Protein AF-A0A942DT26-F1 (afdb_monomer_lite)

Secondary structure (DSSP, 8-state):
---------------------------HHHHHHHHHHHHHHHHHHHHHHHHHHHHHHHHHHHHHHHHHHHHHHHHHHHHHHHHHHHHHHHHHHHHHHHHHHHHHHHHHHHHHHHHHHHHHHHHHHHHHHHHHHHHHHHHHHHHHHHHHHHHHHHHHHHHHHHHHHHHHHHHHHHHHHHHHHTTSSSTTSSTTTHHHHHHHHHHHHHHHHHHHHHHHHHHHHHHHHHHHHHHHHHHHHHHHHHHHHHHHHHHHHHHHHHHHHHHHHHHHHHHHHHHHHHHHHHHHHHHHHHHHHHHHHHHHHHHHHHHHHHHHHHHHHHHHHHHHHHHHHHHHHHHHHHHHHHHHHHHHHHHHHHHHHHHHHHHHHHHHHHHHHHHHHHHHHHHHHHHHHHHHTT---TT-SS-SS--------EEEEBSS-EEEESSTTTPPEEEEEPTT-EEEEEEEETTEEEEETTEEEEEGGGB--

pLDDT: mean 75.62, std 16.74, range [32.53, 94.56]

Radius of gyration: 87.16 Å; chains: 1; bounding box: 168×35×265 Å

Structure (mmCIF, N/CA/C/O backbone):
data_AF-A0A942DT26-F1
#
_entry.id   AF-A0A942DT26-F1
#
loop_
_atom_site.group_PDB
_atom_site.id
_atom_site.type_symbol
_atom_site.label_atom_id
_atom_site.label_alt_id
_atom_site.label_comp_id
_atom_site.label_asym_id
_atom_site.label_entity_id
_atom_site.label_seq_id
_atom_site.pdbx_PDB_ins_code
_atom_site.Cartn_x
_atom_site.Cartn_y
_atom_site.Cartn_z
_atom_site.occupancy
_atom_site.B_iso_or_equiv
_atom_site.auth_seq_id
_atom_site.auth_comp_id
_atom_site.auth_asym_id
_atom_site.auth_atom_id
_atom_site.pdbx_PDB_model_num
ATOM 1 N N . MET A 1 1 ? -9.341 -8.890 -44.970 1.00 39.31 1 MET A N 1
ATOM 2 C CA . MET A 1 1 ? -9.532 -8.111 -46.213 1.00 39.31 1 MET A CA 1
ATOM 3 C C . MET A 1 1 ? -8.327 -7.200 -46.371 1.00 39.31 1 MET A C 1
ATOM 5 O O . MET A 1 1 ? -8.021 -6.494 -45.422 1.00 39.31 1 MET A O 1
ATOM 9 N N . GLY A 1 2 ? -7.606 -7.276 -47.490 1.00 41.97 2 GLY A N 1
ATOM 10 C CA . GLY A 1 2 ? -6.386 -6.493 -47.727 1.00 41.97 2 GLY A CA 1
ATOM 11 C C . GLY A 1 2 ? -5.400 -7.261 -48.604 1.00 41.97 2 GLY A C 1
ATOM 12 O O . GLY A 1 2 ? -4.668 -8.108 -48.118 1.00 41.97 2 GLY A O 1
ATOM 13 N N . THR A 1 3 ? -5.484 -7.014 -49.903 1.00 39.72 3 THR A N 1
ATOM 14 C CA . THR A 1 3 ? -4.997 -7.776 -51.065 1.00 39.72 3 THR A CA 1
ATOM 15 C C . THR A 1 3 ? -3.475 -7.901 -51.237 1.00 39.72 3 THR A C 1
ATOM 17 O O . THR A 1 3 ? -2.763 -6.902 -51.180 1.00 39.72 3 THR A O 1
ATOM 20 N N . LEU A 1 4 ? -3.017 -9.111 -51.599 1.00 39.47 4 LEU A N 1
ATOM 21 C CA . LEU A 1 4 ? -1.751 -9.376 -52.302 1.00 39.47 4 LEU A CA 1
ATOM 22 C C . LEU A 1 4 ? -1.823 -8.907 -53.770 1.00 39.47 4 LEU A C 1
ATOM 24 O O . LEU A 1 4 ? -2.848 -9.088 -54.427 1.00 39.47 4 LEU A O 1
ATOM 28 N N . LYS A 1 5 ? -0.705 -8.404 -54.307 1.00 43.78 5 LYS A N 1
ATOM 29 C CA . LYS A 1 5 ? -0.455 -8.205 -55.748 1.00 43.78 5 LYS A CA 1
ATOM 30 C C . LYS A 1 5 ? 1.036 -8.442 -56.047 1.00 43.78 5 LYS A C 1
ATOM 32 O O . LYS A 1 5 ? 1.854 -7.720 -55.481 1.00 43.78 5 LYS A O 1
ATOM 37 N N . PRO A 1 6 ? 1.414 -9.390 -56.924 1.00 49.94 6 PRO A N 1
ATOM 38 C CA . PRO A 1 6 ? 2.725 -9.409 -57.561 1.00 49.94 6 PRO A CA 1
ATOM 39 C C . PRO A 1 6 ? 2.610 -8.853 -58.989 1.00 49.94 6 PRO A C 1
ATOM 41 O O . PRO A 1 6 ? 1.733 -9.260 -59.752 1.00 49.94 6 PRO A O 1
ATOM 44 N N . LEU A 1 7 ? 3.484 -7.913 -59.353 1.00 42.41 7 LEU A N 1
ATOM 45 C CA . LEU A 1 7 ? 3.598 -7.410 -60.721 1.00 42.41 7 LEU A CA 1
ATOM 46 C C . LEU A 1 7 ? 4.732 -8.169 -61.425 1.00 42.41 7 LEU A C 1
ATOM 48 O O . LEU A 1 7 ? 5.909 -7.939 -61.165 1.00 42.41 7 LEU A O 1
ATOM 52 N N . LEU A 1 8 ? 4.341 -9.104 -62.289 1.00 38.78 8 LEU A N 1
ATOM 53 C CA . LEU A 1 8 ? 5.136 -9.603 -63.408 1.00 38.78 8 LEU A CA 1
ATOM 54 C C . LEU A 1 8 ? 5.218 -8.490 -64.458 1.00 38.78 8 LEU A C 1
ATOM 56 O O . LEU A 1 8 ? 4.177 -7.975 -64.865 1.00 38.78 8 LEU A O 1
ATOM 60 N N . LEU A 1 9 ? 6.416 -8.162 -64.943 1.00 34.97 9 LEU A N 1
ATOM 61 C CA . LEU A 1 9 ? 6.558 -7.472 -66.222 1.00 34.97 9 LEU A CA 1
ATOM 62 C C . LEU A 1 9 ? 7.738 -8.055 -67.003 1.00 34.97 9 LEU A C 1
ATOM 64 O O . LEU A 1 9 ? 8.905 -7.834 -66.698 1.00 34.97 9 LEU A O 1
ATOM 68 N N . VAL A 1 10 ? 7.362 -8.858 -67.993 1.00 41.12 10 VAL A N 1
ATOM 69 C CA . VAL A 1 10 ? 8.169 -9.342 -69.108 1.00 41.12 10 VAL A CA 1
ATOM 70 C C . VAL A 1 10 ? 8.263 -8.203 -70.124 1.00 41.12 10 VAL A C 1
ATOM 72 O O . VAL A 1 10 ? 7.228 -7.699 -70.553 1.00 41.12 10 VAL A O 1
ATOM 75 N N . ILE A 1 11 ? 9.472 -7.823 -70.541 1.00 40.44 11 ILE A N 1
ATOM 76 C CA . ILE A 1 11 ? 9.689 -7.090 -71.795 1.00 40.44 11 ILE A CA 1
ATOM 77 C C . ILE A 1 11 ? 10.683 -7.893 -72.625 1.00 40.44 11 ILE A C 1
ATOM 79 O O . ILE A 1 11 ? 11.875 -7.946 -72.336 1.00 40.44 11 ILE A O 1
ATOM 83 N N . ALA A 1 12 ? 10.139 -8.541 -73.6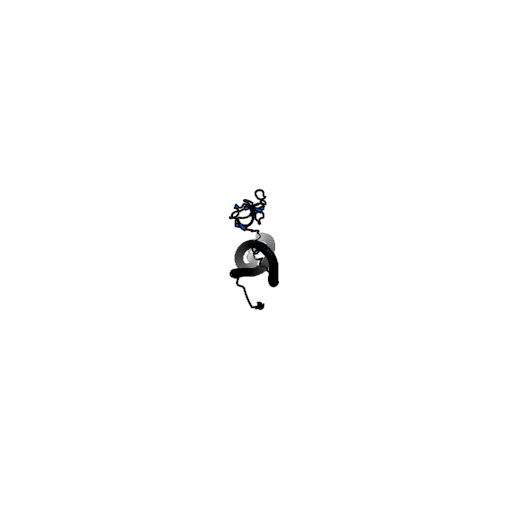50 1.00 41.16 12 ALA A N 1
ATOM 84 C CA . ALA A 1 12 ? 10.854 -8.968 -74.836 1.00 41.16 12 ALA A CA 1
ATOM 85 C C . ALA A 1 12 ? 10.986 -7.767 -75.783 1.00 41.16 12 ALA A C 1
ATOM 87 O O . ALA A 1 12 ? 10.002 -7.054 -75.979 1.00 41.16 12 ALA A O 1
ATOM 88 N N . LEU A 1 13 ? 12.147 -7.573 -76.415 1.00 32.53 13 LEU A N 1
ATOM 89 C CA . LEU A 1 13 ? 12.238 -6.798 -77.653 1.00 32.53 13 LEU A CA 1
ATOM 90 C C . LEU A 1 13 ? 13.409 -7.281 -78.536 1.00 32.53 13 LEU A C 1
ATOM 92 O O . LEU A 1 13 ? 14.570 -7.107 -78.188 1.00 32.53 13 LEU A O 1
ATOM 96 N N . LEU A 1 14 ? 13.019 -7.933 -79.641 1.00 32.91 14 LEU A N 1
ATOM 97 C CA . LEU A 1 14 ? 13.541 -7.892 -81.024 1.00 32.91 14 LEU A CA 1
ATOM 98 C C . LEU A 1 14 ? 15.074 -7.790 -81.227 1.00 32.91 14 LEU A C 1
ATOM 100 O O . LEU A 1 14 ? 15.690 -6.784 -80.909 1.00 32.91 14 LEU A O 1
ATOM 104 N N . ALA A 1 15 ? 15.761 -8.830 -81.711 1.00 36.31 15 ALA A N 1
ATOM 105 C CA . ALA A 1 15 ? 15.818 -9.284 -83.113 1.00 36.31 15 ALA A CA 1
ATOM 106 C C . ALA A 1 15 ? 16.409 -8.245 -84.089 1.00 36.31 15 ALA A C 1
ATOM 108 O O . ALA A 1 15 ? 15.684 -7.406 -84.611 1.00 36.31 15 ALA A O 1
ATOM 109 N N . SER A 1 16 ? 17.698 -8.413 -84.408 1.00 36.75 16 SER A N 1
ATOM 110 C CA . SER A 1 16 ? 18.335 -7.896 -85.626 1.00 36.75 16 SER A CA 1
ATOM 111 C C . SER A 1 16 ? 19.375 -8.907 -86.107 1.00 36.75 16 SER A C 1
ATOM 113 O O . SER A 1 16 ? 20.541 -8.873 -85.728 1.00 36.75 16 SER A O 1
ATOM 115 N N . THR A 1 17 ? 18.926 -9.852 -86.926 1.00 38.44 17 THR A N 1
ATOM 116 C CA . THR A 1 17 ? 19.767 -10.651 -87.819 1.00 38.44 17 THR A CA 1
ATOM 117 C C . THR A 1 17 ? 20.362 -9.763 -88.908 1.00 38.44 17 THR A C 1
ATOM 119 O O . THR A 1 17 ? 19.624 -9.094 -89.630 1.00 38.44 17 THR A O 1
ATOM 122 N N . SER A 1 18 ? 21.677 -9.819 -89.102 1.00 38.31 18 SER A N 1
ATOM 123 C CA . SER A 1 18 ? 22.307 -9.562 -90.399 1.00 38.31 18 SER A CA 1
ATOM 124 C C . SER A 1 18 ? 23.494 -10.503 -90.562 1.00 38.31 18 SER A C 1
ATOM 126 O O . SER A 1 18 ? 24.340 -10.644 -89.685 1.00 38.31 18 SER A O 1
ATOM 128 N N . LEU A 1 19 ? 23.449 -11.216 -91.678 1.00 38.50 19 LEU A N 1
ATOM 129 C CA . LEU A 1 19 ? 24.300 -12.313 -92.102 1.00 38.50 19 LEU A CA 1
ATOM 130 C C . LEU A 1 19 ? 25.181 -11.796 -93.249 1.00 38.50 19 LEU A C 1
ATOM 132 O O . LEU A 1 19 ? 24.697 -11.015 -94.064 1.00 38.50 19 LEU A O 1
ATOM 136 N N . MET A 1 20 ? 26.391 -12.360 -93.340 1.00 40.06 20 MET A N 1
ATOM 137 C CA . MET A 1 20 ? 27.226 -12.581 -94.538 1.00 40.06 20 MET A CA 1
ATOM 138 C C . MET A 1 20 ? 28.554 -11.799 -94.669 1.00 40.06 20 MET A C 1
ATOM 140 O O . MET A 1 20 ? 28.617 -10.634 -95.039 1.00 40.06 20 MET A O 1
ATOM 144 N N . THR A 1 21 ? 29.612 -12.604 -94.490 1.00 36.88 21 THR A N 1
ATOM 145 C CA . THR A 1 21 ? 30.741 -12.866 -95.411 1.00 36.88 21 THR A CA 1
ATOM 146 C C . THR A 1 21 ? 31.961 -11.942 -95.475 1.00 36.88 21 THR A C 1
ATOM 148 O O . THR A 1 21 ? 31.984 -10.945 -96.182 1.00 36.88 21 THR A O 1
ATOM 151 N N . SER A 1 22 ? 33.059 -12.520 -94.967 1.00 36.75 22 SER A N 1
ATOM 152 C CA . SER A 1 22 ? 34.267 -12.949 -95.704 1.00 36.75 22 SER A CA 1
ATOM 153 C C . SER A 1 22 ? 35.586 -12.220 -95.425 1.00 36.75 22 SER A C 1
ATOM 155 O O . SER A 1 22 ? 35.684 -11.005 -95.492 1.00 36.75 22 SER A O 1
ATOM 157 N N . ALA A 1 23 ? 36.601 -13.073 -95.224 1.00 36.69 23 ALA A N 1
ATOM 158 C CA . ALA A 1 23 ? 38.031 -12.870 -95.444 1.00 36.69 23 ALA A CA 1
ATOM 159 C C . ALA A 1 23 ? 38.804 -11.983 -94.442 1.00 36.69 23 ALA A C 1
ATOM 161 O O . ALA A 1 23 ? 38.841 -10.769 -94.554 1.00 36.69 23 ALA A O 1
ATOM 162 N N . HIS A 1 24 ? 39.573 -12.606 -93.541 1.00 38.31 24 HIS A N 1
ATOM 163 C CA . HIS A 1 24 ? 40.994 -12.877 -93.797 1.00 38.31 24 HIS A CA 1
ATOM 164 C C . HIS A 1 24 ? 41.641 -13.683 -92.662 1.00 38.31 24 HIS A C 1
ATOM 166 O O . HIS A 1 24 ? 41.570 -13.346 -91.486 1.00 38.31 24 HIS A O 1
ATOM 172 N N . ALA A 1 25 ? 42.317 -14.761 -93.054 1.00 44.25 25 ALA A N 1
ATOM 173 C CA . ALA A 1 25 ? 43.249 -15.495 -92.221 1.00 44.25 25 ALA A CA 1
ATOM 174 C C . ALA A 1 25 ? 44.493 -14.631 -91.964 1.00 44.25 25 ALA A C 1
ATOM 176 O O . ALA A 1 25 ? 45.284 -14.433 -92.886 1.00 44.25 25 ALA A O 1
ATOM 177 N N . LYS A 1 26 ? 44.645 -14.116 -90.735 1.00 42.91 26 LYS A N 1
ATOM 178 C CA . LYS A 1 26 ? 45.918 -13.699 -90.110 1.00 42.91 26 LYS A CA 1
ATOM 179 C C . LYS A 1 26 ? 45.681 -13.208 -88.670 1.00 42.91 26 LYS A C 1
ATOM 181 O O . LYS A 1 26 ? 45.746 -12.014 -88.439 1.00 42.91 26 LYS A O 1
ATOM 186 N N . SER A 1 27 ? 45.429 -14.126 -87.731 1.00 43.16 27 SER A N 1
ATOM 187 C CA . SER A 1 27 ? 45.784 -13.991 -86.295 1.00 43.16 27 SER A CA 1
ATOM 188 C C . SER A 1 27 ? 45.040 -15.031 -85.450 1.00 43.16 27 SER A C 1
ATOM 190 O O . SER A 1 27 ? 44.048 -14.745 -84.788 1.00 43.16 27 SER A O 1
ATOM 192 N N . VAL A 1 28 ? 45.538 -16.269 -85.436 1.00 50.81 28 VAL A N 1
ATOM 193 C CA . VAL A 1 28 ? 45.070 -17.269 -84.456 1.00 50.81 28 VAL A CA 1
ATOM 194 C C . VAL A 1 28 ? 45.324 -16.779 -83.015 1.00 50.81 28 VAL A C 1
ATOM 196 O O . VAL A 1 28 ? 44.553 -17.109 -82.125 1.00 50.81 28 VAL A O 1
ATOM 199 N N . ASP A 1 29 ? 46.297 -15.880 -82.815 1.00 52.88 29 ASP A N 1
ATOM 200 C CA . ASP A 1 29 ? 46.583 -15.267 -81.513 1.00 52.88 29 ASP A CA 1
ATOM 201 C C . ASP A 1 29 ? 45.565 -14.199 -81.063 1.00 52.88 29 ASP A C 1
ATOM 203 O O . ASP A 1 29 ? 45.310 -14.094 -79.870 1.00 52.88 29 ASP A O 1
ATOM 207 N N . SER A 1 30 ? 44.936 -13.417 -81.955 1.00 55.78 30 SER A N 1
ATOM 208 C CA . SER A 1 30 ? 44.023 -12.341 -81.506 1.00 55.78 30 SER A CA 1
ATOM 209 C C . SER A 1 30 ? 42.642 -12.870 -81.126 1.00 55.78 30 SER A C 1
ATOM 211 O O . SER A 1 30 ? 42.078 -12.449 -80.128 1.00 55.78 30 SER A O 1
ATOM 213 N N . ALA A 1 31 ? 42.120 -13.847 -81.874 1.00 59.84 31 ALA A N 1
ATOM 214 C CA . ALA A 1 31 ? 40.842 -14.478 -81.550 1.00 59.84 31 ALA A CA 1
ATOM 215 C C . ALA A 1 31 ? 40.914 -15.303 -80.252 1.00 59.84 31 ALA A C 1
ATOM 217 O O . ALA A 1 31 ? 39.905 -15.465 -79.571 1.00 59.84 31 ALA A O 1
ATOM 218 N N . GLN A 1 32 ? 42.098 -15.823 -79.910 1.00 65.38 32 GLN A N 1
ATOM 219 C CA . GLN A 1 32 ? 42.325 -16.517 -78.647 1.00 65.38 32 GLN A CA 1
ATOM 220 C C . GLN A 1 32 ? 42.415 -15.535 -77.470 1.00 65.38 32 GLN A C 1
ATOM 222 O O . GLN A 1 32 ? 41.819 -15.804 -76.432 1.00 65.38 32 GLN A O 1
ATOM 227 N N . VAL A 1 33 ? 43.074 -14.384 -77.650 1.00 66.69 33 VAL A N 1
ATOM 228 C CA . VAL A 1 33 ? 43.133 -13.315 -76.637 1.00 66.69 33 VAL A CA 1
ATOM 229 C C . VAL A 1 33 ? 41.751 -12.707 -76.384 1.00 66.69 33 VAL A C 1
ATOM 231 O O . VAL A 1 33 ? 41.344 -12.625 -75.232 1.00 66.69 33 VAL A O 1
ATOM 234 N N . ASP A 1 34 ? 40.982 -12.386 -77.427 1.00 71.94 34 ASP A N 1
ATOM 235 C CA . ASP A 1 34 ? 39.622 -11.845 -77.272 1.00 71.94 34 ASP A CA 1
ATOM 236 C C . ASP A 1 34 ? 38.677 -12.859 -76.594 1.00 71.94 34 ASP A C 1
ATOM 238 O O . ASP A 1 34 ? 37.787 -12.490 -75.827 1.00 71.94 34 ASP A O 1
ATOM 242 N N . ALA A 1 35 ? 38.869 -14.160 -76.847 1.00 72.12 35 ALA A N 1
ATOM 243 C CA . ALA A 1 35 ? 38.107 -15.219 -76.191 1.00 72.12 35 ALA A CA 1
ATOM 244 C C . ALA A 1 35 ? 38.513 -15.423 -74.720 1.00 72.12 35 ALA A C 1
ATOM 246 O O . ALA A 1 35 ? 37.641 -15.685 -73.891 1.00 72.12 35 ALA A O 1
ATOM 247 N N . GLU A 1 36 ? 39.800 -15.295 -74.379 1.00 72.25 36 GLU A N 1
ATOM 248 C CA . GLU A 1 36 ? 40.277 -15.314 -72.988 1.00 72.25 36 GLU A CA 1
ATOM 249 C C . GLU A 1 36 ? 39.827 -14.071 -72.213 1.00 72.25 36 GLU A C 1
ATOM 251 O O . GLU A 1 36 ? 39.412 -14.188 -71.060 1.00 72.25 36 GLU A O 1
ATOM 256 N N . GLU A 1 37 ? 39.827 -12.894 -72.839 1.00 74.19 37 GLU A N 1
ATOM 257 C CA . GLU A 1 37 ? 39.360 -11.650 -72.223 1.00 74.19 37 GLU A CA 1
ATOM 258 C C . GLU A 1 37 ? 37.841 -11.700 -71.994 1.00 74.19 37 GLU A C 1
ATOM 260 O O . GLU A 1 37 ? 37.375 -11.474 -70.878 1.00 74.19 37 GLU A O 1
ATOM 265 N N . ALA A 1 38 ? 37.066 -12.169 -72.980 1.00 77.00 38 ALA A N 1
ATOM 266 C CA . ALA A 1 38 ? 35.631 -12.406 -72.817 1.00 77.00 38 ALA A CA 1
ATOM 267 C C . ALA A 1 38 ? 35.315 -13.498 -71.776 1.00 77.00 38 ALA A C 1
ATOM 269 O O . ALA A 1 38 ? 34.308 -13.409 -71.068 1.00 77.00 38 ALA A O 1
ATOM 270 N N . ALA A 1 39 ? 36.153 -14.535 -71.660 1.00 76.38 39 ALA A N 1
ATOM 271 C CA . ALA A 1 39 ? 36.010 -15.554 -70.622 1.00 76.38 39 ALA A CA 1
ATOM 272 C C . ALA A 1 39 ? 36.299 -14.983 -69.227 1.00 76.38 39 ALA A C 1
ATOM 274 O O . ALA A 1 39 ? 35.559 -15.283 -68.289 1.00 76.38 39 ALA A O 1
ATOM 275 N N . THR A 1 40 ? 37.308 -14.120 -69.111 1.00 76.25 40 THR A N 1
ATOM 276 C CA . THR A 1 40 ? 37.686 -13.450 -67.860 1.00 76.25 40 THR A CA 1
ATOM 277 C C . THR A 1 40 ? 36.617 -12.444 -67.431 1.00 76.25 40 THR A C 1
ATOM 279 O O . THR A 1 40 ? 36.214 -12.442 -66.270 1.00 76.25 40 THR A O 1
ATOM 282 N N . ASP A 1 41 ? 36.061 -11.664 -68.359 1.00 80.75 41 ASP A N 1
ATOM 283 C CA . ASP A 1 41 ? 34.943 -10.753 -68.093 1.00 80.75 41 ASP A CA 1
ATOM 284 C C . ASP A 1 41 ? 33.673 -11.515 -67.698 1.00 80.75 41 ASP A C 1
ATOM 286 O O . ASP A 1 41 ? 32.958 -11.118 -66.776 1.00 80.75 41 ASP A O 1
ATOM 290 N N . ALA A 1 42 ? 33.397 -12.651 -68.345 1.00 77.31 42 ALA A N 1
ATOM 291 C CA . ALA A 1 42 ? 32.283 -13.515 -67.972 1.00 77.31 42 ALA A CA 1
ATOM 292 C C . ALA A 1 42 ? 32.490 -14.171 -66.596 1.00 77.31 42 ALA A C 1
ATOM 294 O O . ALA A 1 42 ? 31.517 -14.382 -65.866 1.00 77.31 42 ALA A O 1
ATOM 295 N N . GLU A 1 43 ? 33.727 -14.507 -66.231 1.00 79.62 43 GLU A N 1
ATOM 296 C CA . GLU A 1 43 ? 34.075 -15.023 -64.906 1.00 79.62 43 GLU A CA 1
ATOM 297 C C . GLU A 1 43 ? 33.965 -13.931 -63.834 1.00 79.62 43 GLU A C 1
ATOM 299 O O . GLU A 1 43 ? 33.329 -14.164 -62.805 1.00 79.62 43 GLU A O 1
ATOM 304 N N . SER A 1 44 ? 34.447 -12.715 -64.112 1.00 82.00 44 SER A N 1
ATOM 305 C CA . SER A 1 44 ? 34.294 -11.551 -63.234 1.00 82.00 44 SER A CA 1
ATOM 306 C C . SER A 1 44 ? 32.820 -11.193 -63.040 1.00 82.00 44 SER A C 1
ATOM 308 O O . SER A 1 44 ? 32.361 -11.051 -61.911 1.00 82.00 44 SER A O 1
ATOM 310 N N . ALA A 1 45 ? 32.025 -11.163 -64.113 1.00 81.31 45 ALA A N 1
ATOM 311 C CA . ALA A 1 45 ? 30.591 -10.895 -64.030 1.00 81.31 45 ALA A CA 1
ATOM 312 C C . ALA A 1 45 ? 29.839 -11.973 -63.227 1.00 81.31 45 ALA A C 1
ATOM 314 O O . ALA A 1 45 ? 28.897 -11.667 -62.491 1.00 81.31 45 ALA A O 1
ATOM 315 N N . LYS A 1 46 ? 30.249 -13.246 -63.330 1.00 86.31 46 LYS A N 1
ATOM 316 C CA . LYS A 1 46 ? 29.701 -14.331 -62.499 1.00 86.31 46 LYS A CA 1
ATOM 317 C C . LYS A 1 46 ? 30.113 -14.191 -61.035 1.00 86.31 46 LYS A C 1
ATOM 319 O O . LYS A 1 46 ? 29.278 -14.443 -60.165 1.00 86.31 46 LYS A O 1
ATOM 324 N N . ALA A 1 47 ? 31.354 -13.793 -60.762 1.00 84.50 47 ALA A N 1
ATOM 325 C CA . ALA A 1 47 ? 31.842 -13.541 -59.410 1.00 84.50 47 ALA A CA 1
ATOM 326 C C . ALA A 1 47 ? 31.088 -12.370 -58.755 1.00 84.50 47 ALA A C 1
ATOM 328 O O . ALA A 1 47 ? 30.571 -12.525 -57.647 1.00 84.50 47 ALA A O 1
ATOM 329 N N . ASP A 1 48 ? 30.901 -11.264 -59.476 1.00 82.69 48 ASP A N 1
ATOM 330 C CA . ASP A 1 48 ? 30.140 -10.097 -59.016 1.00 82.69 48 ASP A CA 1
ATOM 331 C C . ASP A 1 48 ? 28.662 -10.436 -58.784 1.00 82.69 48 ASP A C 1
ATOM 333 O O . ASP A 1 48 ? 28.078 -10.061 -57.764 1.00 82.69 48 ASP A O 1
ATOM 337 N N . ALA A 1 49 ? 28.046 -11.215 -59.681 1.00 83.00 49 ALA A N 1
ATOM 338 C CA . ALA A 1 49 ? 26.673 -11.686 -59.510 1.00 83.00 49 ALA A CA 1
ATOM 339 C C . ALA A 1 49 ? 26.524 -12.621 -58.294 1.00 83.00 49 ALA A C 1
ATOM 341 O O . ALA A 1 49 ? 25.530 -12.541 -57.561 1.00 83.00 49 ALA A O 1
ATOM 342 N N . ALA A 1 50 ? 27.507 -13.492 -58.049 1.00 85.50 50 ALA A N 1
ATOM 343 C CA . ALA A 1 50 ? 27.531 -14.364 -56.880 1.00 85.50 50 ALA A CA 1
ATOM 344 C C . ALA A 1 50 ? 27.701 -13.562 -55.579 1.00 85.50 50 ALA A C 1
ATOM 346 O O . ALA A 1 50 ? 26.990 -13.818 -54.602 1.00 85.50 50 ALA A O 1
ATOM 347 N N . GLU A 1 51 ? 28.576 -12.555 -55.564 1.00 85.12 51 GLU A N 1
ATOM 348 C CA . GLU A 1 51 ? 28.779 -11.693 -5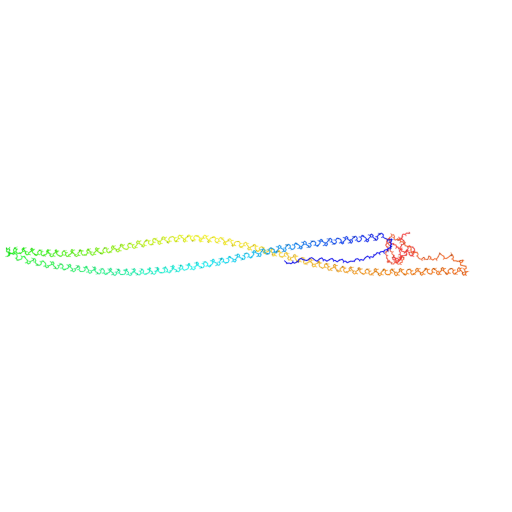4.400 1.00 85.12 51 GLU A CA 1
ATOM 349 C C . GLU A 1 51 ? 27.558 -10.797 -54.128 1.00 85.12 51 GLU A C 1
ATOM 351 O O . GLU A 1 51 ? 27.133 -10.660 -52.978 1.00 85.12 51 GLU A O 1
ATOM 356 N N . ALA A 1 52 ? 26.922 -10.255 -55.172 1.00 82.56 52 ALA A N 1
ATOM 357 C CA . ALA A 1 52 ? 25.676 -9.498 -55.062 1.00 82.56 52 ALA A CA 1
ATOM 358 C C . ALA A 1 52 ? 24.542 -10.353 -54.477 1.00 82.56 52 ALA A C 1
ATOM 360 O O . ALA A 1 52 ? 23.820 -9.905 -53.581 1.00 82.56 52 ALA A O 1
ATOM 361 N N . LYS A 1 53 ? 24.422 -11.616 -54.910 1.00 88.06 53 LYS A N 1
ATOM 362 C CA . LYS A 1 53 ? 23.458 -12.564 -54.337 1.00 88.06 53 LYS A CA 1
ATOM 363 C C . LYS A 1 53 ? 23.771 -12.873 -52.871 1.00 88.06 53 LYS A C 1
ATOM 365 O O . LYS A 1 53 ? 22.854 -12.890 -52.051 1.00 88.06 53 LYS A O 1
ATOM 370 N N . ARG A 1 54 ? 25.050 -13.047 -52.520 1.00 90.19 54 ARG A N 1
ATOM 371 C CA . ARG A 1 54 ? 25.496 -13.265 -51.133 1.00 90.19 54 ARG A CA 1
ATOM 372 C C . ARG A 1 54 ? 25.127 -12.081 -50.235 1.00 90.19 54 ARG A C 1
ATOM 374 O O . ARG A 1 54 ? 24.533 -12.292 -49.181 1.00 90.19 54 ARG A O 1
ATOM 381 N N . ARG A 1 55 ? 25.397 -10.844 -50.674 1.00 86.56 55 ARG A N 1
ATOM 382 C CA . ARG A 1 55 ? 25.009 -9.619 -49.949 1.00 86.56 55 ARG A CA 1
ATOM 383 C C . ARG A 1 55 ? 23.490 -9.503 -49.801 1.00 86.56 55 ARG A C 1
ATOM 385 O O . ARG A 1 55 ? 23.013 -9.180 -48.718 1.00 86.56 55 ARG A O 1
ATOM 392 N N . ALA A 1 56 ? 22.725 -9.816 -50.848 1.00 82.81 56 ALA A N 1
ATOM 393 C CA . ALA A 1 56 ? 21.263 -9.791 -50.796 1.00 82.81 56 ALA A CA 1
ATOM 394 C C . ALA A 1 56 ? 20.686 -10.836 -49.820 1.00 82.81 56 ALA A C 1
ATOM 396 O O . ALA A 1 56 ? 19.728 -10.552 -49.099 1.00 82.81 56 ALA A O 1
ATOM 397 N N . GLU A 1 57 ? 21.267 -12.038 -49.758 1.00 88.19 57 GLU A N 1
ATOM 398 C CA . GLU A 1 57 ? 20.875 -13.068 -48.789 1.00 88.19 57 GLU A CA 1
ATOM 399 C C . GLU A 1 57 ? 21.266 -12.701 -47.348 1.00 88.19 57 GLU A C 1
ATOM 401 O O . GLU A 1 57 ? 20.492 -12.961 -46.423 1.00 88.19 57 GLU A O 1
ATOM 406 N N . GLU A 1 58 ? 22.427 -12.075 -47.139 1.00 88.75 58 GLU A N 1
ATOM 407 C CA . GLU A 1 58 ? 22.848 -11.558 -45.829 1.00 88.75 58 GLU A CA 1
ATOM 408 C C . GLU A 1 58 ? 21.935 -10.425 -45.338 1.00 88.75 58 GLU A C 1
ATOM 410 O O . GLU A 1 58 ? 21.475 -10.473 -44.195 1.00 88.75 58 GLU A O 1
ATOM 415 N N . GLU A 1 59 ? 21.588 -9.466 -46.201 1.00 86.25 59 GLU A N 1
ATOM 416 C CA . GLU A 1 59 ? 20.620 -8.407 -45.881 1.00 86.25 59 GLU A CA 1
ATOM 417 C C . GLU A 1 59 ? 19.234 -8.980 -45.578 1.00 86.25 59 GLU A C 1
ATOM 419 O O . GLU A 1 59 ? 18.610 -8.621 -44.580 1.00 86.25 59 GLU A O 1
ATOM 424 N N . ARG A 1 60 ? 18.766 -9.962 -46.358 1.00 89.19 60 ARG A N 1
ATOM 425 C CA . ARG A 1 60 ? 17.494 -10.637 -46.070 1.00 89.19 60 ARG A CA 1
ATOM 426 C C . ARG A 1 60 ? 17.509 -11.314 -44.698 1.00 89.19 60 ARG A C 1
ATOM 428 O O . ARG A 1 60 ? 16.562 -11.144 -43.934 1.00 89.19 60 ARG A O 1
ATOM 435 N N . LYS A 1 61 ? 18.587 -12.024 -44.349 1.00 92.44 61 LYS A N 1
ATOM 436 C CA . LYS A 1 61 ? 18.747 -12.634 -43.016 1.00 92.44 61 LYS A CA 1
ATOM 437 C C . LYS A 1 61 ? 18.777 -11.581 -41.908 1.00 92.44 61 LYS A C 1
ATOM 439 O O . LYS A 1 61 ? 18.178 -11.796 -40.854 1.00 92.44 61 LYS A O 1
ATOM 444 N N . ARG A 1 62 ? 19.441 -10.443 -42.132 1.00 91.12 62 ARG A N 1
ATOM 445 C CA . ARG A 1 62 ? 19.489 -9.331 -41.173 1.00 91.12 62 ARG A CA 1
ATOM 446 C C . ARG A 1 62 ? 18.107 -8.712 -40.963 1.00 91.12 62 ARG A C 1
ATOM 448 O O . ARG A 1 62 ? 17.715 -8.496 -39.818 1.00 91.12 62 ARG A O 1
ATOM 455 N N . LEU A 1 63 ? 17.348 -8.499 -42.037 1.00 84.00 63 LEU A N 1
ATOM 456 C CA . LEU A 1 63 ? 15.974 -7.998 -41.983 1.00 84.00 63 LEU A CA 1
ATOM 457 C C . LEU A 1 63 ? 15.025 -8.982 -41.295 1.00 84.00 63 LEU A C 1
ATOM 459 O O . LEU A 1 63 ? 14.204 -8.563 -40.480 1.00 84.00 63 LEU A O 1
ATOM 463 N N . ASP A 1 64 ? 15.143 -10.280 -41.575 1.00 89.38 64 ASP A N 1
ATOM 464 C CA . ASP A 1 64 ? 14.325 -11.305 -40.923 1.00 89.38 64 ASP A CA 1
ATOM 465 C C . ASP A 1 64 ? 14.639 -11.391 -39.420 1.00 89.38 64 ASP A C 1
ATOM 467 O O . ASP A 1 64 ? 13.717 -11.457 -38.603 1.00 89.38 64 ASP A O 1
ATOM 471 N N . LYS A 1 65 ? 15.918 -11.274 -39.031 1.00 92.12 65 LYS A N 1
ATOM 472 C CA . LYS A 1 65 ? 16.327 -11.177 -37.621 1.00 92.12 65 LYS A CA 1
ATOM 473 C C . LYS A 1 65 ? 15.767 -9.919 -36.951 1.00 92.12 65 LYS A C 1
ATOM 475 O O . LYS A 1 65 ? 15.156 -10.025 -35.891 1.00 92.12 65 LYS A O 1
ATOM 480 N N . ALA A 1 66 ? 15.889 -8.754 -37.588 1.00 86.31 66 ALA A N 1
ATOM 481 C CA . ALA A 1 66 ? 15.353 -7.498 -37.062 1.00 86.31 66 ALA A CA 1
ATOM 482 C C . ALA A 1 66 ? 13.820 -7.539 -36.912 1.00 86.31 66 ALA A C 1
ATOM 484 O O . ALA A 1 66 ? 13.274 -7.071 -35.914 1.00 86.31 66 ALA A O 1
ATOM 485 N N . ARG A 1 67 ? 13.106 -8.154 -37.865 1.00 86.56 67 ARG A N 1
ATOM 486 C CA . ARG A 1 67 ? 11.652 -8.368 -37.773 1.00 86.56 67 ARG A CA 1
ATOM 487 C C . ARG A 1 67 ? 11.280 -9.314 -36.636 1.00 86.56 67 ARG A C 1
ATOM 489 O O . ARG A 1 67 ? 10.297 -9.055 -35.942 1.00 86.56 67 ARG A O 1
ATOM 496 N N . ALA A 1 68 ? 12.039 -10.391 -36.436 1.00 89.31 68 ALA A N 1
ATOM 497 C CA . ALA A 1 68 ? 11.816 -11.322 -35.334 1.00 89.31 68 ALA A CA 1
ATOM 498 C C . ALA A 1 68 ? 12.037 -10.645 -33.971 1.00 89.31 68 ALA A C 1
ATOM 500 O O . ALA A 1 68 ? 11.186 -10.763 -33.089 1.00 89.31 68 ALA A O 1
ATOM 501 N N . GLU A 1 69 ? 13.115 -9.872 -33.823 1.00 89.06 69 GLU A N 1
ATOM 502 C CA . GLU A 1 69 ? 13.413 -9.100 -32.609 1.00 89.06 69 GLU A CA 1
ATOM 503 C C . GLU A 1 69 ? 12.342 -8.036 -32.333 1.00 89.06 69 GLU A C 1
ATOM 505 O O . GLU A 1 69 ? 11.847 -7.939 -31.210 1.00 89.06 69 GLU A O 1
ATOM 510 N N . ALA A 1 70 ? 11.898 -7.300 -33.357 1.00 85.19 70 ALA A N 1
ATOM 511 C CA . ALA A 1 70 ? 10.817 -6.325 -33.222 1.00 85.19 70 ALA A CA 1
ATOM 512 C C . ALA A 1 70 ? 9.489 -6.981 -32.805 1.00 85.19 70 ALA A C 1
ATOM 514 O O . ALA A 1 70 ? 8.767 -6.449 -31.960 1.00 85.19 70 ALA A O 1
ATOM 515 N N . LYS A 1 71 ? 9.167 -8.161 -33.355 1.00 90.69 71 LYS A N 1
ATOM 516 C CA . LYS A 1 71 ? 7.964 -8.914 -32.975 1.00 90.69 71 LYS A CA 1
ATOM 517 C C . LYS A 1 71 ? 8.044 -9.412 -31.529 1.00 90.69 71 LYS A C 1
ATOM 519 O O . LYS A 1 71 ? 7.066 -9.276 -30.797 1.00 90.69 71 LYS A O 1
ATOM 524 N N . ALA A 1 72 ? 9.199 -9.928 -31.107 1.00 90.00 72 ALA A N 1
ATOM 525 C CA . ALA A 1 72 ? 9.428 -10.354 -29.728 1.00 90.00 72 ALA A CA 1
ATOM 526 C C . ALA A 1 72 ? 9.342 -9.174 -28.743 1.00 90.00 72 ALA A C 1
ATOM 528 O O . ALA A 1 72 ? 8.724 -9.291 -27.685 1.00 90.00 72 ALA A O 1
ATOM 529 N N . ALA A 1 73 ? 9.891 -8.011 -29.108 1.00 85.75 73 ALA A N 1
ATOM 530 C CA . ALA A 1 73 ? 9.785 -6.793 -28.311 1.00 85.75 73 ALA A CA 1
ATOM 531 C C . ALA A 1 73 ? 8.328 -6.317 -28.176 1.00 85.75 73 ALA A C 1
ATOM 533 O O . ALA A 1 73 ? 7.901 -5.960 -27.078 1.00 85.75 73 ALA A O 1
ATOM 534 N N . LEU A 1 74 ? 7.545 -6.368 -29.260 1.00 78.31 74 LEU A N 1
ATOM 535 C CA . LEU A 1 74 ? 6.120 -6.026 -29.237 1.00 78.31 74 LEU A CA 1
ATOM 536 C C . LEU A 1 74 ? 5.297 -6.986 -28.372 1.00 78.31 74 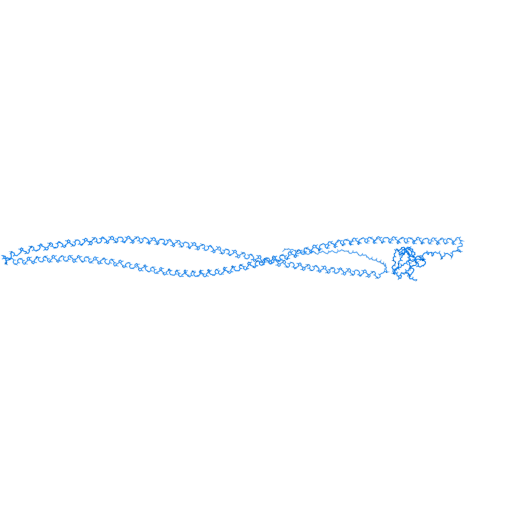LEU A C 1
ATOM 538 O O . LEU A 1 74 ? 4.429 -6.529 -27.630 1.00 78.31 74 LEU A O 1
ATOM 542 N N . GLU A 1 75 ? 5.554 -8.295 -28.428 1.00 87.88 75 GLU A N 1
ATOM 543 C CA . GLU A 1 75 ? 4.889 -9.240 -27.521 1.00 87.88 75 GLU A CA 1
ATOM 544 C C . GLU A 1 75 ? 5.263 -8.991 -26.063 1.00 87.88 75 GLU A C 1
ATOM 546 O O . GLU A 1 75 ? 4.378 -8.949 -25.207 1.00 87.88 75 GLU A O 1
ATOM 551 N N . LYS A 1 76 ? 6.546 -8.742 -25.777 1.00 90.31 76 LYS A N 1
ATOM 552 C CA . LYS A 1 76 ? 6.991 -8.407 -24.422 1.00 90.31 76 LYS A CA 1
ATOM 553 C C . LYS A 1 76 ? 6.300 -7.141 -23.913 1.00 90.31 76 LYS A C 1
ATOM 555 O O . LYS A 1 76 ? 5.774 -7.155 -22.802 1.00 90.31 76 LYS A O 1
ATOM 560 N N . ALA A 1 77 ? 6.219 -6.092 -24.731 1.00 81.75 77 ALA A N 1
ATOM 561 C CA . ALA A 1 77 ? 5.518 -4.858 -24.383 1.00 81.75 77 ALA A CA 1
ATOM 562 C C . ALA A 1 77 ? 4.021 -5.092 -24.118 1.00 81.75 77 ALA A C 1
ATOM 564 O O . ALA A 1 77 ? 3.502 -4.628 -23.107 1.00 81.75 77 ALA A O 1
ATOM 565 N N . ARG A 1 78 ? 3.339 -5.879 -24.963 1.00 83.75 78 ARG A N 1
ATOM 566 C CA . ARG A 1 78 ? 1.923 -6.237 -24.756 1.00 83.75 78 ARG A CA 1
ATOM 567 C C . ARG A 1 78 ? 1.704 -7.044 -23.480 1.00 83.75 78 ARG A C 1
ATOM 569 O O . ARG A 1 78 ? 0.741 -6.792 -22.764 1.00 83.75 78 ARG A O 1
ATOM 576 N N . SER A 1 79 ? 2.591 -7.993 -23.179 1.00 86.69 79 SER A N 1
ATOM 577 C CA . SER A 1 79 ? 2.512 -8.774 -21.940 1.00 86.69 79 SER A CA 1
ATOM 578 C C . SER A 1 79 ? 2.729 -7.901 -20.698 1.00 86.69 79 SER A C 1
ATOM 580 O O . SER A 1 79 ? 2.005 -8.043 -19.716 1.00 86.69 79 SER A O 1
ATOM 582 N N . ALA A 1 80 ? 3.657 -6.941 -20.764 1.00 80.56 80 ALA A N 1
ATOM 583 C CA . ALA A 1 80 ? 3.898 -5.983 -19.691 1.00 80.56 80 ALA A CA 1
ATOM 584 C C . ALA A 1 80 ? 2.696 -5.046 -19.489 1.00 80.56 80 ALA A C 1
ATOM 586 O O . ALA A 1 80 ? 2.284 -4.829 -18.354 1.00 80.56 80 ALA A O 1
ATOM 587 N N . GLU A 1 81 ? 2.084 -4.552 -20.570 1.00 76.56 81 GLU A N 1
ATOM 588 C CA . GLU A 1 81 ? 0.871 -3.728 -20.499 1.00 76.56 81 GLU A CA 1
ATOM 589 C C . GLU A 1 81 ? -0.313 -4.504 -19.898 1.00 76.56 81 GLU A C 1
ATOM 591 O O . GLU A 1 81 ? -1.048 -3.976 -19.064 1.00 76.56 81 GLU A O 1
ATOM 596 N N . ALA A 1 82 ? -0.486 -5.774 -20.278 1.00 84.25 82 ALA A N 1
ATOM 597 C CA . ALA A 1 82 ? -1.524 -6.633 -19.715 1.00 84.25 82 ALA A CA 1
ATOM 598 C C . ALA A 1 82 ? -1.316 -6.876 -18.210 1.00 84.25 82 ALA A C 1
ATOM 600 O O . ALA A 1 82 ? -2.275 -6.800 -17.440 1.00 84.25 82 ALA A O 1
ATOM 601 N N . ASN A 1 83 ? -0.071 -7.109 -17.782 1.00 82.50 83 ASN A N 1
ATOM 602 C CA . ASN A 1 83 ? 0.268 -7.272 -16.369 1.00 82.50 83 ASN A CA 1
ATOM 603 C C . ASN A 1 83 ? 0.039 -5.978 -15.578 1.00 82.50 83 ASN A C 1
ATOM 605 O O . ASN A 1 83 ? -0.595 -6.027 -14.529 1.00 82.50 83 ASN A O 1
ATOM 609 N N . ALA A 1 84 ? 0.454 -4.825 -16.111 1.00 76.12 84 ALA A N 1
ATOM 610 C CA . ALA A 1 84 ? 0.231 -3.526 -15.476 1.00 76.12 84 ALA A CA 1
ATOM 611 C C . ALA A 1 84 ? -1.267 -3.216 -15.308 1.00 76.12 84 ALA A C 1
ATOM 613 O O . ALA A 1 84 ? -1.694 -2.758 -14.252 1.00 76.1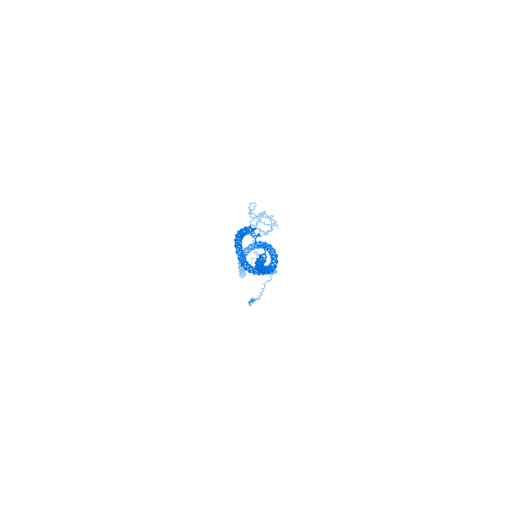2 84 ALA A O 1
ATOM 614 N N . LYS A 1 85 ? -2.096 -3.531 -16.314 1.00 80.62 85 LYS A N 1
ATOM 615 C CA . LYS A 1 85 ? -3.561 -3.394 -16.216 1.00 80.62 85 LYS A CA 1
ATOM 616 C C . LYS A 1 85 ? -4.167 -4.319 -15.163 1.00 80.62 85 LYS A C 1
ATOM 618 O O . LYS A 1 85 ? -5.104 -3.926 -14.471 1.00 80.62 85 LYS A O 1
ATOM 623 N N . LYS A 1 86 ? -3.653 -5.545 -15.039 1.00 85.94 86 LYS A N 1
ATOM 624 C CA . LYS A 1 86 ? -4.101 -6.493 -14.014 1.00 85.94 86 LYS A CA 1
ATOM 625 C C . LYS A 1 86 ? -3.753 -5.993 -12.609 1.00 85.94 86 LYS A C 1
ATOM 627 O O . LYS A 1 86 ? -4.624 -5.994 -11.747 1.00 85.94 86 LYS A O 1
ATOM 632 N N . GLU A 1 87 ? -2.525 -5.525 -12.411 1.00 79.00 87 GLU A N 1
ATOM 633 C CA . GLU A 1 87 ? -2.057 -4.965 -11.138 1.00 79.00 87 GLU A CA 1
ATOM 634 C C . GLU A 1 87 ? -2.844 -3.703 -10.758 1.00 79.00 87 GLU A C 1
ATOM 636 O O . GLU A 1 87 ? -3.301 -3.578 -9.624 1.00 79.00 87 GLU A O 1
ATOM 641 N N . GLN A 1 88 ? -3.121 -2.820 -11.724 1.00 69.62 88 GLN A N 1
ATOM 642 C CA . GLN A 1 88 ? -3.988 -1.661 -11.508 1.00 69.62 88 GLN A CA 1
ATOM 643 C C . GLN A 1 88 ? -5.399 -2.079 -11.059 1.00 69.62 88 GLN A C 1
ATOM 645 O O . GLN A 1 88 ? -5.934 -1.518 -10.105 1.00 69.62 88 GLN A O 1
ATOM 650 N N . ALA A 1 89 ? -5.999 -3.083 -11.705 1.00 79.81 89 ALA A N 1
ATOM 651 C CA . ALA A 1 89 ? -7.325 -3.572 -11.331 1.00 79.81 89 ALA A CA 1
ATOM 652 C C . ALA A 1 89 ? -7.346 -4.245 -9.944 1.00 79.81 89 ALA A C 1
ATOM 654 O O . ALA A 1 89 ? -8.348 -4.164 -9.231 1.00 79.81 89 ALA A O 1
ATOM 655 N N . GLU A 1 90 ? -6.264 -4.918 -9.547 1.00 79.94 90 GLU A N 1
ATOM 656 C CA . GLU A 1 90 ? -6.109 -5.481 -8.201 1.00 79.94 90 GLU A CA 1
ATOM 657 C C . GLU A 1 90 ? -5.969 -4.370 -7.150 1.00 79.94 90 GLU A C 1
ATOM 659 O O . GLU A 1 90 ? -6.702 -4.389 -6.159 1.00 79.94 90 GLU A O 1
ATOM 664 N N . ALA A 1 91 ? -5.157 -3.343 -7.414 1.00 74.12 91 ALA A N 1
ATOM 665 C CA . ALA A 1 91 ? -5.022 -2.177 -6.541 1.00 74.12 91 ALA A CA 1
ATOM 666 C C . ALA A 1 91 ? -6.352 -1.418 -6.367 1.00 74.12 91 ALA A C 1
ATOM 668 O O . ALA A 1 91 ? -6.730 -1.062 -5.250 1.00 74.12 91 ALA A O 1
ATOM 669 N N . GLU A 1 92 ? -7.120 -1.217 -7.443 1.00 79.00 92 GLU A N 1
ATOM 670 C CA . GLU A 1 92 ? -8.448 -0.590 -7.370 1.00 79.00 92 GLU A CA 1
ATOM 671 C C . GLU A 1 92 ? -9.432 -1.412 -6.516 1.00 79.00 92 GLU A C 1
ATOM 673 O O . GLU A 1 92 ? -10.211 -0.846 -5.742 1.00 79.00 92 GLU A O 1
ATOM 678 N N . ARG A 1 93 ? -9.370 -2.750 -6.592 1.00 83.50 93 ARG A N 1
ATOM 679 C CA . ARG A 1 93 ? -10.175 -3.644 -5.740 1.00 83.50 93 ARG A CA 1
ATOM 680 C C . ARG A 1 93 ? -9.762 -3.573 -4.274 1.00 83.50 93 ARG A C 1
ATOM 682 O O . ARG A 1 93 ? -10.638 -3.589 -3.410 1.00 83.50 93 ARG A O 1
ATOM 689 N N . GLU A 1 94 ? -8.468 -3.495 -3.980 1.00 80.38 94 GLU A N 1
ATOM 690 C CA . GLU A 1 94 ? -7.980 -3.334 -2.606 1.00 80.38 94 GLU A CA 1
ATOM 691 C C . GLU A 1 94 ? -8.402 -1.991 -2.010 1.00 80.38 94 GLU A C 1
ATOM 693 O O . GLU A 1 94 ? -8.916 -1.955 -0.894 1.00 80.38 94 GLU A O 1
ATOM 698 N N . VAL A 1 95 ? -8.307 -0.900 -2.777 1.00 76.50 95 VAL A N 1
ATOM 699 C CA . VAL A 1 95 ? -8.803 0.419 -2.352 1.00 76.50 95 VAL A CA 1
ATOM 700 C C . VAL A 1 95 ? -10.308 0.383 -2.076 1.00 76.50 95 VAL A C 1
ATOM 702 O O . VAL A 1 95 ? -10.769 0.969 -1.095 1.00 76.50 95 VAL A O 1
ATOM 705 N N . ALA A 1 96 ? -11.091 -0.311 -2.906 1.00 77.94 96 ALA A N 1
ATOM 706 C CA . ALA A 1 96 ? -12.525 -0.472 -2.675 1.00 77.94 96 ALA A CA 1
ATOM 707 C C . ALA A 1 96 ? -12.823 -1.256 -1.383 1.00 77.94 96 ALA A C 1
ATOM 709 O O . ALA A 1 96 ? -13.681 -0.838 -0.605 1.00 77.94 96 ALA A O 1
ATOM 710 N N . ARG A 1 97 ? -12.082 -2.342 -1.115 1.00 78.31 97 ARG A N 1
ATOM 711 C CA . ARG A 1 97 ? -12.205 -3.113 0.136 1.00 78.31 97 ARG A CA 1
ATOM 712 C C . ARG A 1 97 ? -11.828 -2.283 1.359 1.00 78.31 97 ARG A C 1
ATOM 714 O O . ARG A 1 97 ? -12.599 -2.248 2.310 1.00 78.31 97 ARG A O 1
ATOM 721 N N . ALA A 1 98 ? -10.711 -1.560 1.308 1.00 70.38 98 ALA A N 1
ATOM 722 C CA . ALA A 1 98 ? -10.269 -0.704 2.407 1.00 70.38 98 ALA A CA 1
ATOM 723 C C . ALA A 1 98 ? -11.292 0.403 2.721 1.00 70.38 98 ALA A C 1
ATOM 725 O O . ALA A 1 98 ? -11.553 0.706 3.886 1.00 70.38 98 ALA A O 1
ATOM 726 N N . LYS A 1 99 ? -11.931 0.984 1.694 1.00 77.81 99 LYS A N 1
ATOM 727 C CA . LYS A 1 99 ? -13.026 1.951 1.881 1.00 77.81 99 LYS A CA 1
ATOM 728 C C . LYS A 1 99 ? -14.250 1.325 2.546 1.00 77.81 99 LYS A C 1
ATOM 730 O O . LYS A 1 99 ? -14.849 1.961 3.409 1.00 77.81 99 LYS A O 1
ATOM 735 N N . GLN A 1 100 ? -14.618 0.102 2.164 1.00 79.12 100 GLN A N 1
ATOM 736 C CA . GLN A 1 100 ? -15.726 -0.612 2.797 1.00 79.12 100 GLN A CA 1
ATOM 737 C C . GLN A 1 100 ? -15.418 -0.928 4.267 1.00 79.12 100 GLN A C 1
ATOM 739 O O . GLN A 1 100 ? -16.245 -0.646 5.129 1.00 79.12 100 GLN A O 1
ATOM 744 N N . GLU A 1 101 ? -14.222 -1.439 4.559 1.00 77.06 101 GLU A N 1
ATOM 745 C CA . GLU A 1 101 ? -13.778 -1.732 5.925 1.00 77.06 101 GLU A CA 1
ATOM 746 C C . GLU A 1 101 ? -13.758 -0.465 6.792 1.00 77.06 101 GLU A C 1
ATOM 748 O O . GLU A 1 101 ? -14.234 -0.470 7.924 1.00 77.06 101 GLU A O 1
ATOM 753 N N . THR A 1 102 ? -13.306 0.663 6.236 1.00 64.94 102 THR A N 1
ATOM 754 C CA . THR A 1 102 ? -13.343 1.959 6.932 1.00 64.94 102 THR A CA 1
ATOM 755 C C . THR A 1 102 ? -14.778 2.378 7.267 1.00 64.94 102 THR A C 1
ATOM 757 O O . THR A 1 102 ? -15.053 2.785 8.394 1.00 64.94 102 THR A O 1
ATOM 760 N N . ALA A 1 103 ? -15.715 2.231 6.325 1.00 75.06 103 ALA A N 1
ATOM 761 C CA . ALA A 1 103 ? -17.122 2.558 6.555 1.00 75.06 103 ALA A CA 1
ATOM 762 C C . ALA A 1 103 ? -17.790 1.631 7.592 1.00 75.06 103 ALA A C 1
ATOM 764 O O . ALA A 1 103 ? -18.622 2.078 8.386 1.00 75.06 103 ALA A O 1
ATOM 765 N N . GLU A 1 104 ? -17.433 0.345 7.610 1.00 79.81 104 GLU A N 1
ATOM 766 C CA . GLU A 1 104 ? -17.899 -0.607 8.624 1.00 79.81 104 GLU A CA 1
ATOM 767 C C . GLU A 1 104 ? -17.339 -0.268 10.012 1.00 79.81 104 GLU A C 1
ATOM 769 O O . GLU A 1 104 ? -18.102 -0.244 10.981 1.00 79.81 104 GLU A O 1
ATOM 774 N N . ASN A 1 105 ? -16.056 0.091 10.103 1.00 66.94 105 ASN A N 1
ATOM 775 C CA . ASN A 1 105 ? -15.421 0.522 11.348 1.00 66.94 105 ASN A CA 1
ATOM 776 C C . ASN A 1 105 ? -16.038 1.820 11.891 1.00 66.94 105 ASN A C 1
ATOM 778 O O . ASN A 1 105 ? -16.358 1.891 13.076 1.00 66.94 105 ASN A O 1
ATOM 782 N N . GLU A 1 106 ? -16.312 2.815 11.041 1.00 75.12 106 GLU A N 1
ATOM 783 C CA . GLU A 1 106 ? -17.022 4.036 11.456 1.00 75.12 106 GLU A CA 1
ATOM 784 C C . GLU A 1 106 ? -18.435 3.737 11.979 1.00 75.12 106 GLU A C 1
ATOM 786 O O . GLU A 1 106 ? -18.901 4.346 12.947 1.00 75.12 106 GLU A O 1
ATOM 791 N N . LYS A 1 107 ? -19.143 2.785 11.357 1.00 84.69 107 LYS A N 1
ATOM 792 C CA . LYS A 1 107 ? -20.469 2.360 11.819 1.00 84.69 107 LYS A CA 1
ATOM 793 C C . LYS A 1 107 ? -20.389 1.677 13.185 1.00 84.69 107 LYS A C 1
ATOM 795 O O . LYS A 1 107 ? -21.220 1.969 14.046 1.00 84.69 107 LYS A O 1
ATOM 800 N N . GLN A 1 108 ? -19.408 0.798 13.389 1.00 75.00 108 GLN A N 1
ATOM 801 C CA . GLN A 1 108 ? -19.176 0.143 14.678 1.00 75.00 108 GLN A CA 1
ATOM 802 C C . GLN A 1 108 ? -18.797 1.159 15.760 1.00 75.00 108 GLN A C 1
ATOM 804 O O . GLN A 1 108 ? -19.354 1.110 16.855 1.00 75.00 108 GLN A O 1
ATOM 809 N N . GLN A 1 109 ? -17.942 2.134 15.439 1.00 69.44 109 GLN A N 1
ATOM 810 C CA . GLN A 1 109 ? -17.576 3.209 16.359 1.00 69.44 109 GLN A CA 1
ATOM 811 C C . GLN A 1 109 ? -18.805 4.015 16.798 1.00 69.44 109 GLN A C 1
ATOM 813 O O . GLN A 1 109 ? -19.027 4.186 17.993 1.00 69.44 109 GLN A O 1
ATOM 818 N N . LYS A 1 110 ? -19.666 4.432 15.861 1.00 82.94 110 LYS A N 1
ATOM 819 C CA . LYS A 1 110 ? -20.909 5.150 16.199 1.00 82.94 110 LYS A CA 1
ATOM 820 C C . LYS A 1 110 ? -21.846 4.326 17.082 1.00 82.94 110 LYS A C 1
ATOM 822 O O . LYS A 1 110 ? -22.505 4.875 17.962 1.00 82.94 110 LYS A O 1
ATOM 827 N N . GLN A 1 111 ? -21.928 3.014 16.858 1.00 77.62 111 GLN A N 1
ATOM 828 C CA . GLN A 1 111 ? -22.719 2.126 17.714 1.00 77.62 111 GLN A CA 1
ATOM 829 C C . GLN A 1 111 ? -22.125 2.019 19.122 1.00 77.62 111 GLN A C 1
ATOM 831 O O . GLN A 1 111 ? -22.875 2.086 20.096 1.00 77.62 111 GLN A O 1
ATOM 836 N N . ALA A 1 112 ? -20.800 1.906 19.240 1.00 68.94 112 ALA A N 1
ATOM 837 C CA . ALA A 1 112 ? -20.110 1.890 20.526 1.00 68.94 112 ALA A CA 1
ATOM 838 C C . ALA A 1 112 ? -20.296 3.215 21.287 1.00 68.94 112 ALA A C 1
ATOM 840 O O . ALA A 1 112 ? -20.648 3.196 22.465 1.00 68.94 112 ALA A O 1
ATOM 841 N N . GLU A 1 113 ? -20.174 4.360 20.610 1.00 73.81 113 GLU A N 1
ATOM 842 C CA . GLU A 1 113 ? -20.423 5.689 21.187 1.00 73.81 113 GLU A CA 1
ATOM 843 C C . GLU A 1 113 ? -21.871 5.835 21.685 1.00 73.81 113 GLU A C 1
ATOM 845 O O . GLU A 1 113 ? -22.108 6.325 22.790 1.00 73.81 113 GLU A O 1
ATOM 850 N N . GLN A 1 114 ? -22.859 5.345 20.925 1.00 84.00 114 GLN A N 1
ATOM 851 C CA . GLN A 1 114 ? -24.257 5.327 21.370 1.00 84.00 114 GLN A CA 1
ATOM 852 C C . GLN A 1 114 ? -24.469 4.441 22.603 1.00 84.00 114 GLN A C 1
ATOM 854 O O . GLN A 1 114 ? -25.203 4.826 23.516 1.00 84.00 114 GLN A O 1
ATOM 859 N N . GLN A 1 115 ? -23.842 3.263 22.650 1.00 81.06 115 GLN A N 1
ATOM 860 C CA . GLN A 1 115 ? -23.919 2.376 23.812 1.00 81.06 115 GLN A CA 1
ATOM 861 C C . GLN A 1 115 ? -23.258 3.001 25.044 1.00 81.06 115 GLN A C 1
ATOM 863 O O . GLN A 1 115 ? -23.828 2.935 26.135 1.00 81.06 115 GLN A O 1
ATOM 868 N N . GLN A 1 116 ? -22.110 3.661 24.871 1.00 69.50 116 GLN A N 1
ATOM 869 C CA . GLN A 1 116 ? -21.438 4.394 25.939 1.00 69.50 116 GLN A CA 1
ATOM 870 C C . GLN A 1 116 ? -22.324 5.526 26.473 1.00 69.50 116 GLN A C 1
ATOM 872 O O . GLN A 1 116 ? -22.551 5.598 27.679 1.00 69.50 116 GLN A O 1
ATOM 877 N N . ALA A 1 117 ? -22.915 6.340 25.595 1.00 78.25 117 ALA A N 1
ATOM 878 C CA . ALA A 1 117 ? -23.823 7.413 25.999 1.00 78.25 117 ALA A CA 1
ATOM 879 C C . ALA A 1 117 ? -25.048 6.881 26.771 1.00 78.25 117 ALA A C 1
ATOM 881 O O . ALA A 1 117 ? -25.464 7.458 27.779 1.00 78.25 117 ALA A O 1
ATOM 882 N N . GLN A 1 118 ? -25.615 5.745 26.348 1.00 80.19 118 GLN A N 1
ATOM 883 C CA . GLN A 1 118 ? -26.704 5.089 27.079 1.00 80.19 118 GLN A CA 1
ATOM 884 C C . GLN A 1 118 ? -26.257 4.563 28.449 1.00 80.19 118 GLN A C 1
ATOM 886 O O . GLN A 1 118 ? -27.011 4.665 29.421 1.00 80.19 118 GLN A O 1
ATOM 891 N N . ALA A 1 119 ? -25.052 3.998 28.548 1.00 72.38 119 ALA A N 1
ATOM 892 C CA . ALA A 1 119 ? -24.494 3.522 29.809 1.00 72.38 119 ALA A CA 1
ATOM 893 C C . ALA A 1 119 ? -24.242 4.684 30.782 1.00 72.38 119 ALA A C 1
ATOM 895 O O . ALA A 1 119 ? -24.666 4.612 31.935 1.00 72.38 119 ALA A O 1
ATOM 896 N N . GLU A 1 120 ? -23.650 5.783 30.313 1.00 74.50 120 GLU A N 1
ATOM 897 C CA . GLU A 1 120 ? -23.431 6.999 31.10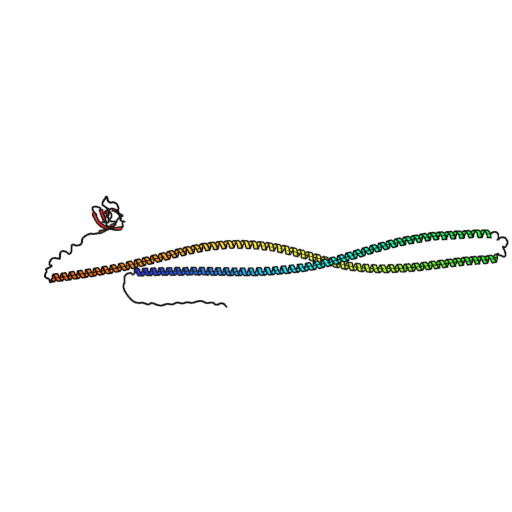2 1.00 74.50 120 GLU A CA 1
ATOM 898 C C . GLU A 1 120 ? -24.753 7.598 31.603 1.00 74.50 120 GLU A C 1
ATOM 900 O O . GLU A 1 120 ? -24.879 7.921 32.787 1.00 74.50 120 GLU A O 1
ATOM 905 N N . ALA A 1 121 ? -25.785 7.653 30.753 1.00 80.00 121 ALA A N 1
ATOM 906 C CA . ALA A 1 121 ? -27.119 8.099 31.156 1.00 80.00 121 ALA A CA 1
ATOM 907 C C . ALA A 1 121 ? -27.725 7.207 32.257 1.00 80.00 121 ALA A C 1
ATOM 909 O O . ALA A 1 121 ? -28.304 7.711 33.224 1.00 80.00 121 ALA A O 1
ATOM 910 N N . ARG A 1 122 ? -27.559 5.879 32.159 1.00 78.94 122 ARG A N 1
ATOM 911 C CA . ARG A 1 122 ? -28.008 4.929 33.193 1.00 78.94 122 ARG A CA 1
ATOM 912 C C . ARG A 1 122 ? -27.235 5.092 34.500 1.00 78.94 122 ARG A C 1
ATOM 914 O O . ARG A 1 122 ? -27.851 5.044 35.564 1.00 78.94 122 ARG A O 1
ATOM 921 N N . ILE A 1 123 ? -25.921 5.310 34.432 1.00 73.31 123 ILE A N 1
ATOM 922 C CA . ILE A 1 123 ? -25.078 5.565 35.608 1.00 73.31 123 ILE A CA 1
ATOM 923 C C . ILE A 1 123 ? -25.537 6.843 36.310 1.00 73.31 123 ILE A C 1
ATOM 925 O O . ILE A 1 123 ? -25.753 6.822 37.521 1.00 73.31 123 ILE A O 1
ATOM 929 N N . LYS A 1 124 ? -25.768 7.927 35.562 1.00 85.75 124 LYS A N 1
ATOM 930 C CA . LYS A 1 124 ? -26.261 9.191 36.120 1.00 85.75 124 LYS A CA 1
ATOM 931 C C . LYS A 1 124 ? -27.625 9.022 36.798 1.00 85.75 124 LYS A C 1
ATOM 933 O O . LYS A 1 124 ? -27.793 9.424 37.947 1.00 85.75 124 LYS A O 1
ATOM 938 N N . ALA A 1 125 ? -28.566 8.336 36.147 1.00 78.06 125 ALA A N 1
ATOM 939 C CA . ALA A 1 125 ? -29.874 8.044 36.735 1.00 78.06 125 ALA A CA 1
ATOM 940 C C . ALA A 1 125 ? -29.772 7.182 38.011 1.00 78.06 125 ALA A C 1
ATOM 942 O O . ALA A 1 125 ? -30.521 7.383 38.970 1.00 78.06 125 ALA A O 1
ATOM 943 N N . ALA A 1 126 ? -28.841 6.225 38.057 1.00 70.25 126 ALA A N 1
ATOM 944 C CA . ALA A 1 126 ? -28.589 5.422 39.252 1.00 70.25 126 ALA A CA 1
ATOM 945 C C . ALA A 1 126 ? -27.988 6.262 40.393 1.00 70.25 126 ALA A C 1
ATOM 947 O O . ALA A 1 126 ? -28.419 6.128 41.539 1.00 70.25 126 ALA A O 1
ATOM 948 N N . GLN A 1 127 ? -27.048 7.162 40.090 1.00 74.50 127 GLN A N 1
ATOM 949 C CA . GLN A 1 127 ? -26.472 8.090 41.069 1.00 74.50 127 GLN A CA 1
ATOM 950 C C . GLN A 1 127 ? -27.537 9.014 41.672 1.00 74.50 127 GLN A C 1
ATOM 952 O O . GLN A 1 127 ? -27.583 9.172 42.892 1.00 74.50 127 GLN A O 1
ATOM 957 N N . GLU A 1 128 ? -28.437 9.559 40.848 1.00 83.38 128 GLU A N 1
ATOM 958 C CA . GLU A 1 128 ? -29.563 10.379 41.312 1.00 83.38 128 GLU A CA 1
ATOM 959 C C . GLU A 1 128 ? -30.499 9.590 42.241 1.00 83.38 128 GLU A C 1
ATOM 961 O O . GLU A 1 128 ? -30.856 10.077 43.316 1.00 83.38 128 GLU A O 1
ATOM 966 N N . LYS A 1 129 ? -30.830 8.335 41.902 1.00 83.00 129 LYS A N 1
ATOM 967 C CA . LYS A 1 129 ? -31.627 7.457 42.779 1.00 83.00 129 LYS A CA 1
ATOM 968 C C . LYS A 1 129 ? -30.938 7.178 44.115 1.00 83.00 129 LYS A C 1
ATOM 970 O O . LYS A 1 129 ? -31.593 7.194 45.156 1.00 83.00 129 LYS A O 1
ATOM 975 N N . VAL A 1 130 ? -29.625 6.946 44.114 1.00 75.19 130 VAL A N 1
ATOM 976 C CA . VAL A 1 130 ? -28.849 6.747 45.350 1.00 75.19 130 VAL A CA 1
ATOM 977 C C . VAL A 1 130 ? -28.843 8.019 46.201 1.00 75.19 130 VAL A C 1
ATOM 979 O O . VAL A 1 130 ? -28.996 7.932 47.421 1.00 75.19 130 VAL A O 1
ATOM 982 N N . ALA A 1 131 ? -28.710 9.196 45.586 1.00 77.25 131 ALA A N 1
ATOM 983 C CA . ALA A 1 131 ? -28.778 10.473 46.293 1.00 77.25 131 ALA A CA 1
ATOM 984 C C . ALA A 1 131 ? -30.157 10.692 46.939 1.00 77.25 131 ALA A C 1
ATOM 986 O O . ALA A 1 131 ? -30.233 11.020 48.124 1.00 77.25 131 ALA A O 1
ATOM 987 N N . GLN A 1 132 ? -31.244 10.420 46.208 1.00 81.06 132 GLN A N 1
ATOM 988 C CA . GLN A 1 132 ? -32.609 10.484 46.744 1.00 81.06 132 GLN A CA 1
ATOM 989 C C . GLN A 1 132 ? -32.820 9.501 47.904 1.00 81.06 132 GLN A C 1
ATOM 991 O O . GLN A 1 132 ? -33.381 9.871 48.935 1.00 81.06 132 GLN A O 1
ATOM 996 N N . ALA A 1 133 ? -32.325 8.265 47.781 1.00 73.25 133 ALA A N 1
ATOM 997 C CA . ALA A 1 133 ? -32.417 7.266 48.843 1.00 73.25 133 ALA A CA 1
ATOM 998 C C . ALA A 1 133 ? -31.633 7.674 50.104 1.00 73.25 133 ALA A C 1
ATOM 1000 O O . ALA A 1 133 ? -32.114 7.467 51.221 1.00 73.25 133 ALA A O 1
ATOM 1001 N N . LYS A 1 134 ? -30.453 8.293 49.948 1.00 76.00 134 LYS A N 1
ATOM 1002 C CA . LYS A 1 134 ? -29.686 8.855 51.073 1.00 76.00 134 LYS A CA 1
ATOM 1003 C C . LYS A 1 134 ? -30.456 9.976 51.772 1.00 76.00 134 LYS A C 1
ATOM 1005 O O . LYS A 1 134 ? -30.621 9.905 52.987 1.00 76.00 134 LYS A O 1
ATOM 1010 N N . ALA A 1 135 ? -31.000 10.927 51.012 1.00 80.56 135 ALA A N 1
ATOM 1011 C CA . ALA A 1 135 ? -31.797 12.022 51.564 1.00 80.56 135 ALA A CA 1
ATOM 1012 C C . ALA A 1 135 ? -33.041 11.509 52.316 1.00 80.56 135 ALA A C 1
ATOM 1014 O O . ALA A 1 135 ? -33.330 11.950 53.429 1.00 80.56 135 ALA A O 1
ATOM 1015 N N . ALA A 1 136 ? -33.746 10.520 51.757 1.00 77.31 136 ALA A N 1
ATOM 1016 C CA . ALA A 1 136 ? -34.889 9.886 52.414 1.00 77.31 136 ALA A CA 1
ATOM 1017 C C . ALA A 1 136 ? -34.489 9.165 53.715 1.00 77.31 136 ALA A C 1
ATOM 1019 O O . ALA A 1 136 ? -35.198 9.258 54.721 1.00 77.31 136 ALA A O 1
ATOM 1020 N N . LYS A 1 137 ? -33.336 8.480 53.727 1.00 80.50 137 LYS A N 1
ATOM 1021 C CA . LYS A 1 137 ? -32.792 7.829 54.928 1.00 80.50 137 LYS A CA 1
ATOM 1022 C C . LYS A 1 137 ? -32.464 8.847 56.022 1.00 80.50 137 LYS A C 1
ATOM 1024 O O . LYS A 1 137 ? -32.804 8.606 57.178 1.00 80.50 137 LYS A O 1
ATOM 1029 N N . GLU A 1 138 ? -31.842 9.972 55.684 1.00 82.81 138 GLU A N 1
ATOM 1030 C CA . GLU A 1 138 ? -31.551 11.050 56.642 1.00 82.81 138 GLU A CA 1
ATOM 1031 C C . GLU A 1 138 ? -32.826 11.648 57.239 1.00 82.81 138 GLU A C 1
ATOM 1033 O O . GLU A 1 138 ? -32.938 11.754 58.460 1.00 82.81 138 GLU A O 1
ATOM 1038 N N . GLN A 1 139 ? -33.837 11.923 56.412 1.00 82.56 139 GLN A N 1
ATOM 1039 C CA . GLN A 1 139 ? -35.139 12.384 56.902 1.00 82.56 139 GLN A CA 1
ATOM 1040 C C . GLN A 1 139 ? -35.810 11.364 57.834 1.00 82.56 139 GLN A C 1
ATOM 1042 O O . GLN A 1 139 ? -36.416 11.745 58.836 1.00 82.56 139 GLN A O 1
ATOM 1047 N N . ALA A 1 140 ? -35.706 10.065 57.535 1.00 75.62 140 ALA A N 1
ATOM 1048 C CA . ALA A 1 140 ? -36.239 9.012 58.397 1.00 75.62 140 ALA A CA 1
ATOM 1049 C C . ALA A 1 140 ? -35.494 8.930 59.742 1.00 75.62 140 ALA A C 1
ATOM 1051 O O . ALA A 1 140 ? -36.127 8.742 60.783 1.00 75.62 140 ALA A O 1
ATOM 1052 N N . ILE A 1 141 ? -34.169 9.109 59.738 1.00 78.19 141 ILE A N 1
ATOM 1053 C CA . ILE A 1 141 ? -33.355 9.162 60.960 1.00 78.19 141 ILE A CA 1
ATOM 1054 C C . ILE A 1 141 ? -33.758 10.362 61.823 1.00 78.19 141 ILE A C 1
ATOM 1056 O O . ILE A 1 141 ? -33.970 10.189 63.023 1.00 78.19 141 ILE A O 1
ATOM 1060 N N . GLU A 1 142 ? -33.922 11.549 61.238 1.00 82.81 142 GLU A N 1
ATOM 1061 C CA . GLU A 1 142 ? -34.344 12.743 61.982 1.00 82.81 142 GLU A CA 1
ATOM 1062 C C . GLU A 1 142 ? -35.759 12.598 62.558 1.00 82.81 142 GLU A C 1
ATOM 1064 O O . GLU A 1 142 ? -35.976 12.858 63.744 1.00 82.81 142 GLU A O 1
ATOM 1069 N N . LYS A 1 143 ? -36.710 12.056 61.783 1.00 82.00 143 LYS A N 1
ATOM 1070 C CA . LYS A 1 143 ? -38.053 11.724 62.295 1.00 82.00 143 LYS A CA 1
ATOM 1071 C C . LYS A 1 143 ? -37.998 10.725 63.454 1.00 82.00 143 LYS A C 1
ATOM 1073 O O . LYS A 1 143 ? -38.720 10.887 64.436 1.00 82.00 143 LYS A O 1
ATOM 1078 N N . ARG A 1 144 ? -37.124 9.715 63.377 1.00 76.31 144 ARG A N 1
ATOM 1079 C CA . ARG A 1 144 ? -36.928 8.739 64.459 1.00 76.31 144 ARG A CA 1
ATOM 1080 C C . ARG A 1 144 ? -36.345 9.393 65.712 1.00 76.31 144 ARG A C 1
ATOM 1082 O O . ARG A 1 144 ? -36.835 9.112 66.800 1.00 76.31 144 ARG A O 1
ATOM 1089 N N . LYS A 1 145 ? -35.346 10.273 65.585 1.00 83.19 145 LYS A N 1
ATOM 1090 C CA . LYS A 1 145 ? -34.789 11.021 66.728 1.00 83.19 145 LYS A CA 1
ATOM 1091 C C . LYS A 1 145 ? -35.852 11.890 67.406 1.00 83.19 145 LYS A C 1
ATOM 1093 O O . LYS A 1 145 ? -35.935 11.892 68.631 1.00 83.19 145 LYS A O 1
ATOM 1098 N N . ALA A 1 146 ? -36.687 12.580 66.626 1.00 81.06 146 ALA A N 1
ATOM 1099 C CA . ALA A 1 146 ? -37.790 13.381 67.155 1.00 81.06 146 ALA A CA 1
ATOM 1100 C C . ALA A 1 146 ? -38.826 12.521 67.906 1.00 81.06 146 ALA A C 1
ATOM 1102 O O . ALA A 1 146 ? -39.251 12.883 69.001 1.00 81.06 146 ALA A O 1
ATOM 1103 N N . ALA A 1 147 ? -39.177 11.352 67.361 1.00 72.31 147 ALA A N 1
ATOM 1104 C CA . ALA A 1 147 ? -40.084 10.410 68.015 1.00 72.31 147 ALA A CA 1
ATOM 1105 C C . ALA A 1 147 ? -39.506 9.840 69.325 1.00 72.31 147 ALA A C 1
ATOM 1107 O O . ALA A 1 147 ? -40.237 9.714 70.305 1.00 72.31 147 ALA A O 1
ATOM 1108 N N . VAL A 1 148 ? -38.201 9.538 69.370 1.00 75.00 148 VAL A N 1
ATOM 1109 C CA . VAL A 1 148 ? -37.521 9.077 70.596 1.00 75.00 148 VAL A CA 1
ATOM 1110 C C . VAL A 1 148 ? -37.545 10.159 71.678 1.00 75.00 148 VAL A C 1
ATOM 1112 O O . VAL A 1 148 ? -37.950 9.862 72.796 1.00 75.00 148 VAL A O 1
ATOM 1115 N N . LYS A 1 149 ? -37.230 11.418 71.345 1.00 80.88 149 LYS A N 1
ATOM 1116 C CA . LYS A 1 149 ? -37.350 12.537 72.300 1.00 80.88 149 LYS A CA 1
ATOM 1117 C C . LYS A 1 149 ? -38.770 12.686 72.845 1.00 80.88 149 LYS A C 1
ATOM 1119 O O . LYS A 1 149 ? -38.966 12.755 74.051 1.00 80.88 149 LYS A O 1
ATOM 1124 N N . SER A 1 150 ? -39.771 12.655 71.965 1.00 74.81 150 SER A N 1
ATOM 1125 C CA . SER A 1 150 ? -41.173 12.731 72.390 1.00 74.81 150 SER A CA 1
ATOM 1126 C C . SER A 1 150 ? -41.579 11.559 73.293 1.00 74.81 150 SER A C 1
ATOM 1128 O O . SER A 1 150 ? -42.408 11.736 74.180 1.00 74.81 150 SER A O 1
ATOM 1130 N N . SER A 1 151 ? -41.026 10.365 73.070 1.00 66.69 151 SER A N 1
ATOM 1131 C CA . SER A 1 151 ? -41.251 9.188 73.914 1.00 66.69 151 SER A CA 1
ATOM 1132 C C . SER A 1 151 ? -40.620 9.349 75.300 1.00 66.69 151 SER A C 1
ATOM 1134 O O . SER A 1 151 ? -41.228 8.958 76.295 1.00 66.69 151 SER A O 1
ATOM 1136 N N . GLU A 1 152 ? -39.415 9.912 75.384 1.00 75.25 152 GLU A N 1
ATOM 1137 C CA . GLU A 1 152 ? -38.738 10.194 76.657 1.00 75.25 152 GLU A CA 1
ATOM 1138 C C . GLU A 1 152 ? -39.495 11.249 77.479 1.00 75.25 152 GLU A C 1
ATOM 1140 O O . GLU A 1 152 ? -39.670 11.065 78.684 1.00 75.25 152 GLU A O 1
ATOM 1145 N N . ASP A 1 153 ? -40.040 12.282 76.828 1.00 72.62 153 ASP A N 1
ATOM 1146 C CA . ASP A 1 153 ? -40.877 13.309 77.469 1.00 72.62 153 ASP A CA 1
ATOM 1147 C C . ASP A 1 153 ? -42.210 12.755 78.006 1.00 72.62 153 ASP A C 1
ATOM 1149 O O . ASP A 1 153 ? -42.749 13.233 79.006 1.00 72.62 153 ASP A O 1
ATOM 1153 N N . VAL A 1 154 ? -42.773 11.734 77.354 1.00 68.75 154 VAL A N 1
ATOM 1154 C CA . VAL A 1 154 ? -43.971 11.038 77.853 1.00 68.75 154 VAL A CA 1
ATOM 1155 C C . VAL A 1 154 ? -43.616 10.129 79.033 1.00 68.75 154 VAL A C 1
ATOM 1157 O O . VAL A 1 154 ? -44.363 10.070 80.010 1.00 68.75 154 VAL A O 1
ATOM 1160 N N . ALA A 1 155 ? -42.464 9.455 78.984 1.00 66.75 155 ALA A N 1
ATOM 1161 C CA . ALA A 1 155 ? -41.995 8.591 80.065 1.00 66.75 155 ALA A CA 1
ATOM 1162 C C . ALA A 1 155 ? -41.635 9.372 81.343 1.00 66.75 155 ALA A C 1
ATOM 1164 O O . ALA A 1 155 ? -41.876 8.880 82.448 1.00 66.75 155 ALA A O 1
ATOM 1165 N N . SER A 1 156 ? -41.093 10.587 81.219 1.00 70.56 156 SER A N 1
ATOM 1166 C CA . SER A 1 156 ? -40.824 11.465 82.365 1.00 70.56 156 SER A CA 1
ATOM 1167 C C . SER A 1 156 ? -42.119 11.961 83.015 1.00 70.56 156 SER A C 1
ATOM 1169 O O . SER A 1 156 ? -42.281 11.809 84.225 1.00 70.56 156 SER A O 1
ATOM 1171 N N . LYS A 1 157 ? -43.101 12.408 82.219 1.00 69.00 157 LYS A N 1
ATOM 1172 C CA . LYS A 1 157 ? -44.438 12.782 82.719 1.00 69.00 157 LYS A CA 1
ATOM 1173 C C . LYS A 1 157 ? -45.164 11.630 83.414 1.00 69.00 157 LYS A C 1
ATOM 1175 O O . LYS A 1 157 ? -45.810 11.847 84.434 1.00 69.00 157 LYS A O 1
ATOM 1180 N N . ALA A 1 158 ? -45.037 10.404 82.905 1.00 59.94 158 ALA A N 1
ATOM 1181 C CA . ALA A 1 158 ? -45.633 9.228 83.537 1.00 59.94 158 ALA A CA 1
ATOM 1182 C C . ALA A 1 158 ? -45.052 8.957 84.939 1.00 59.94 158 ALA A C 1
ATOM 1184 O O . ALA A 1 158 ? -45.805 8.640 85.858 1.00 59.94 158 ALA A O 1
ATOM 1185 N N . LYS A 1 159 ? -43.737 9.147 85.131 1.00 65.50 159 LYS A N 1
ATOM 1186 C CA . LYS A 1 159 ? -43.086 9.022 86.449 1.00 65.50 159 LYS A CA 1
ATOM 1187 C C . LYS A 1 159 ? -43.487 10.130 87.426 1.00 65.50 159 LYS A C 1
ATOM 1189 O O . LYS A 1 159 ? -43.558 9.878 88.628 1.00 65.50 159 LYS A O 1
ATOM 1194 N N . ASP A 1 160 ? -43.749 11.338 86.935 1.00 65.44 160 ASP A N 1
ATOM 1195 C CA . ASP A 1 160 ? -44.214 12.442 87.781 1.00 65.44 160 ASP A CA 1
ATOM 1196 C C . ASP A 1 160 ? -45.665 12.227 88.246 1.00 65.44 160 ASP A C 1
ATOM 1198 O O . ASP A 1 160 ? -45.957 12.404 89.430 1.00 65.44 160 ASP A O 1
ATOM 1202 N N . SER A 1 161 ? -46.544 11.712 87.379 1.00 56.16 161 SER A N 1
ATOM 1203 C CA . SER A 1 161 ? -47.903 11.307 87.775 1.00 56.16 161 SER A CA 1
ATOM 1204 C C . SER A 1 161 ? -47.928 10.111 88.741 1.00 56.16 161 SER A C 1
ATOM 1206 O O . SER A 1 161 ? -48.796 10.041 89.611 1.00 56.16 161 SER A O 1
ATOM 1208 N N . GLU A 1 162 ? -46.969 9.185 88.650 1.00 54.72 162 GLU A N 1
ATOM 1209 C CA . GLU A 1 162 ? -46.836 8.062 89.593 1.00 54.72 162 GLU A CA 1
ATOM 1210 C C . GLU A 1 162 ? -46.451 8.541 91.010 1.00 54.72 162 GLU A C 1
ATOM 1212 O O . GLU A 1 162 ? -46.971 8.039 92.009 1.00 54.72 162 GLU A O 1
ATOM 1217 N N . LYS A 1 163 ? -45.620 9.589 91.117 1.00 60.06 163 LYS A N 1
ATOM 1218 C CA . LYS A 1 163 ? -45.280 10.226 92.403 1.00 60.06 163 LYS A CA 1
ATOM 1219 C C . LYS A 1 163 ? -46.446 10.993 93.034 1.00 60.06 163 LYS A C 1
ATOM 1221 O O . LYS A 1 163 ? -46.541 11.023 94.261 1.00 60.06 163 LYS A O 1
ATOM 1226 N N . GLU A 1 164 ? -47.324 11.607 92.241 1.00 57.94 164 GLU A N 1
ATOM 1227 C CA . GLU A 1 164 ? -48.551 12.238 92.755 1.00 57.94 164 GLU A CA 1
ATOM 1228 C C . GLU A 1 164 ? -49.568 11.197 93.248 1.00 57.94 164 GLU A C 1
ATOM 1230 O O . GLU A 1 164 ? -50.159 11.376 94.314 1.00 57.94 164 GLU A O 1
ATOM 1235 N N . GLY A 1 165 ? -49.696 10.063 92.550 1.00 54.03 165 GLY A N 1
ATOM 1236 C CA . GLY A 1 165 ? -50.538 8.944 92.987 1.00 54.03 165 GLY A CA 1
ATOM 1237 C C . GLY A 1 165 ? -50.097 8.325 94.321 1.00 54.03 165 GLY A C 1
ATOM 1238 O O . GLY A 1 165 ? -50.939 7.968 95.145 1.00 54.03 165 GLY A O 1
ATOM 1239 N N . GLN A 1 166 ? -48.786 8.259 94.577 1.00 53.34 166 GLN A N 1
ATOM 1240 C CA . GLN A 1 166 ? -48.242 7.724 95.830 1.00 53.34 166 GLN A CA 1
ATOM 1241 C C . GLN A 1 166 ? -48.499 8.653 97.034 1.00 53.34 166 GLN A C 1
ATOM 1243 O O . GLN A 1 166 ? -48.794 8.172 98.127 1.00 53.34 166 GLN A O 1
ATOM 1248 N N . LYS A 1 167 ? -48.478 9.981 96.840 1.00 57.72 167 LYS A N 1
ATOM 1249 C CA . LYS A 1 167 ? -48.797 10.959 97.901 1.00 57.72 167 LYS A CA 1
ATOM 1250 C C . LYS A 1 167 ? -50.267 10.911 98.331 1.00 57.72 167 LYS A C 1
ATOM 1252 O O . LYS A 1 167 ? -50.554 11.018 99.520 1.00 57.72 167 LYS A O 1
ATOM 1257 N N . ALA A 1 168 ? -51.183 10.678 97.390 1.00 52.53 168 ALA A N 1
ATOM 1258 C CA . ALA A 1 168 ? -52.610 10.527 97.686 1.00 52.53 168 ALA A CA 1
ATOM 1259 C C . ALA A 1 168 ? -52.924 9.254 98.506 1.00 52.53 168 ALA A C 1
ATOM 1261 O O . ALA A 1 168 ? -53.877 9.230 99.285 1.00 52.53 168 ALA A O 1
ATOM 1262 N N . MET A 1 169 ? -52.108 8.199 98.374 1.00 54.25 169 MET A N 1
ATOM 1263 C CA . MET A 1 169 ? -52.241 6.968 99.166 1.00 54.25 169 MET A CA 1
ATOM 1264 C C . MET A 1 169 ? -51.748 7.134 100.614 1.00 54.25 169 MET A C 1
ATOM 1266 O O . MET A 1 169 ? -52.359 6.585 101.534 1.00 54.25 169 MET A O 1
ATOM 1270 N N . ASP A 1 170 ? -50.701 7.932 100.840 1.00 55.25 170 ASP A N 1
ATOM 1271 C CA . ASP A 1 170 ? -50.163 8.193 102.184 1.00 55.25 170 ASP A CA 1
ATOM 1272 C C . ASP A 1 170 ? -51.070 9.119 103.026 1.00 55.25 170 ASP A C 1
ATOM 1274 O O . ASP A 1 170 ? -51.142 8.977 104.251 1.00 55.25 170 ASP A O 1
ATOM 1278 N N . GLU A 1 171 ? -51.831 10.022 102.396 1.00 55.38 171 GLU A N 1
ATOM 1279 C CA . GLU A 1 171 ? -52.839 10.851 103.081 1.00 55.38 171 GLU A CA 1
ATOM 1280 C C . GLU A 1 171 ? -54.077 10.045 103.511 1.00 55.38 171 GLU A C 1
ATOM 1282 O O . GLU A 1 171 ? -54.593 10.239 104.617 1.00 55.38 171 GLU A O 1
ATOM 1287 N N . ALA A 1 172 ? -54.498 9.057 102.713 1.00 50.81 172 ALA A N 1
ATOM 1288 C CA . ALA A 1 172 ? -55.590 8.147 103.071 1.00 50.81 172 ALA A CA 1
ATOM 1289 C C . ALA A 1 172 ? -55.240 7.244 104.278 1.00 50.81 172 ALA A C 1
ATOM 1291 O O . ALA A 1 172 ? -56.100 6.919 105.104 1.00 50.81 172 ALA A O 1
ATOM 1292 N N . ALA A 1 173 ? -53.963 6.883 104.440 1.00 51.50 173 ALA A N 1
ATOM 1293 C CA . ALA A 1 173 ? -53.492 6.060 105.555 1.00 51.50 173 ALA A CA 1
ATOM 1294 C C . ALA A 1 173 ? -53.481 6.804 106.910 1.00 51.50 173 ALA A C 1
ATOM 1296 O O . ALA A 1 173 ? -53.677 6.174 107.954 1.00 51.50 173 ALA A O 1
ATOM 1297 N N . LYS A 1 174 ? -53.319 8.137 106.925 1.00 54.12 174 LYS A N 1
ATOM 1298 C CA . LYS A 1 174 ? -53.363 8.955 108.157 1.00 54.12 174 LYS A CA 1
ATOM 1299 C C . LYS A 1 174 ? -54.779 9.141 108.706 1.00 54.12 174 LYS A C 1
ATOM 1301 O O . LYS A 1 174 ? -54.979 8.968 109.906 1.00 54.12 174 LYS A O 1
ATOM 1306 N N . ALA A 1 175 ? -55.766 9.370 107.838 1.00 51.53 175 ALA A N 1
ATOM 1307 C CA . ALA A 1 175 ? -57.174 9.522 108.231 1.00 51.53 175 ALA A CA 1
ATOM 1308 C C . ALA A 1 175 ? -57.761 8.258 108.898 1.00 51.53 175 ALA A C 1
ATOM 1310 O O . ALA A 1 175 ? -58.696 8.324 109.693 1.00 51.53 175 ALA A O 1
ATOM 1311 N N . THR A 1 176 ? -57.179 7.090 108.615 1.00 51.62 176 THR A N 1
ATOM 1312 C CA . THR A 1 176 ? -57.635 5.802 109.160 1.00 51.62 176 THR A CA 1
ATOM 1313 C C . THR A 1 176 ? -57.154 5.570 110.603 1.00 51.62 176 THR A C 1
ATOM 1315 O O . THR A 1 176 ? -57.759 4.792 111.339 1.00 51.62 176 THR A O 1
ATOM 1318 N N . LYS A 1 177 ? -56.092 6.264 111.036 1.00 53.31 177 LYS A N 1
ATOM 1319 C CA . LYS A 1 177 ? -55.468 6.088 112.359 1.00 53.31 177 LYS A CA 1
ATOM 1320 C C . LYS A 1 177 ? -56.151 6.912 113.459 1.00 53.31 177 LYS A C 1
ATOM 1322 O O . LYS A 1 177 ? -56.238 6.450 114.589 1.00 53.31 177 LYS A O 1
ATOM 1327 N N . GLU A 1 178 ? -56.720 8.067 113.117 1.00 50.91 178 GLU A N 1
ATOM 1328 C CA . GLU A 1 178 ? -57.468 8.932 114.053 1.00 50.91 178 GLU A CA 1
ATOM 1329 C C . GLU A 1 178 ? -58.859 8.369 114.408 1.00 50.91 178 GLU A C 1
ATOM 1331 O O . GLU A 1 178 ? -59.424 8.672 115.458 1.00 50.91 178 GLU A O 1
ATOM 1336 N N . LEU A 1 179 ? -59.396 7.477 113.570 1.00 49.78 179 LEU A N 1
ATOM 1337 C CA . LEU A 1 179 ? -60.712 6.856 113.749 1.00 49.78 179 LEU A CA 1
ATOM 1338 C C . LEU A 1 179 ? -60.697 5.642 114.706 1.00 49.78 179 LEU A C 1
ATOM 1340 O O . LEU A 1 179 ? -61.750 5.200 115.171 1.00 49.78 179 LEU A O 1
ATOM 1344 N N . GLU A 1 180 ? -59.518 5.092 115.013 1.00 54.44 180 GLU A N 1
ATOM 1345 C CA . GLU A 1 180 ? -59.344 3.959 115.936 1.00 54.44 180 GLU A CA 1
ATOM 1346 C C . GLU A 1 180 ? -59.239 4.409 117.408 1.00 54.44 180 GLU A C 1
ATOM 1348 O O . GLU A 1 180 ? -59.800 3.744 118.281 1.00 54.44 180 GLU A O 1
ATOM 1353 N N . ASP A 1 181 ? -58.651 5.579 117.688 1.00 50.19 181 ASP A N 1
ATOM 1354 C CA . ASP A 1 181 ? -58.501 6.110 119.057 1.00 50.19 181 ASP A CA 1
ATOM 1355 C C . ASP A 1 181 ? -59.836 6.558 119.685 1.00 50.19 181 ASP A C 1
ATOM 1357 O O . ASP A 1 181 ? -60.042 6.439 120.897 1.00 50.19 181 ASP A O 1
ATOM 1361 N N . ALA A 1 182 ? -60.808 6.978 118.868 1.00 47.03 182 ALA A N 1
ATOM 1362 C CA . ALA A 1 182 ? -62.150 7.344 119.332 1.00 47.03 182 ALA A CA 1
ATOM 1363 C C . ALA A 1 182 ? -63.002 6.129 119.771 1.00 47.03 182 ALA A C 1
ATOM 1365 O O . ALA A 1 182 ? -63.927 6.268 120.574 1.00 47.03 182 ALA A O 1
ATOM 1366 N N . LYS A 1 183 ? -62.683 4.914 119.297 1.00 45.50 183 LYS A N 1
ATOM 1367 C CA . LYS A 1 183 ? -63.463 3.688 119.572 1.00 45.50 183 LYS A CA 1
ATOM 1368 C C . LYS A 1 183 ? -63.168 3.048 120.930 1.00 45.50 183 LYS A C 1
ATOM 1370 O O . LYS A 1 183 ? -63.921 2.171 121.359 1.00 45.50 183 LYS A O 1
ATOM 1375 N N . LEU A 1 184 ? -62.087 3.438 121.608 1.00 48.31 184 LEU A N 1
ATOM 1376 C CA . LEU A 1 184 ? -61.647 2.780 122.844 1.00 48.31 184 LEU A CA 1
ATOM 1377 C C . LEU A 1 184 ? -62.455 3.219 124.085 1.00 48.31 184 LEU A C 1
ATOM 1379 O O . LEU A 1 184 ? -62.604 2.432 125.014 1.00 48.31 184 LEU A O 1
ATOM 1383 N N . LYS A 1 185 ? -63.038 4.429 124.087 1.00 50.50 185 LYS A N 1
ATOM 1384 C CA . LYS A 1 185 ? -63.785 4.995 125.236 1.00 50.50 185 LYS A CA 1
ATOM 1385 C C . LYS A 1 185 ? -65.287 4.690 125.257 1.00 50.50 185 LYS A C 1
ATOM 1387 O O . LYS A 1 185 ? -65.899 4.765 126.313 1.00 50.50 185 LYS A O 1
ATOM 1392 N N . LEU A 1 186 ? -65.876 4.297 124.127 1.00 40.94 186 LEU A N 1
ATOM 1393 C CA . LEU A 1 186 ? -67.311 3.988 124.020 1.00 40.94 186 LEU A CA 1
ATOM 1394 C C . LEU A 1 186 ? -67.646 2.524 124.395 1.00 40.94 186 LEU A C 1
ATOM 1396 O O . LEU A 1 186 ? -68.805 2.149 124.524 1.00 40.94 186 LEU A O 1
ATOM 1400 N N . LYS A 1 187 ? -66.619 1.674 124.550 1.00 47.09 187 LYS A N 1
ATOM 1401 C CA . LYS A 1 187 ? -66.719 0.206 124.664 1.00 47.09 187 LYS A CA 1
ATOM 1402 C C . LYS A 1 187 ? -67.071 -0.339 126.054 1.00 47.09 187 LYS A C 1
ATOM 1404 O O . LYS A 1 187 ? -67.234 -1.550 126.177 1.00 47.09 187 LYS A O 1
ATOM 1409 N N . GLN A 1 188 ? -67.169 0.498 127.086 1.00 44.06 188 GLN A N 1
ATOM 1410 C CA . GLN A 1 188 ? -67.364 0.031 128.466 1.00 44.06 188 GLN A CA 1
ATOM 1411 C C . GLN A 1 188 ? -68.821 0.033 128.961 1.00 44.06 188 GLN A C 1
ATOM 1413 O O . GLN A 1 188 ? -69.072 -0.586 129.988 1.00 44.06 188 GLN A O 1
ATOM 1418 N N . THR A 1 189 ? -69.789 0.639 128.260 1.00 45.31 189 THR A N 1
ATOM 1419 C CA . THR A 1 189 ? -71.137 0.862 128.839 1.00 45.31 189 THR A CA 1
ATOM 1420 C C . THR A 1 189 ? -72.345 0.328 128.059 1.00 45.31 189 THR A C 1
ATOM 1422 O O . THR A 1 189 ? -73.432 0.311 128.620 1.00 45.31 189 THR A O 1
ATOM 1425 N N . GLU A 1 190 ? -72.207 -0.207 126.842 1.00 42.03 190 GLU A N 1
ATOM 1426 C CA . GLU A 1 190 ? -73.355 -0.758 126.075 1.00 42.03 190 GLU A CA 1
ATOM 1427 C C . GLU A 1 190 ? -73.093 -2.187 125.545 1.00 42.03 190 GLU A C 1
ATOM 1429 O O . GLU A 1 190 ? -73.529 -2.593 124.466 1.00 42.03 190 GLU A O 1
ATOM 1434 N N . ALA A 1 191 ? -72.326 -2.968 126.314 1.00 42.62 191 ALA A N 1
ATOM 1435 C CA . ALA A 1 191 ? -71.674 -4.209 125.893 1.00 42.62 191 ALA A CA 1
ATOM 1436 C C . ALA A 1 191 ? -72.567 -5.465 125.729 1.00 42.62 191 ALA A C 1
ATOM 1438 O O . ALA A 1 191 ? -72.036 -6.494 125.310 1.00 42.62 191 ALA A O 1
ATOM 1439 N N . GLU A 1 192 ? -73.885 -5.431 125.972 1.00 44.75 192 GLU A N 1
ATOM 1440 C CA . GLU A 1 192 ? -74.718 -6.653 125.861 1.00 44.75 192 GLU A CA 1
ATOM 1441 C C . GLU A 1 192 ? -75.870 -6.627 124.848 1.00 44.75 192 GLU A C 1
ATOM 1443 O O . GLU A 1 192 ? -76.259 -7.695 124.385 1.00 44.75 192 GLU A O 1
ATOM 1448 N N . MET A 1 193 ? -76.344 -5.468 124.374 1.00 42.69 193 MET A N 1
ATOM 1449 C CA . MET A 1 193 ? -77.413 -5.427 123.353 1.00 42.69 193 MET A CA 1
ATOM 1450 C C . MET A 1 193 ? -76.915 -5.021 121.951 1.00 42.69 193 MET A C 1
ATOM 1452 O O . MET A 1 193 ? -77.470 -5.449 120.940 1.00 42.69 193 MET A O 1
ATOM 1456 N N . ALA A 1 194 ? -75.796 -4.291 121.861 1.00 50.19 194 ALA A N 1
ATOM 1457 C CA . ALA A 1 194 ? -75.184 -3.873 120.593 1.00 50.19 194 ALA A CA 1
ATOM 1458 C C . ALA A 1 194 ? -74.347 -4.975 119.900 1.00 50.19 194 ALA A C 1
ATOM 1460 O O . ALA A 1 194 ? -74.024 -4.868 118.715 1.00 50.19 194 ALA A O 1
ATOM 1461 N N . LYS A 1 195 ? -74.010 -6.065 120.606 1.00 49.88 195 LYS A N 1
ATOM 1462 C CA . LYS A 1 195 ? -73.117 -7.143 120.128 1.00 49.88 195 LYS A CA 1
ATOM 1463 C C . LYS A 1 195 ? -73.664 -7.884 118.897 1.00 49.88 195 LYS A C 1
ATOM 1465 O O . LYS A 1 195 ? -72.886 -8.335 118.059 1.00 49.88 195 LYS A O 1
ATOM 1470 N N . THR A 1 196 ? -74.985 -7.953 118.738 1.00 48.75 196 THR A N 1
ATOM 1471 C CA . THR A 1 196 ? -75.633 -8.675 117.626 1.00 48.75 196 THR A CA 1
ATOM 1472 C C . THR A 1 196 ? -75.876 -7.775 116.404 1.00 48.75 196 THR A C 1
ATOM 1474 O O . THR A 1 196 ? -75.659 -8.197 115.268 1.00 48.75 196 THR A O 1
ATOM 1477 N N . GLN A 1 197 ? -76.220 -6.496 116.600 1.00 50.47 197 GLN A N 1
ATOM 1478 C CA . GLN A 1 197 ? -76.383 -5.535 115.494 1.00 50.47 197 GLN A CA 1
ATOM 1479 C C . GLN A 1 197 ? -75.038 -5.046 114.924 1.00 50.47 197 GLN A C 1
ATOM 1481 O O . GLN A 1 197 ? -74.906 -4.887 113.709 1.00 50.47 197 GLN A O 1
ATOM 1486 N N . LEU A 1 198 ? -74.002 -4.897 115.758 1.00 54.12 198 LEU A N 1
ATOM 1487 C CA . LEU A 1 198 ? -72.679 -4.430 115.331 1.00 54.12 198 LEU A CA 1
ATOM 1488 C C . LEU A 1 198 ? -71.857 -5.518 114.617 1.00 54.12 198 LEU A C 1
ATOM 1490 O O . LEU A 1 198 ? -71.132 -5.212 113.672 1.00 54.12 198 LEU A O 1
ATOM 1494 N N . ASN A 1 199 ? -72.019 -6.796 114.985 1.00 57.41 199 ASN A N 1
ATOM 1495 C CA . ASN A 1 199 ? -71.435 -7.913 114.229 1.00 57.41 199 ASN A CA 1
ATOM 1496 C C . ASN A 1 199 ? -72.059 -8.044 112.830 1.00 57.41 199 ASN A C 1
ATOM 1498 O O . ASN A 1 199 ? -71.345 -8.319 111.867 1.00 57.41 199 ASN A O 1
ATOM 1502 N N . THR A 1 200 ? -73.356 -7.748 112.695 1.00 55.62 200 THR A N 1
ATOM 1503 C CA . THR A 1 200 ? -74.047 -7.737 111.398 1.00 55.62 200 THR A CA 1
ATOM 1504 C C . THR A 1 200 ? -73.617 -6.535 110.545 1.00 55.62 200 THR A C 1
ATOM 1506 O O . THR A 1 200 ? -73.295 -6.703 109.373 1.00 55.62 200 THR A O 1
ATOM 1509 N N . GLN A 1 201 ? -73.488 -5.330 111.120 1.00 57.16 201 GLN A N 1
ATOM 1510 C CA . GLN A 1 201 ? -72.966 -4.161 110.390 1.00 57.16 201 GLN A CA 1
ATOM 1511 C C . GLN A 1 201 ? -71.487 -4.291 110.002 1.00 57.16 201 GLN A C 1
ATOM 1513 O O . GLN A 1 201 ? -71.113 -3.880 108.906 1.00 57.16 201 GLN A O 1
ATOM 1518 N N . LYS A 1 202 ? -70.639 -4.886 110.851 1.00 60.75 202 LYS A N 1
ATOM 1519 C CA . LYS A 1 202 ? -69.222 -5.124 110.535 1.00 60.75 202 LYS A CA 1
ATOM 1520 C C . LYS A 1 202 ? -69.057 -6.178 109.438 1.00 60.75 202 LYS A C 1
ATOM 1522 O O . LYS A 1 202 ? -68.235 -5.978 108.549 1.00 60.75 202 LYS A O 1
ATOM 1527 N N . ALA A 1 203 ? -69.873 -7.234 109.450 1.00 59.56 203 ALA A N 1
ATOM 1528 C CA . ALA A 1 203 ? -69.916 -8.226 108.376 1.00 59.56 203 ALA A CA 1
ATOM 1529 C C . ALA A 1 203 ? -70.432 -7.627 107.054 1.00 59.56 203 ALA A C 1
ATOM 1531 O O . ALA A 1 203 ? -69.861 -7.898 106.003 1.00 59.56 203 ALA A O 1
ATOM 1532 N N . VAL A 1 204 ? -71.439 -6.744 107.093 1.00 65.44 204 VAL A N 1
ATOM 1533 C CA . VAL A 1 204 ? -71.936 -6.023 105.904 1.00 65.44 204 VAL A CA 1
ATOM 1534 C C . VAL A 1 204 ? -70.912 -5.008 105.383 1.00 65.44 204 VAL A C 1
ATOM 1536 O O . VAL A 1 204 ? -70.736 -4.887 104.174 1.00 65.44 204 VAL A O 1
ATOM 1539 N N . ALA A 1 205 ? -70.198 -4.296 106.257 1.00 63.31 205 ALA A N 1
ATOM 1540 C CA . ALA A 1 205 ? -69.147 -3.359 105.857 1.00 63.31 205 ALA A CA 1
ATOM 1541 C C . ALA A 1 205 ? -67.910 -4.078 105.293 1.00 63.31 205 ALA A C 1
ATOM 1543 O O . ALA A 1 205 ? -67.358 -3.639 104.287 1.00 63.31 205 ALA A O 1
ATOM 1544 N N . GLN A 1 206 ? -67.507 -5.210 105.884 1.00 69.25 206 GLN A N 1
ATOM 1545 C CA . GLN A 1 206 ? -66.459 -6.066 105.324 1.00 69.25 206 GLN A CA 1
ATOM 1546 C C . GLN A 1 206 ? -66.895 -6.688 103.999 1.00 69.25 206 GLN A C 1
ATOM 1548 O O . GLN A 1 206 ? -66.104 -6.659 103.067 1.00 69.25 206 GLN A O 1
ATOM 1553 N N . GLY A 1 207 ? -68.145 -7.150 103.886 1.00 67.38 207 GLY A N 1
ATOM 1554 C CA . GLY A 1 207 ? -68.724 -7.664 102.643 1.00 67.38 207 GLY A CA 1
ATOM 1555 C C . GLY A 1 207 ? -68.752 -6.622 101.524 1.00 67.38 207 GLY A C 1
ATOM 1556 O O . GLY A 1 207 ? -68.353 -6.917 100.406 1.00 67.38 207 GLY A O 1
ATOM 1557 N N . LYS A 1 208 ? -69.123 -5.372 101.826 1.00 72.56 208 LYS A N 1
ATOM 1558 C CA . LYS A 1 208 ? -69.083 -4.266 100.853 1.00 72.56 208 LYS A CA 1
ATOM 1559 C C . LYS A 1 208 ? -67.658 -3.843 100.492 1.00 72.56 208 LYS A C 1
ATOM 1561 O O . LYS A 1 208 ? -67.405 -3.483 99.347 1.00 72.56 208 LYS A O 1
ATOM 1566 N N . ALA A 1 209 ? -66.717 -3.893 101.436 1.00 70.50 209 ALA A N 1
ATOM 1567 C CA . ALA A 1 209 ? -65.310 -3.595 101.170 1.00 70.50 209 ALA A CA 1
ATOM 1568 C C . ALA A 1 209 ? -64.634 -4.695 100.332 1.00 70.50 209 ALA A C 1
ATOM 1570 O O . ALA A 1 209 ? -63.850 -4.384 99.435 1.00 70.50 209 ALA A O 1
ATOM 1571 N N . THR A 1 210 ? -64.951 -5.971 100.576 1.00 69.25 210 THR A N 1
ATOM 1572 C CA . THR A 1 210 ? -64.480 -7.083 99.742 1.00 69.25 210 THR A CA 1
ATOM 1573 C C . THR A 1 210 ? -65.152 -7.074 98.377 1.00 69.25 210 THR A C 1
ATOM 1575 O O . THR A 1 210 ? -64.455 -7.241 97.387 1.00 69.25 210 THR A O 1
ATOM 1578 N N . GLU A 1 211 ? -66.452 -6.789 98.287 1.00 71.81 211 GLU A N 1
ATOM 1579 C CA . GLU A 1 211 ? -67.161 -6.637 97.011 1.00 71.81 211 GLU A CA 1
ATOM 1580 C C . GLU A 1 211 ? -66.588 -5.474 96.185 1.00 71.81 211 GLU A C 1
ATOM 1582 O O . GLU A 1 211 ? -66.313 -5.640 94.998 1.00 71.81 211 GLU A O 1
ATOM 1587 N N . ALA A 1 212 ? -66.297 -4.326 96.806 1.00 73.94 212 ALA A N 1
ATOM 1588 C CA . ALA A 1 212 ? -65.628 -3.208 96.141 1.00 73.94 212 ALA A CA 1
ATOM 1589 C C . ALA A 1 212 ? -64.204 -3.566 95.679 1.00 73.94 212 ALA A C 1
ATOM 1591 O O . ALA A 1 212 ? -63.805 -3.189 94.577 1.00 73.94 212 ALA A O 1
ATOM 1592 N N . ARG A 1 213 ? -63.448 -4.327 96.482 1.00 73.75 213 ARG A N 1
ATOM 1593 C CA . ARG A 1 213 ? -62.093 -4.783 96.136 1.00 73.75 213 ARG A CA 1
ATOM 1594 C 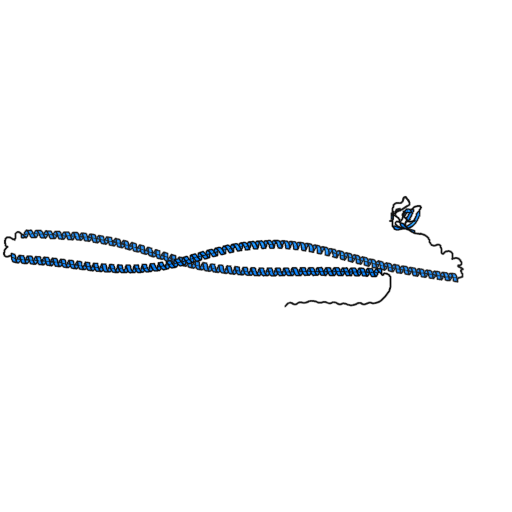C . ARG A 1 213 ? -62.105 -5.800 94.995 1.00 73.75 213 ARG A C 1
ATOM 1596 O O . ARG A 1 213 ? -61.319 -5.650 94.069 1.00 73.75 213 ARG A O 1
ATOM 1603 N N . VAL A 1 214 ? -63.024 -6.763 95.021 1.00 75.25 214 VAL A N 1
ATOM 1604 C CA . VAL A 1 214 ? -63.226 -7.741 93.941 1.00 75.25 214 VAL A CA 1
ATOM 1605 C C . VAL A 1 214 ? -63.676 -7.034 92.664 1.00 75.25 214 VAL A C 1
ATOM 1607 O O . VAL A 1 214 ? -63.168 -7.333 91.591 1.00 75.25 214 VAL A O 1
ATOM 1610 N N . LYS A 1 215 ? -64.565 -6.038 92.752 1.00 80.19 215 LYS A N 1
ATOM 1611 C CA . LYS A 1 215 ? -65.010 -5.261 91.587 1.00 80.19 215 LYS A CA 1
ATOM 1612 C C . LYS A 1 215 ? -63.882 -4.412 90.988 1.00 80.19 215 LYS A C 1
ATOM 1614 O O . LYS A 1 215 ? -63.763 -4.335 89.768 1.00 80.19 215 LYS A O 1
ATOM 1619 N N . ALA A 1 216 ? -63.029 -3.821 91.827 1.00 74.50 216 ALA A N 1
ATOM 1620 C CA . ALA A 1 216 ? -61.833 -3.108 91.383 1.00 74.50 216 ALA A CA 1
ATOM 1621 C C . ALA A 1 216 ? -60.784 -4.052 90.768 1.00 74.50 216 ALA A C 1
ATOM 1623 O O . ALA A 1 216 ? -60.158 -3.701 89.772 1.00 74.50 216 ALA A O 1
ATOM 1624 N N . GLU A 1 217 ? -60.610 -5.251 91.327 1.00 75.12 217 GLU A N 1
ATOM 1625 C CA . GLU A 1 217 ? -59.701 -6.274 90.802 1.00 75.12 217 GLU A CA 1
ATOM 1626 C C . GLU A 1 217 ? -60.192 -6.835 89.462 1.00 75.12 217 GLU A C 1
ATOM 1628 O O . GLU A 1 217 ? -59.412 -6.906 88.518 1.00 75.12 217 GLU A O 1
ATOM 1633 N N . MET A 1 218 ? -61.493 -7.109 89.327 1.00 76.38 218 MET A N 1
ATOM 1634 C CA . MET A 1 218 ? -62.118 -7.498 88.059 1.00 76.38 218 MET A CA 1
ATOM 1635 C C . MET A 1 218 ? -61.939 -6.422 86.984 1.00 76.38 218 MET A C 1
ATOM 1637 O O . MET A 1 218 ? -61.533 -6.745 85.873 1.00 76.38 218 MET A O 1
ATOM 1641 N N . ALA A 1 219 ? -62.144 -5.142 87.318 1.00 81.12 219 ALA A N 1
ATOM 1642 C CA . ALA A 1 219 ? -61.898 -4.040 86.384 1.00 81.12 219 ALA A CA 1
ATOM 1643 C C . ALA A 1 219 ? -60.417 -3.939 85.968 1.00 81.12 219 ALA A C 1
ATOM 1645 O O . ALA A 1 219 ? -60.112 -3.600 84.824 1.00 81.12 219 ALA A O 1
ATOM 1646 N N . ARG A 1 220 ? -59.485 -4.261 86.876 1.00 84.50 220 ARG A N 1
ATOM 1647 C CA . ARG A 1 220 ? -58.043 -4.304 86.589 1.00 84.50 220 ARG A CA 1
ATOM 1648 C C . ARG A 1 220 ? -57.688 -5.463 85.659 1.00 84.50 220 ARG A C 1
ATOM 1650 O O . ARG A 1 220 ? -57.007 -5.245 84.665 1.00 84.50 220 ARG A O 1
ATOM 1657 N N . ILE A 1 221 ? -58.217 -6.654 85.936 1.00 82.12 221 ILE A N 1
ATOM 1658 C CA . ILE A 1 221 ? -58.048 -7.851 85.103 1.00 82.12 221 ILE A CA 1
ATOM 1659 C C . ILE A 1 221 ? -58.623 -7.619 83.701 1.00 82.12 221 ILE A C 1
ATOM 1661 O O . ILE A 1 221 ? -58.016 -8.015 82.710 1.00 82.12 221 ILE A O 1
ATOM 1665 N N . GLU A 1 222 ? -59.770 -6.952 83.591 1.00 82.81 222 GLU A N 1
ATOM 1666 C CA . GLU A 1 222 ? -60.409 -6.652 82.309 1.00 82.81 222 GLU A CA 1
ATOM 1667 C C . GLU A 1 222 ? -59.614 -5.609 81.501 1.00 82.81 222 GLU A C 1
ATOM 1669 O O . GLU A 1 222 ? -59.430 -5.767 80.292 1.00 82.81 222 GLU A O 1
ATOM 1674 N N . ALA A 1 223 ? -59.037 -4.605 82.172 1.00 81.19 223 ALA A N 1
ATOM 1675 C CA . ALA A 1 223 ? -58.107 -3.659 81.556 1.00 81.19 223 ALA A CA 1
ATOM 1676 C C . ALA A 1 223 ? -56.789 -4.325 81.110 1.00 81.19 223 ALA A C 1
ATOM 1678 O O . ALA A 1 223 ? -56.293 -4.034 80.019 1.00 81.19 223 ALA A O 1
ATOM 1679 N N . ASP A 1 224 ? -56.239 -5.242 81.910 1.00 81.50 224 ASP A N 1
ATOM 1680 C CA . ASP A 1 224 ? -55.026 -5.994 81.571 1.00 81.50 224 ASP A CA 1
ATOM 1681 C C . ASP A 1 224 ? -55.278 -6.979 80.421 1.00 81.50 224 ASP A C 1
ATOM 1683 O O . ASP A 1 224 ? -54.453 -7.089 79.512 1.00 81.50 224 ASP A O 1
ATOM 1687 N N . LYS A 1 225 ? -56.456 -7.617 80.377 1.00 86.50 225 LYS A N 1
ATOM 1688 C CA . LYS A 1 225 ? -56.898 -8.436 79.241 1.00 86.50 225 LYS A CA 1
ATOM 1689 C C . LYS A 1 225 ? -56.995 -7.603 77.960 1.00 86.50 225 LYS A C 1
ATOM 1691 O O . LYS A 1 225 ? -56.480 -8.024 76.926 1.00 86.50 225 LYS A O 1
ATOM 1696 N N . ALA A 1 226 ? -57.588 -6.410 78.024 1.00 86.62 226 ALA A N 1
ATOM 1697 C CA . ALA A 1 226 ? -57.683 -5.513 76.872 1.00 86.62 226 ALA A CA 1
ATOM 1698 C C . ALA A 1 226 ? -56.300 -5.047 76.370 1.00 86.62 226 ALA A C 1
ATOM 1700 O O . ALA A 1 226 ? -56.078 -4.968 75.160 1.00 86.62 226 ALA A O 1
ATOM 1701 N N . ARG A 1 227 ? -55.345 -4.786 77.278 1.00 87.38 227 ARG A N 1
ATOM 1702 C CA . ARG A 1 227 ? -53.948 -4.474 76.920 1.00 87.38 227 ARG A CA 1
ATOM 1703 C C . ARG A 1 227 ? -53.245 -5.662 76.268 1.00 87.38 227 ARG A C 1
ATOM 1705 O O . ARG A 1 227 ? -52.634 -5.492 75.217 1.00 87.38 227 ARG A O 1
ATOM 1712 N N . ALA A 1 228 ? -53.388 -6.858 76.836 1.00 82.88 228 ALA A N 1
ATOM 1713 C CA . ALA A 1 228 ? -52.804 -8.074 76.278 1.00 82.88 228 ALA A CA 1
ATOM 1714 C C . ALA A 1 228 ? -53.354 -8.388 74.874 1.00 82.88 228 ALA A C 1
ATOM 1716 O O . ALA A 1 228 ? -52.587 -8.703 73.967 1.00 82.88 228 ALA A O 1
ATOM 1717 N N . GLU A 1 229 ? -54.665 -8.243 74.650 1.00 87.50 229 GLU A N 1
ATOM 1718 C CA . GLU A 1 229 ? -55.272 -8.414 73.321 1.00 87.50 229 GLU A CA 1
ATOM 1719 C C . GLU A 1 229 ? -54.779 -7.365 72.309 1.00 87.50 229 GLU A C 1
ATOM 1721 O O . GLU A 1 229 ? -54.564 -7.689 71.135 1.00 87.50 229 GLU A O 1
ATOM 1726 N N . ALA A 1 230 ? -54.564 -6.117 72.740 1.00 85.38 230 ALA A N 1
ATOM 1727 C CA . ALA A 1 230 ? -53.992 -5.071 71.895 1.00 85.38 230 ALA A CA 1
ATOM 1728 C C . ALA A 1 230 ? -52.530 -5.370 71.512 1.00 85.38 230 ALA A C 1
ATOM 1730 O O . ALA A 1 230 ? -52.162 -5.221 70.342 1.00 85.38 230 ALA A O 1
ATOM 1731 N N . ASP A 1 231 ? -51.719 -5.855 72.455 1.00 86.31 231 ASP A N 1
ATOM 1732 C CA . ASP A 1 231 ? -50.330 -6.251 72.204 1.00 86.31 231 ASP A CA 1
ATOM 1733 C C . ASP A 1 231 ? -50.235 -7.482 71.293 1.00 86.31 231 ASP A C 1
ATOM 1735 O O . ASP A 1 231 ? -49.400 -7.510 70.387 1.00 86.31 231 ASP A O 1
ATOM 1739 N N . ILE A 1 232 ? -51.133 -8.464 71.445 1.00 86.25 232 ILE A N 1
ATOM 1740 C CA . ILE A 1 232 ? -51.231 -9.611 70.528 1.00 86.25 232 ILE A CA 1
ATOM 1741 C C . ILE A 1 232 ? -51.525 -9.131 69.103 1.00 86.25 232 ILE A C 1
ATOM 1743 O O . ILE A 1 232 ? -50.826 -9.532 68.171 1.00 86.25 232 ILE A O 1
ATOM 1747 N N . LYS A 1 233 ? -52.503 -8.234 68.917 1.00 88.81 233 LYS A N 1
ATOM 1748 C CA . LYS A 1 233 ? -52.828 -7.677 67.590 1.00 88.81 233 LYS A CA 1
ATOM 1749 C C . LYS A 1 233 ? -51.659 -6.894 66.992 1.00 88.81 233 LYS A C 1
ATOM 1751 O O . LYS A 1 233 ? -51.370 -7.033 65.804 1.00 88.81 233 LYS A O 1
ATOM 1756 N N . LYS A 1 234 ? -50.956 -6.099 67.804 1.00 90.62 234 LYS A N 1
ATOM 1757 C CA . LYS A 1 234 ? -49.769 -5.347 67.372 1.00 90.62 234 LYS A CA 1
ATOM 1758 C C . LYS A 1 234 ? -48.631 -6.281 66.953 1.00 90.62 234 LYS A C 1
ATOM 1760 O O . LYS A 1 234 ? -48.015 -6.054 65.913 1.00 90.62 234 LYS A O 1
ATOM 1765 N N . ASN A 1 235 ? -48.386 -7.345 67.714 1.00 83.12 235 ASN A N 1
ATOM 1766 C CA . ASN A 1 235 ? -47.371 -8.344 67.388 1.00 83.12 235 ASN A CA 1
ATOM 1767 C C . ASN A 1 235 ? -47.738 -9.153 66.140 1.00 83.12 235 ASN A C 1
ATOM 1769 O O . ASN A 1 235 ? -46.864 -9.391 65.314 1.00 83.12 235 ASN A O 1
ATOM 1773 N N . GLN A 1 236 ? -49.010 -9.510 65.944 1.00 89.12 236 GLN A N 1
ATOM 1774 C CA . GLN A 1 236 ? -49.475 -10.156 64.710 1.00 89.12 236 GLN A CA 1
ATOM 1775 C C . GLN A 1 236 ? -49.274 -9.259 63.483 1.00 89.12 236 GLN A C 1
ATOM 1777 O O . GLN A 1 236 ? -48.785 -9.727 62.456 1.00 89.12 236 GLN A O 1
ATOM 1782 N N . ALA A 1 237 ? -49.587 -7.965 63.592 1.00 85.94 237 ALA A N 1
ATOM 1783 C CA . ALA A 1 237 ? -49.344 -7.005 62.516 1.00 85.94 237 ALA A CA 1
ATOM 1784 C C . ALA A 1 237 ? -47.842 -6.846 62.212 1.00 85.94 237 ALA A C 1
ATOM 1786 O O . ALA A 1 237 ? -47.448 -6.829 61.046 1.00 85.94 237 ALA A O 1
ATOM 1787 N N . ALA A 1 238 ? -46.996 -6.790 63.247 1.00 83.31 238 ALA A N 1
ATOM 1788 C CA . ALA A 1 238 ? -45.544 -6.744 63.089 1.00 83.31 238 ALA A CA 1
ATOM 1789 C C . ALA A 1 238 ? -44.988 -8.025 62.440 1.00 83.31 238 ALA A C 1
ATOM 1791 O O . ALA A 1 238 ? -44.130 -7.936 61.563 1.00 83.31 238 ALA A O 1
ATOM 1792 N N . HIS A 1 239 ? -45.513 -9.198 62.809 1.00 81.88 239 HIS A N 1
ATOM 1793 C CA . HIS A 1 239 ? -45.146 -10.477 62.196 1.00 81.88 239 HIS A CA 1
ATOM 1794 C C . HIS A 1 239 ? -45.526 -10.526 60.714 1.00 81.88 239 HIS A C 1
ATOM 1796 O O . HIS A 1 239 ? -44.686 -10.846 59.879 1.00 81.88 239 HIS A O 1
ATOM 1802 N N . ALA A 1 240 ? -46.753 -10.125 60.369 1.00 88.31 240 ALA A N 1
ATOM 1803 C CA . ALA A 1 240 ? -47.200 -10.072 58.978 1.00 88.31 240 ALA A CA 1
ATOM 1804 C C . ALA A 1 240 ? -46.347 -9.107 58.132 1.00 88.31 240 ALA A C 1
ATOM 1806 O O . ALA A 1 240 ? -46.031 -9.394 56.976 1.00 88.31 240 ALA A O 1
ATOM 1807 N N . GLN A 1 241 ? -45.931 -7.974 58.709 1.00 87.19 241 GLN A N 1
ATOM 1808 C CA . GLN A 1 241 ? -45.040 -7.022 58.046 1.00 87.19 241 GLN A CA 1
ATOM 1809 C C . GLN A 1 241 ? -43.617 -7.579 57.863 1.00 87.19 241 GLN A C 1
ATOM 1811 O O . GLN A 1 241 ? -42.988 -7.336 56.827 1.00 87.19 241 GLN A O 1
ATOM 1816 N N . ALA A 1 242 ? -43.108 -8.328 58.845 1.00 84.50 242 ALA A N 1
ATOM 1817 C CA . ALA A 1 242 ? -41.817 -9.001 58.753 1.00 84.50 242 ALA A CA 1
ATOM 1818 C C . ALA A 1 242 ? -41.832 -10.085 57.664 1.00 84.50 242 ALA A C 1
ATOM 1820 O O . ALA A 1 242 ? -40.962 -10.067 56.797 1.00 84.50 242 ALA A O 1
ATOM 1821 N N . ASP A 1 243 ? -42.859 -10.938 57.624 1.00 89.44 243 ASP A N 1
ATOM 1822 C CA . ASP A 1 243 ? -43.007 -11.991 56.608 1.00 89.44 243 ASP A CA 1
ATOM 1823 C C . ASP A 1 243 ? -43.107 -11.416 55.190 1.00 89.44 243 ASP A C 1
ATOM 1825 O O . ASP A 1 243 ? -42.473 -11.915 54.257 1.00 89.44 243 ASP A O 1
ATOM 1829 N N . ALA A 1 244 ? -43.854 -10.320 55.016 1.00 89.81 244 ALA A N 1
ATOM 1830 C CA . ALA A 1 244 ? -43.926 -9.616 53.737 1.00 89.81 244 ALA A CA 1
ATOM 1831 C C . ALA A 1 244 ? -42.557 -9.055 53.307 1.00 89.81 244 ALA A C 1
ATOM 1833 O O . ALA A 1 244 ? -42.213 -9.084 52.124 1.00 89.81 244 ALA A O 1
ATOM 1834 N N . SER A 1 245 ? -41.761 -8.569 54.263 1.00 84.81 245 SER A N 1
ATOM 1835 C CA . SER A 1 245 ? -40.414 -8.053 53.997 1.00 84.81 245 SER A CA 1
ATOM 1836 C C . SER A 1 245 ? -39.434 -9.172 53.641 1.00 84.81 245 SER A C 1
ATOM 1838 O O . SER A 1 245 ? -38.629 -8.997 52.730 1.00 84.81 245 SER A O 1
ATOM 1840 N N . VAL A 1 246 ? -39.528 -10.328 54.309 1.00 88.31 246 VAL A N 1
ATOM 1841 C CA . VAL A 1 246 ? -38.717 -11.517 54.004 1.00 88.31 246 VAL A CA 1
ATOM 1842 C C . VAL A 1 246 ? -39.013 -12.020 52.594 1.00 88.31 246 VAL A C 1
ATOM 1844 O O . VAL A 1 246 ? -38.080 -12.149 51.807 1.00 88.31 246 VAL A O 1
ATOM 1847 N N . LYS A 1 247 ? -40.291 -12.189 52.225 1.00 92.38 247 LYS A N 1
ATOM 1848 C CA . LYS A 1 247 ? -40.669 -12.601 50.860 1.00 92.38 247 LYS A CA 1
ATOM 1849 C C . LYS A 1 247 ? -40.116 -11.664 49.791 1.00 92.38 247 LYS A C 1
ATOM 1851 O O . LYS A 1 247 ? -39.590 -12.117 48.781 1.00 92.38 247 LYS A O 1
ATOM 1856 N N . LYS A 1 248 ? -40.194 -10.352 50.028 1.00 91.75 248 LYS A N 1
ATOM 1857 C CA . LYS A 1 248 ? -39.644 -9.365 49.097 1.00 91.75 248 LYS A CA 1
ATOM 1858 C C . LYS A 1 248 ? -38.123 -9.489 48.959 1.00 91.75 248 LYS A C 1
ATOM 1860 O O . LYS A 1 248 ? -37.605 -9.417 47.852 1.00 91.75 248 LYS A O 1
ATOM 1865 N N . LEU A 1 249 ? -37.411 -9.697 50.066 1.00 86.75 249 LEU A N 1
ATOM 1866 C CA . LEU A 1 249 ? -35.959 -9.893 50.044 1.00 86.75 249 LEU A CA 1
ATOM 1867 C C . LEU A 1 249 ? -35.556 -11.196 49.337 1.00 86.75 249 LEU A C 1
ATOM 1869 O O . LEU A 1 249 ? -34.543 -11.205 48.644 1.00 86.75 249 LEU A O 1
ATOM 1873 N N . GLU A 1 250 ? -36.341 -12.268 49.465 1.00 88.56 250 GLU A N 1
ATOM 1874 C CA . GLU A 1 250 ? -36.124 -13.520 48.726 1.00 88.56 250 GLU A CA 1
ATOM 1875 C C . GLU A 1 250 ? -36.310 -13.330 47.212 1.00 88.56 250 GLU A C 1
ATOM 1877 O O . GLU A 1 250 ? -35.495 -13.811 46.419 1.00 88.56 250 GLU A O 1
ATOM 1882 N N . GLU A 1 251 ? -37.342 -12.589 46.796 1.00 89.94 251 GLU A N 1
ATOM 1883 C CA . GLU A 1 251 ? -37.559 -12.232 45.388 1.00 89.94 251 GLU A CA 1
ATOM 1884 C C . GLU A 1 251 ? -36.422 -11.356 44.841 1.00 89.94 251 GLU A C 1
ATOM 1886 O O . GLU A 1 251 ? -35.877 -11.653 43.773 1.00 89.94 251 GLU A O 1
ATOM 1891 N N . ASP A 1 252 ? -36.002 -10.335 45.594 1.00 85.94 252 ASP A N 1
ATOM 1892 C CA . ASP A 1 252 ? -34.877 -9.466 45.235 1.00 85.94 252 ASP A CA 1
ATOM 1893 C C . ASP A 1 252 ? -33.563 -10.265 45.137 1.00 85.94 252 ASP A C 1
ATOM 1895 O O . ASP A 1 252 ? -32.776 -10.066 44.207 1.00 85.94 252 ASP A O 1
ATOM 1899 N N . GLN A 1 253 ? -33.329 -11.217 46.048 1.00 86.56 253 GLN A N 1
ATOM 1900 C CA . GLN A 1 253 ? -32.161 -12.101 46.015 1.00 86.56 253 GLN A CA 1
ATOM 1901 C C . GLN A 1 253 ? -32.172 -13.000 44.775 1.00 86.56 253 GLN A C 1
ATOM 1903 O O . GLN A 1 253 ? -31.133 -13.179 44.131 1.00 86.56 253 GLN A O 1
ATOM 1908 N N . LYS A 1 254 ? -33.335 -13.547 44.412 1.00 91.69 254 LYS A N 1
ATOM 1909 C CA . LYS A 1 254 ? -33.485 -14.386 43.219 1.00 91.69 254 LYS A CA 1
ATOM 1910 C C . LYS A 1 254 ? -33.252 -13.578 41.940 1.00 91.69 254 LYS A C 1
ATOM 1912 O O . LYS A 1 254 ? -32.483 -14.009 41.080 1.00 91.69 254 LYS A O 1
ATOM 1917 N N . ALA A 1 255 ? -33.819 -12.375 41.852 1.00 89.69 255 ALA A N 1
ATOM 1918 C CA . ALA A 1 255 ? -33.593 -11.459 40.736 1.00 89.69 255 ALA A CA 1
ATOM 1919 C C . ALA A 1 255 ? -32.113 -11.048 40.621 1.00 89.69 255 ALA A C 1
ATOM 1921 O O . ALA A 1 255 ? -31.545 -11.029 39.524 1.00 89.69 255 ALA A O 1
ATOM 1922 N N . ALA A 1 256 ? -31.454 -10.776 41.752 1.00 86.19 256 ALA A N 1
ATOM 1923 C CA . ALA A 1 256 ? -30.028 -10.474 41.788 1.00 86.19 256 ALA A CA 1
ATOM 1924 C C . ALA A 1 256 ? -29.184 -11.662 41.296 1.00 86.19 256 ALA A C 1
ATOM 1926 O O . ALA A 1 256 ? -28.298 -11.466 40.461 1.00 86.19 256 ALA A O 1
ATOM 1927 N N . ALA A 1 257 ? -29.488 -12.888 41.733 1.00 86.62 257 ALA A N 1
ATOM 1928 C CA . ALA A 1 257 ? -28.789 -14.096 41.295 1.00 86.62 257 ALA A CA 1
ATOM 1929 C C . ALA A 1 257 ? -28.932 -14.342 39.782 1.00 86.62 257 ALA A C 1
ATOM 1931 O O . ALA A 1 257 ? -27.939 -14.621 39.105 1.00 86.62 257 ALA A O 1
ATOM 1932 N N . GLU A 1 258 ? -30.134 -14.168 39.226 1.00 88.94 258 GLU A N 1
ATOM 1933 C CA . GLU A 1 258 ? -30.370 -14.275 37.780 1.00 88.94 258 GLU A CA 1
ATOM 1934 C C . GLU A 1 258 ? -29.614 -13.197 36.991 1.00 88.94 258 GLU A C 1
ATOM 1936 O O . GLU A 1 258 ? -29.021 -13.483 35.946 1.00 88.94 258 GLU A O 1
ATOM 1941 N N . SER A 1 259 ? -29.584 -11.958 37.495 1.00 86.12 259 SER A N 1
ATOM 1942 C CA . SER A 1 259 ? -28.819 -10.874 36.869 1.00 86.12 259 SER A CA 1
ATOM 1943 C C . SER A 1 259 ? -27.314 -11.161 36.878 1.00 86.12 259 SER A C 1
ATOM 1945 O O . SER A 1 259 ? -26.640 -10.968 35.866 1.00 86.12 259 SER A O 1
ATOM 1947 N N . PHE A 1 260 ? -26.799 -11.707 37.982 1.00 86.19 260 PHE A N 1
ATOM 1948 C CA . PHE A 1 260 ? -25.394 -12.062 38.126 1.00 86.19 260 PHE A CA 1
ATOM 1949 C C . PHE A 1 260 ? -25.003 -13.194 37.173 1.00 86.19 260 PHE A C 1
ATOM 1951 O O . PHE A 1 260 ? -23.961 -13.120 36.523 1.00 86.19 260 PHE A O 1
ATOM 1958 N N . ALA A 1 261 ? -25.861 -14.208 37.020 1.00 90.00 261 ALA A N 1
ATOM 1959 C CA . ALA A 1 261 ? -25.652 -15.287 36.059 1.00 90.00 261 ALA A CA 1
ATOM 1960 C C . ALA A 1 261 ? -25.586 -14.763 34.612 1.00 90.00 261 ALA A C 1
ATOM 1962 O O . ALA A 1 261 ? -24.679 -15.135 33.865 1.00 90.00 261 ALA A O 1
ATOM 1963 N N . LYS A 1 262 ? -26.486 -13.843 34.234 1.00 90.00 262 LYS A N 1
ATOM 1964 C CA . LYS A 1 262 ? -26.469 -13.197 32.909 1.00 90.00 262 LYS A CA 1
ATOM 1965 C C . LYS A 1 262 ? -25.201 -12.376 32.680 1.00 90.00 262 LYS A C 1
ATOM 1967 O O . LYS A 1 262 ? -24.577 -12.508 31.630 1.00 90.00 262 LYS A O 1
ATOM 1972 N N . ILE A 1 263 ? -24.792 -11.573 33.664 1.00 88.38 263 ILE A N 1
ATOM 1973 C CA . ILE A 1 263 ? -23.557 -10.778 33.587 1.00 88.38 263 ILE A CA 1
ATOM 1974 C C . ILE A 1 263 ? -22.341 -11.694 33.431 1.00 88.38 263 ILE A C 1
ATOM 1976 O O . ILE A 1 263 ? -21.483 -11.430 32.595 1.00 88.38 263 ILE A O 1
ATOM 1980 N N . LYS A 1 264 ? -22.280 -12.798 34.184 1.00 88.88 264 LYS A N 1
ATOM 1981 C CA . LYS A 1 264 ? -21.181 -13.764 34.092 1.00 88.88 264 LYS A CA 1
ATOM 1982 C C . LYS A 1 264 ? -21.099 -14.410 32.706 1.00 88.88 264 LYS A C 1
ATOM 1984 O O . LYS A 1 264 ? -20.007 -14.498 32.156 1.00 88.88 264 LYS A O 1
ATOM 1989 N N . SER A 1 265 ? -22.236 -14.805 32.130 1.00 88.56 265 SER A N 1
ATOM 1990 C CA . SER A 1 265 ? -22.290 -15.356 30.768 1.00 88.56 265 SER A CA 1
ATOM 1991 C C . SER A 1 265 ? -21.836 -14.336 29.721 1.00 88.56 265 SER A C 1
ATOM 1993 O O . SER A 1 265 ? -21.040 -14.664 28.847 1.00 88.56 265 SER A O 1
ATOM 1995 N N . SER A 1 266 ? -22.295 -13.087 29.830 1.00 85.38 266 SER A N 1
ATOM 1996 C CA . SER A 1 266 ? -21.897 -12.016 28.910 1.00 85.38 266 SER A CA 1
ATOM 1997 C C . SER A 1 266 ? -20.407 -11.677 29.030 1.00 85.38 266 SER A C 1
ATOM 1999 O O . SER A 1 266 ? -19.758 -11.425 28.020 1.00 85.38 266 SER A O 1
ATOM 2001 N N . LEU A 1 267 ? -19.843 -11.716 30.241 1.00 84.62 267 LEU A N 1
ATOM 2002 C CA . LEU A 1 267 ? -18.414 -11.496 30.471 1.00 84.62 267 LEU A CA 1
ATOM 2003 C C . LEU A 1 267 ? -17.552 -12.584 29.813 1.00 84.62 267 LEU A C 1
ATOM 2005 O O . LEU A 1 267 ? -16.500 -12.275 29.260 1.00 84.62 267 LEU A O 1
ATOM 2009 N N . GLU A 1 268 ? -17.972 -13.848 29.886 1.00 87.94 268 GLU A N 1
ATOM 2010 C CA . GLU A 1 268 ? -17.286 -14.968 29.224 1.00 87.94 268 GLU A CA 1
ATOM 2011 C C . GLU A 1 268 ? -17.314 -14.820 27.695 1.00 87.94 268 GLU A C 1
ATOM 2013 O O . GLU A 1 268 ? -16.280 -14.983 27.046 1.00 87.94 268 GLU A O 1
ATOM 2018 N N . GLU A 1 269 ? -18.459 -14.441 27.118 1.00 89.06 269 GLU A N 1
ATOM 2019 C CA . GLU A 1 269 ? -18.567 -14.167 25.678 1.00 89.06 269 GLU A CA 1
ATOM 2020 C C . GLU A 1 269 ? -17.671 -13.005 25.238 1.00 89.06 269 GLU A C 1
ATOM 2022 O O . GLU A 1 269 ? -16.964 -13.124 24.238 1.00 89.06 269 GLU A O 1
ATOM 2027 N N . GLU A 1 270 ? -17.653 -11.899 25.986 1.00 82.31 270 GLU A N 1
ATOM 2028 C CA . GLU A 1 270 ? -16.794 -10.753 25.670 1.00 82.31 270 GLU A CA 1
ATOM 2029 C C . GLU A 1 270 ? -15.304 -11.085 25.813 1.00 82.31 270 GLU A C 1
ATOM 2031 O O . GLU A 1 270 ? -14.502 -10.659 24.983 1.00 82.31 270 GLU A O 1
ATOM 2036 N N . LYS A 1 271 ? -14.914 -11.913 26.792 1.00 85.25 271 LYS A N 1
ATOM 2037 C CA . LYS A 1 271 ? -13.536 -12.423 26.878 1.00 85.25 271 LYS A CA 1
ATOM 2038 C C . LYS A 1 271 ? -13.160 -13.235 25.644 1.00 85.25 271 LYS A C 1
ATOM 2040 O O . LYS A 1 271 ? -12.102 -12.998 25.068 1.00 85.25 271 LYS A O 1
ATOM 2045 N N . LYS A 1 272 ? -14.041 -14.135 25.199 1.00 90.81 272 LYS A N 1
ATOM 2046 C CA . LYS A 1 272 ? -13.799 -14.940 23.998 1.00 90.81 272 LYS A CA 1
ATOM 2047 C C . LYS A 1 272 ? -13.650 -14.062 22.752 1.00 90.81 272 LYS A C 1
ATOM 2049 O O . LYS A 1 272 ? -12.714 -14.259 21.982 1.00 90.81 272 LYS A O 1
ATOM 2054 N N . LYS A 1 273 ? -14.515 -13.055 22.582 1.00 87.06 273 LYS A N 1
ATOM 2055 C CA . LYS A 1 273 ? -14.397 -12.079 21.485 1.00 87.06 273 LYS A CA 1
ATOM 2056 C C . LYS A 1 273 ? -13.095 -11.283 21.562 1.00 87.06 273 LYS A C 1
ATOM 2058 O O . LYS A 1 273 ? -12.466 -11.057 20.534 1.00 87.06 273 LYS A O 1
ATOM 2063 N N . ALA A 1 274 ? -12.675 -10.871 22.758 1.00 79.94 274 ALA A N 1
ATOM 2064 C CA . ALA A 1 274 ? -11.423 -10.145 22.949 1.00 79.94 274 ALA A CA 1
ATOM 2065 C C . ALA A 1 274 ? -10.196 -11.002 22.588 1.00 79.94 274 ALA A C 1
ATOM 2067 O O . ALA A 1 274 ? -9.260 -10.499 21.965 1.00 79.94 274 ALA A O 1
ATOM 2068 N N . ASP A 1 275 ? -10.208 -12.290 22.932 1.00 85.44 275 ASP A N 1
ATOM 2069 C CA . ASP A 1 275 ? -9.137 -13.222 22.570 1.00 85.44 275 ASP A CA 1
ATOM 2070 C C . ASP A 1 275 ? -9.108 -13.497 21.055 1.00 85.44 275 ASP A C 1
ATOM 2072 O O . ASP A 1 275 ? -8.038 -13.480 20.442 1.00 85.44 275 ASP A O 1
ATOM 2076 N N . GLU A 1 276 ? -10.274 -13.658 20.419 1.00 86.56 276 GLU A N 1
ATOM 2077 C CA . GLU A 1 276 ? -10.389 -13.766 18.957 1.00 86.56 276 GLU A CA 1
ATOM 2078 C C . GLU A 1 276 ? -9.893 -12.494 18.249 1.00 86.56 276 GLU A C 1
ATOM 2080 O O . GLU A 1 276 ? -9.156 -12.578 17.262 1.00 86.56 276 GLU A O 1
ATOM 2085 N N . ALA A 1 277 ? -10.233 -11.313 18.772 1.00 81.88 277 ALA A N 1
ATOM 2086 C CA . ALA A 1 277 ? -9.772 -10.035 18.240 1.00 81.88 277 ALA A CA 1
ATOM 2087 C C . ALA A 1 277 ? -8.245 -9.893 18.334 1.00 81.88 277 ALA A C 1
ATOM 2089 O O . ALA A 1 277 ? -7.614 -9.509 17.350 1.00 81.88 277 ALA A O 1
ATOM 2090 N N . LYS A 1 278 ? -7.633 -10.275 19.464 1.00 83.12 278 LYS A N 1
ATOM 2091 C CA . LYS A 1 278 ? -6.166 -10.288 19.617 1.00 83.12 278 LYS A CA 1
ATOM 2092 C C . LYS A 1 278 ? -5.491 -11.235 18.630 1.00 83.12 278 LYS A C 1
ATOM 2094 O O . LYS A 1 278 ? -4.509 -10.856 17.996 1.00 83.12 278 LYS A O 1
ATOM 2099 N N . ALA A 1 279 ? -6.027 -12.444 18.461 1.00 87.94 279 ALA A N 1
ATOM 2100 C CA . ALA A 1 279 ? -5.488 -13.406 17.504 1.00 87.94 279 ALA A CA 1
ATOM 2101 C C . ALA A 1 279 ? -5.581 -12.890 16.055 1.00 87.94 279 ALA A C 1
ATOM 2103 O O . ALA A 1 279 ? -4.679 -13.119 15.245 1.00 87.94 279 ALA A O 1
ATOM 2104 N N . ASN A 1 280 ? -6.658 -12.176 15.717 1.00 80.00 280 ASN A N 1
ATOM 2105 C CA . ASN A 1 280 ? -6.814 -11.546 14.408 1.00 80.00 280 ASN A CA 1
ATOM 2106 C C . ASN A 1 280 ? -5.869 -10.349 14.222 1.00 80.00 280 ASN A C 1
ATOM 2108 O O . ASN A 1 280 ? -5.273 -10.224 13.152 1.00 80.00 280 ASN A O 1
ATOM 2112 N N . GLU A 1 281 ? -5.668 -9.520 15.250 1.00 80.25 281 GLU A N 1
ATOM 2113 C CA . GLU A 1 281 ? -4.694 -8.421 15.224 1.00 80.25 281 GLU A CA 1
ATOM 2114 C C . GLU A 1 281 ? -3.273 -8.948 14.979 1.00 80.25 281 GLU A C 1
ATOM 2116 O O . GLU A 1 281 ? -2.545 -8.418 14.139 1.00 80.25 281 GLU A O 1
ATOM 2121 N N . GLU A 1 282 ? -2.879 -10.025 15.661 1.00 85.12 282 GLU A N 1
ATOM 2122 C CA . GLU A 1 282 ? -1.555 -10.627 15.498 1.00 85.12 282 GLU A CA 1
ATOM 2123 C C . GLU A 1 282 ? -1.345 -11.166 14.074 1.00 85.12 282 GLU A C 1
ATOM 2125 O O . GLU A 1 282 ? -0.317 -10.895 13.444 1.00 85.12 282 GLU A O 1
ATOM 2130 N N . LYS A 1 283 ? -2.354 -11.845 13.508 1.00 87.25 283 LYS A N 1
ATOM 2131 C CA . LYS A 1 283 ? -2.333 -12.291 12.104 1.00 87.25 283 LYS A CA 1
ATOM 2132 C C . LYS A 1 283 ? -2.240 -11.116 11.131 1.00 87.25 283 LYS A C 1
ATOM 2134 O O . LYS A 1 283 ? -1.466 -11.186 10.175 1.00 87.25 283 LYS A O 1
ATOM 2139 N N . ALA A 1 284 ? -2.988 -10.040 11.373 1.00 81.75 284 ALA A N 1
ATOM 2140 C CA . ALA A 1 284 ? -2.954 -8.840 10.542 1.00 81.75 284 ALA A CA 1
ATOM 2141 C C . ALA A 1 284 ? -1.577 -8.157 10.595 1.00 81.75 284 ALA A C 1
ATOM 2143 O O . ALA A 1 284 ? -1.020 -7.810 9.552 1.00 81.75 284 ALA A O 1
ATOM 2144 N N . ARG A 1 285 ? -0.968 -8.046 11.783 1.00 79.88 285 ARG A N 1
ATOM 2145 C CA . ARG A 1 285 ? 0.399 -7.523 11.948 1.00 79.88 285 ARG A CA 1
ATOM 2146 C C . ARG A 1 285 ? 1.432 -8.374 11.212 1.00 79.88 285 ARG A C 1
ATOM 2148 O O . ARG A 1 285 ? 2.299 -7.820 10.536 1.00 79.88 285 ARG A O 1
ATOM 2155 N N . ALA A 1 286 ? 1.336 -9.700 11.304 1.00 85.81 286 ALA A N 1
ATOM 2156 C CA . ALA A 1 286 ? 2.234 -10.609 10.593 1.00 85.81 286 ALA A CA 1
ATOM 2157 C C . ALA A 1 286 ? 2.085 -10.487 9.065 1.00 85.81 286 ALA A C 1
ATOM 2159 O O . ALA A 1 286 ? 3.086 -10.414 8.347 1.00 85.81 286 ALA A O 1
ATOM 2160 N N . ALA A 1 287 ? 0.848 -10.402 8.564 1.00 84.44 287 ALA A N 1
ATOM 2161 C CA . ALA A 1 287 ? 0.568 -10.190 7.145 1.00 84.44 287 ALA A CA 1
ATOM 2162 C C . ALA A 1 287 ? 1.124 -8.844 6.648 1.00 84.44 287 ALA A C 1
ATOM 2164 O O . ALA A 1 287 ? 1.783 -8.795 5.608 1.00 84.44 287 ALA A O 1
ATOM 2165 N N . PHE A 1 288 ? 0.942 -7.774 7.425 1.00 83.38 288 PHE A N 1
ATOM 2166 C CA . PHE A 1 288 ? 1.483 -6.451 7.118 1.00 83.38 288 PHE A CA 1
ATOM 2167 C C . PHE A 1 288 ? 3.018 -6.446 7.073 1.00 83.38 288 PHE A C 1
ATOM 2169 O O . PHE A 1 288 ? 3.612 -5.919 6.133 1.00 83.38 288 PHE A O 1
ATOM 2176 N N . ALA A 1 289 ? 3.682 -7.080 8.045 1.00 83.50 289 ALA A N 1
ATOM 2177 C CA . ALA A 1 289 ? 5.142 -7.183 8.073 1.00 83.50 289 ALA A CA 1
ATOM 2178 C C . ALA A 1 289 ? 5.699 -7.940 6.854 1.00 83.50 289 ALA A C 1
ATOM 2180 O O . ALA A 1 289 ? 6.720 -7.543 6.279 1.00 83.50 289 ALA A O 1
ATOM 2181 N N . LYS A 1 290 ? 5.006 -9.001 6.422 1.00 89.00 290 LYS A N 1
ATOM 2182 C CA . LYS A 1 290 ? 5.361 -9.745 5.211 1.00 89.00 290 LYS A CA 1
ATOM 2183 C C . LYS A 1 290 ? 5.178 -8.888 3.956 1.00 89.00 290 LYS A C 1
ATOM 2185 O O . LYS A 1 290 ? 6.122 -8.755 3.186 1.00 89.00 290 LYS A O 1
ATOM 2190 N N . SER A 1 291 ? 4.023 -8.239 3.806 1.00 84.44 291 SER A N 1
ATOM 2191 C CA . SER A 1 291 ? 3.740 -7.355 2.666 1.00 84.44 291 SER A CA 1
ATOM 2192 C C . SER A 1 291 ? 4.755 -6.214 2.556 1.00 84.44 291 SER A C 1
ATOM 2194 O O . SER A 1 291 ? 5.280 -5.960 1.475 1.00 84.44 291 SER A O 1
ATOM 2196 N N . LYS A 1 292 ? 5.131 -5.589 3.680 1.00 81.81 292 LYS A N 1
ATOM 2197 C CA . LYS A 1 292 ? 6.176 -4.557 3.707 1.00 81.81 292 LYS A CA 1
ATOM 2198 C C . LYS A 1 292 ? 7.525 -5.084 3.207 1.00 81.81 292 LYS A C 1
ATOM 2200 O O . LYS A 1 292 ? 8.223 -4.394 2.471 1.00 81.81 292 LYS A O 1
ATOM 2205 N N . THR A 1 293 ? 7.888 -6.304 3.596 1.00 84.81 293 THR A N 1
ATOM 2206 C CA . THR A 1 293 ? 9.135 -6.949 3.157 1.00 84.81 293 THR A CA 1
ATOM 2207 C C . THR A 1 293 ? 9.115 -7.255 1.658 1.00 84.81 293 THR A C 1
ATOM 2209 O O . THR A 1 293 ? 10.110 -7.032 0.970 1.00 84.81 293 THR A O 1
ATOM 2212 N N . ASP A 1 294 ? 7.986 -7.743 1.147 1.00 86.94 294 ASP A N 1
ATOM 2213 C CA . ASP A 1 294 ? 7.813 -8.057 -0.273 1.00 86.94 294 ASP A CA 1
ATOM 2214 C C . ASP A 1 294 ? 7.816 -6.781 -1.137 1.00 86.94 294 ASP A C 1
ATOM 2216 O O . ASP A 1 294 ? 8.433 -6.763 -2.203 1.00 86.94 294 ASP A O 1
ATOM 2220 N N . LEU A 1 295 ? 7.238 -5.680 -0.641 1.00 83.81 295 LEU A N 1
ATOM 2221 C CA . LEU A 1 295 ? 7.299 -4.363 -1.283 1.00 83.81 295 LEU A CA 1
ATOM 2222 C C . LEU A 1 295 ? 8.745 -3.856 -1.412 1.00 83.81 295 LEU A C 1
ATOM 2224 O O . LEU A 1 295 ? 9.148 -3.408 -2.484 1.00 83.81 295 LEU A O 1
ATOM 2228 N N . GLU A 1 296 ? 9.542 -3.938 -0.342 1.00 86.44 296 GLU A N 1
ATOM 2229 C CA . GLU A 1 296 ? 10.950 -3.515 -0.375 1.00 86.44 296 GLU A CA 1
ATOM 2230 C C . GLU A 1 296 ? 11.782 -4.363 -1.351 1.00 86.44 296 GLU A C 1
ATOM 2232 O O . GLU A 1 296 ? 12.603 -3.821 -2.094 1.00 86.44 296 GLU A O 1
ATOM 2237 N N . LYS A 1 297 ? 11.531 -5.679 -1.426 1.00 89.75 297 LYS A N 1
ATOM 2238 C CA . LYS A 1 297 ? 12.164 -6.549 -2.434 1.00 89.75 297 LYS A CA 1
ATOM 2239 C C . LYS A 1 297 ? 11.787 -6.138 -3.855 1.00 89.75 297 LYS A C 1
ATOM 2241 O O . LYS A 1 297 ? 12.679 -5.945 -4.677 1.00 89.75 297 LYS A O 1
ATOM 2246 N N . SER A 1 298 ? 10.495 -5.944 -4.121 1.00 83.31 298 SER A N 1
ATOM 2247 C CA . SER A 1 298 ? 10.005 -5.509 -5.436 1.00 83.31 298 SER A CA 1
ATOM 2248 C C . SER A 1 298 ? 10.622 -4.169 -5.849 1.00 83.31 298 SER A C 1
ATOM 2250 O O . SER A 1 298 ? 11.102 -4.007 -6.971 1.00 83.31 298 SER A O 1
ATOM 2252 N N . LYS A 1 299 ? 10.725 -3.217 -4.914 1.00 83.81 299 LYS A N 1
ATOM 2253 C CA . LYS A 1 299 ? 11.369 -1.921 -5.150 1.00 83.81 299 LYS A CA 1
ATOM 2254 C C . LYS A 1 299 ? 12.852 -2.065 -5.505 1.00 83.81 299 LYS A C 1
ATOM 2256 O O . LYS A 1 299 ? 13.321 -1.391 -6.424 1.00 83.81 299 LYS A O 1
ATOM 2261 N N . ALA A 1 300 ? 13.583 -2.939 -4.812 1.00 85.25 300 ALA A N 1
ATOM 2262 C CA . ALA A 1 300 ? 14.986 -3.216 -5.115 1.00 85.25 300 ALA A CA 1
ATOM 2263 C C . ALA A 1 300 ? 15.161 -3.872 -6.499 1.00 85.25 300 ALA A C 1
ATOM 2265 O O . ALA A 1 300 ? 16.056 -3.491 -7.257 1.00 85.25 300 ALA A O 1
ATOM 2266 N N . GLU A 1 301 ? 14.284 -4.809 -6.865 1.00 87.25 301 GLU A N 1
ATOM 2267 C CA . GLU A 1 301 ? 14.276 -5.443 -8.190 1.00 87.25 301 GLU A CA 1
ATOM 2268 C C . GLU A 1 301 ? 13.973 -4.434 -9.307 1.00 87.25 301 GLU A C 1
ATOM 2270 O O . GLU A 1 301 ? 14.678 -4.404 -10.317 1.00 87.25 301 GLU A O 1
ATOM 2275 N N . LEU A 1 302 ? 12.996 -3.545 -9.101 1.00 86.50 302 LEU A N 1
ATOM 2276 C CA . LEU A 1 302 ? 12.667 -2.456 -10.026 1.00 86.50 302 LEU A CA 1
ATOM 2277 C C . LEU A 1 302 ? 13.836 -1.488 -10.226 1.00 86.50 302 LEU A C 1
ATOM 2279 O O . LEU A 1 302 ? 14.132 -1.096 -11.358 1.00 86.50 302 LEU A O 1
ATOM 2283 N N . GLN A 1 303 ? 14.534 -1.120 -9.148 1.00 85.94 303 GLN A N 1
ATOM 2284 C CA . GLN A 1 303 ? 15.732 -0.282 -9.240 1.00 85.94 303 GLN A CA 1
ATOM 2285 C C . GLN A 1 303 ? 16.841 -0.970 -10.041 1.00 85.94 303 GLN A C 1
ATOM 2287 O O . GLN A 1 303 ? 17.443 -0.339 -10.913 1.00 85.94 303 GLN A O 1
ATOM 2292 N N . LYS A 1 304 ? 17.070 -2.267 -9.805 1.00 89.62 304 LYS A N 1
ATOM 2293 C CA . LYS A 1 304 ? 18.046 -3.055 -10.564 1.00 89.62 304 LYS A CA 1
ATOM 2294 C C . LYS A 1 304 ? 17.684 -3.122 -12.050 1.00 89.62 304 LYS A C 1
ATOM 2296 O O . LYS A 1 304 ? 18.525 -2.810 -12.890 1.00 89.62 304 LYS A O 1
ATOM 2301 N N . ALA A 1 305 ? 16.432 -3.443 -12.375 1.00 85.38 305 ALA A N 1
ATOM 2302 C CA . ALA A 1 305 ? 15.951 -3.511 -13.754 1.00 85.38 305 ALA A CA 1
ATOM 2303 C C . ALA A 1 305 ? 16.065 -2.155 -14.474 1.00 85.38 305 ALA A C 1
ATOM 2305 O O . ALA A 1 305 ? 16.439 -2.094 -15.644 1.00 85.38 305 ALA A O 1
ATOM 2306 N N . THR A 1 306 ? 15.800 -1.055 -13.765 1.00 78.12 306 THR A N 1
ATOM 2307 C CA . THR A 1 306 ? 15.941 0.305 -14.309 1.00 78.12 306 THR A CA 1
ATOM 2308 C C . THR A 1 306 ? 17.404 0.645 -14.608 1.00 78.12 306 THR A C 1
ATOM 2310 O O . THR A 1 306 ? 17.707 1.220 -15.658 1.00 78.12 306 THR A O 1
ATOM 2313 N N . ALA A 1 307 ? 18.330 0.265 -13.721 1.00 84.31 307 ALA A N 1
ATOM 2314 C CA . ALA A 1 307 ? 19.763 0.455 -13.938 1.00 84.31 307 ALA A CA 1
ATOM 2315 C C . ALA A 1 307 ? 20.271 -0.367 -15.137 1.00 84.31 307 ALA A C 1
ATOM 2317 O O . ALA A 1 307 ? 20.977 0.170 -15.993 1.00 84.31 307 ALA A O 1
ATOM 2318 N N . GLU A 1 308 ? 19.856 -1.633 -15.250 1.00 87.75 308 GLU A N 1
ATOM 2319 C CA . GLU A 1 308 ? 20.179 -2.500 -16.391 1.00 87.75 308 GLU A CA 1
ATOM 2320 C C . GLU A 1 308 ? 19.634 -1.932 -17.709 1.00 87.75 308 GLU A C 1
ATOM 2322 O O . GLU A 1 308 ? 20.373 -1.817 -18.687 1.00 87.75 308 GLU A O 1
ATOM 2327 N N . ALA A 1 309 ? 18.373 -1.488 -17.732 1.00 83.38 309 ALA A N 1
ATOM 2328 C CA . ALA A 1 309 ? 17.771 -0.876 -18.915 1.00 83.38 309 ALA A CA 1
ATOM 2329 C C . ALA A 1 309 ? 18.500 0.408 -19.344 1.00 83.38 309 ALA A C 1
ATOM 2331 O O . ALA A 1 309 ? 18.707 0.645 -20.537 1.00 83.38 309 ALA A O 1
ATOM 2332 N N . THR A 1 310 ? 18.932 1.225 -18.381 1.00 77.69 310 THR A N 1
ATOM 2333 C CA . THR A 1 310 ? 19.706 2.447 -18.648 1.00 77.69 310 THR A CA 1
ATOM 2334 C C . THR A 1 310 ? 21.070 2.113 -19.252 1.00 77.69 310 THR A C 1
ATOM 2336 O O . THR A 1 310 ? 21.490 2.743 -20.225 1.00 77.69 310 THR A O 1
ATOM 2339 N N . PHE A 1 311 ? 21.742 1.090 -18.723 1.00 86.94 311 PHE A N 1
ATOM 2340 C CA . PHE A 1 311 ? 23.029 0.624 -19.232 1.00 86.94 311 PHE A CA 1
ATOM 2341 C C . PHE A 1 311 ? 22.927 0.073 -20.662 1.00 86.94 311 PHE A C 1
ATOM 2343 O O . PHE A 1 311 ? 23.704 0.471 -21.534 1.00 86.94 311 PHE A O 1
ATOM 2350 N N . GLU A 1 312 ? 21.933 -0.774 -20.939 1.00 87.50 312 GLU A N 1
ATOM 2351 C CA . GLU A 1 312 ? 21.702 -1.318 -22.283 1.00 87.50 312 GLU A CA 1
ATOM 2352 C C . GLU A 1 312 ? 21.279 -0.229 -23.280 1.00 87.50 312 GLU A C 1
ATOM 2354 O O . GLU A 1 312 ? 21.749 -0.213 -24.419 1.00 87.50 312 GLU A O 1
ATOM 2359 N N . THR A 1 313 ? 20.498 0.764 -22.842 1.00 76.62 313 THR A N 1
ATOM 2360 C CA . THR A 1 313 ? 20.200 1.956 -23.654 1.00 76.62 313 THR A CA 1
ATOM 2361 C C . THR A 1 313 ? 21.479 2.721 -24.010 1.00 76.62 313 THR A C 1
ATOM 2363 O O . THR A 1 313 ? 21.635 3.178 -25.143 1.00 76.62 313 THR A O 1
ATOM 2366 N N . GLY A 1 314 ? 22.421 2.843 -23.069 1.00 84.56 314 GLY A N 1
ATOM 2367 C CA . GLY A 1 314 ? 23.730 3.451 -23.311 1.00 84.56 314 GLY A CA 1
ATOM 2368 C C . GLY A 1 314 ? 24.549 2.697 -24.364 1.00 84.56 314 GLY A C 1
ATOM 2369 O O . GLY A 1 314 ? 25.074 3.315 -25.292 1.00 84.56 314 GLY A O 1
ATOM 2370 N N . LYS A 1 315 ? 24.604 1.361 -24.275 1.00 88.69 315 LYS A N 1
ATOM 2371 C CA . LYS A 1 315 ? 25.256 0.518 -25.294 1.00 88.69 315 LYS A CA 1
ATOM 2372 C C . LYS A 1 315 ? 24.611 0.671 -26.666 1.00 88.69 315 LYS A C 1
ATOM 2374 O O . LYS A 1 315 ? 25.326 0.847 -27.648 1.00 88.69 315 LYS A O 1
ATOM 2379 N N . ALA A 1 316 ? 23.280 0.639 -26.733 1.00 80.94 316 ALA A N 1
ATOM 2380 C CA . ALA A 1 316 ? 22.548 0.784 -27.985 1.00 80.94 316 ALA A CA 1
ATOM 2381 C C . ALA A 1 316 ? 22.836 2.138 -28.648 1.00 80.94 316 ALA A C 1
ATOM 2383 O O . ALA A 1 316 ? 23.140 2.180 -29.836 1.00 80.94 316 ALA A O 1
ATOM 2384 N N . LYS A 1 317 ? 22.837 3.238 -27.879 1.00 86.19 317 LYS A N 1
ATOM 2385 C CA . LYS A 1 317 ? 23.206 4.569 -28.393 1.00 86.19 317 LYS A CA 1
ATOM 2386 C C . LYS A 1 317 ? 24.627 4.605 -28.953 1.00 86.19 317 LYS A C 1
ATOM 2388 O O . LYS A 1 317 ? 24.841 5.179 -30.016 1.00 86.19 317 LYS A O 1
ATOM 2393 N N . LYS A 1 318 ? 25.587 3.979 -28.265 1.00 91.00 318 LYS A N 1
ATOM 2394 C CA . LYS A 1 318 ? 26.969 3.889 -28.750 1.00 91.00 318 LYS A CA 1
ATOM 2395 C C . LYS A 1 318 ? 27.056 3.101 -30.061 1.00 91.00 318 LYS A C 1
ATOM 2397 O O . LYS A 1 318 ? 27.691 3.569 -30.998 1.00 91.00 318 LYS A O 1
ATOM 2402 N N . ALA A 1 319 ? 26.374 1.959 -30.147 1.00 86.44 319 ALA A N 1
ATOM 2403 C CA . ALA A 1 319 ? 26.327 1.157 -31.366 1.00 86.44 319 ALA A CA 1
ATOM 2404 C C . ALA A 1 319 ? 25.683 1.919 -32.537 1.00 86.44 319 ALA A C 1
ATOM 2406 O O . ALA A 1 319 ? 26.193 1.867 -33.651 1.00 86.44 319 ALA A O 1
ATOM 2407 N N . VAL A 1 320 ? 24.599 2.667 -32.292 1.00 79.88 320 VAL A N 1
ATOM 2408 C CA . VAL A 1 320 ? 23.972 3.532 -33.308 1.00 79.88 320 VAL A CA 1
ATOM 2409 C C . VAL A 1 320 ? 24.962 4.580 -33.816 1.00 79.88 320 VAL A C 1
ATOM 2411 O O . VAL A 1 320 ? 25.142 4.688 -35.024 1.00 79.88 320 VAL A O 1
ATOM 2414 N N . ALA A 1 321 ? 25.668 5.278 -32.923 1.00 86.81 321 ALA A N 1
ATOM 2415 C CA . ALA A 1 321 ? 26.668 6.270 -33.319 1.00 86.81 321 ALA A CA 1
ATOM 2416 C C . ALA A 1 321 ? 27.826 5.654 -34.132 1.00 86.81 321 ALA A C 1
ATOM 2418 O O . ALA A 1 321 ? 28.301 6.253 -35.096 1.00 86.81 321 ALA A O 1
ATOM 2419 N N . GLU A 1 322 ? 28.273 4.443 -33.779 1.00 88.56 322 GLU A N 1
ATOM 2420 C CA . GLU A 1 322 ? 29.289 3.706 -34.544 1.00 88.56 322 GLU A CA 1
ATOM 2421 C C . GLU A 1 322 ? 28.788 3.320 -35.946 1.00 88.56 322 GLU A C 1
ATOM 2423 O O . GLU A 1 322 ? 29.525 3.479 -36.924 1.00 88.56 322 GLU A O 1
ATOM 2428 N N . PHE A 1 323 ? 27.535 2.871 -36.071 1.00 88.12 323 PHE A N 1
ATOM 2429 C CA . PHE A 1 323 ? 26.924 2.569 -37.368 1.00 88.12 323 PHE A CA 1
ATOM 2430 C C . PHE A 1 323 ? 26.724 3.819 -38.229 1.00 88.12 323 PHE A C 1
ATOM 2432 O O . PHE A 1 323 ? 27.021 3.779 -39.420 1.00 88.12 323 PHE A O 1
ATOM 2439 N N . GLU A 1 324 ? 26.278 4.936 -37.653 1.00 87.44 324 GLU A N 1
ATOM 2440 C CA . GLU A 1 324 ? 26.159 6.216 -38.365 1.00 87.44 324 GLU A CA 1
ATOM 2441 C C . GLU A 1 324 ? 27.529 6.699 -38.875 1.00 87.44 324 GLU A C 1
ATOM 2443 O O . GLU A 1 324 ? 27.668 7.117 -40.029 1.00 87.44 324 GLU A O 1
ATOM 2448 N N . ALA A 1 325 ? 28.581 6.560 -38.061 1.00 90.44 325 ALA A N 1
ATOM 2449 C CA . ALA A 1 325 ? 29.950 6.878 -38.465 1.00 90.44 325 ALA A CA 1
ATOM 2450 C C . ALA A 1 325 ? 30.484 5.946 -39.571 1.00 90.44 325 ALA A C 1
ATOM 2452 O O . ALA A 1 325 ? 31.248 6.379 -40.434 1.00 90.44 325 ALA A O 1
ATOM 2453 N N . GLN A 1 326 ? 30.103 4.665 -39.574 1.00 90.81 326 GLN A N 1
ATOM 2454 C CA . GLN A 1 326 ? 30.430 3.758 -40.679 1.00 90.81 326 GLN A CA 1
ATOM 2455 C C . GLN A 1 326 ? 29.654 4.097 -41.952 1.00 90.81 326 GLN A C 1
ATOM 2457 O O . GLN A 1 326 ? 30.256 4.119 -43.023 1.00 90.81 326 GLN A O 1
ATOM 2462 N N . SER A 1 327 ? 28.357 4.395 -41.843 1.00 84.31 327 SER A N 1
ATOM 2463 C CA . SER A 1 327 ? 27.519 4.765 -42.989 1.00 84.31 327 SER A CA 1
ATOM 2464 C C . SER A 1 327 ? 28.069 6.004 -43.686 1.00 84.31 327 SER A C 1
ATOM 2466 O O . SER A 1 327 ? 28.290 5.984 -44.889 1.00 84.31 327 SER A O 1
ATOM 2468 N N . THR A 1 328 ? 28.398 7.047 -42.922 1.00 91.81 328 THR A N 1
ATOM 2469 C CA . THR A 1 328 ? 28.974 8.285 -43.473 1.00 91.81 328 THR A CA 1
ATOM 2470 C C . THR A 1 328 ? 30.316 8.056 -44.173 1.00 91.81 328 THR A C 1
ATOM 2472 O O . THR A 1 328 ? 30.571 8.651 -45.220 1.00 91.81 328 THR A O 1
ATOM 2475 N N . LYS A 1 329 ? 31.170 7.165 -43.648 1.00 91.31 329 LYS A N 1
ATOM 2476 C CA . LYS A 1 329 ? 32.412 6.760 -44.329 1.00 91.31 329 LYS A CA 1
ATOM 2477 C C . LYS A 1 329 ? 32.138 6.007 -45.630 1.00 91.31 329 LYS A C 1
ATOM 2479 O O . LYS A 1 329 ? 32.774 6.312 -46.635 1.00 91.31 329 LYS A O 1
ATOM 2484 N N . ALA A 1 330 ? 31.202 5.060 -45.614 1.00 88.00 330 ALA A N 1
ATOM 2485 C CA . ALA A 1 330 ? 30.827 4.293 -46.798 1.00 88.00 330 ALA A CA 1
ATOM 2486 C C . ALA A 1 330 ? 30.228 5.195 -47.890 1.00 88.00 330 ALA A C 1
ATOM 2488 O O . ALA A 1 330 ? 30.597 5.073 -49.056 1.00 88.00 330 ALA A O 1
ATOM 2489 N N . ASP A 1 331 ? 29.378 6.156 -47.519 1.00 87.69 331 ASP A N 1
ATOM 2490 C CA . ASP A 1 331 ? 28.808 7.138 -48.447 1.00 87.69 331 ASP A CA 1
ATOM 2491 C C . ASP A 1 331 ? 29.897 8.016 -49.085 1.00 87.69 331 ASP A C 1
ATOM 2493 O O . ASP A 1 331 ? 29.875 8.261 -50.295 1.00 87.69 331 ASP A O 1
ATOM 2497 N N . ALA A 1 332 ? 30.890 8.448 -48.299 1.00 91.06 332 ALA A N 1
ATOM 2498 C CA . ALA A 1 332 ? 32.030 9.213 -48.802 1.00 91.06 332 ALA A CA 1
ATOM 2499 C C . ALA A 1 332 ? 32.908 8.392 -49.764 1.00 91.06 332 ALA A C 1
ATOM 2501 O O . ALA A 1 332 ? 33.341 8.901 -50.801 1.00 91.06 332 ALA A O 1
ATOM 2502 N N . GLU A 1 333 ? 33.150 7.116 -49.456 1.00 91.81 333 GLU A N 1
ATOM 2503 C CA . GLU A 1 333 ? 33.892 6.209 -50.333 1.00 91.81 333 GLU A CA 1
ATOM 2504 C C . GLU A 1 333 ? 33.143 5.956 -51.647 1.00 91.81 333 GLU A C 1
ATOM 2506 O O . GLU A 1 333 ? 33.735 6.037 -52.723 1.00 91.81 333 GLU A O 1
ATOM 2511 N N . LEU A 1 334 ? 31.829 5.740 -51.580 1.00 86.06 334 LEU A N 1
ATOM 2512 C CA . LEU A 1 334 ? 30.979 5.548 -52.751 1.00 86.06 334 LEU A CA 1
ATOM 2513 C C . LEU A 1 334 ? 30.961 6.801 -53.638 1.00 86.06 334 LEU A C 1
ATOM 2515 O O . LEU A 1 334 ? 31.031 6.692 -54.864 1.00 86.06 334 LEU A O 1
ATOM 2519 N N . ALA A 1 335 ? 30.926 7.997 -53.043 1.00 91.62 335 ALA A N 1
ATOM 2520 C CA . ALA A 1 335 ? 31.055 9.253 -53.777 1.00 91.62 335 ALA A CA 1
ATOM 2521 C C . ALA A 1 335 ? 32.420 9.380 -54.479 1.00 91.62 335 ALA A C 1
ATOM 2523 O O . ALA A 1 335 ? 32.468 9.765 -55.650 1.00 91.62 335 ALA A O 1
ATOM 2524 N N . ARG A 1 336 ? 33.518 9.001 -53.807 1.00 94.56 336 ARG A N 1
ATOM 2525 C CA . ARG A 1 336 ? 34.866 8.975 -54.402 1.00 94.56 336 ARG A CA 1
ATOM 2526 C C . ARG A 1 336 ? 34.935 8.010 -55.586 1.00 94.56 336 ARG A C 1
ATOM 2528 O O . ARG A 1 336 ? 35.384 8.404 -56.657 1.00 94.56 336 ARG A O 1
ATOM 2535 N N . LEU A 1 337 ? 34.449 6.781 -55.414 1.00 90.56 337 LEU A N 1
ATOM 2536 C CA . LEU A 1 337 ? 34.449 5.762 -56.467 1.00 90.56 337 LEU A CA 1
ATOM 2537 C C . LEU A 1 337 ? 33.616 6.192 -57.680 1.00 90.56 337 LEU A C 1
ATOM 2539 O O . LEU A 1 337 ? 34.039 5.987 -58.814 1.00 90.56 337 LEU A O 1
ATOM 2543 N N . LYS A 1 338 ? 32.470 6.853 -57.470 1.00 90.94 338 LYS A N 1
ATOM 2544 C CA . LYS A 1 338 ? 31.685 7.443 -58.568 1.00 90.94 338 LYS A CA 1
ATOM 2545 C C . LYS A 1 338 ? 32.462 8.521 -59.323 1.00 90.94 338 LYS A C 1
ATOM 2547 O O . LYS A 1 338 ? 32.428 8.540 -60.550 1.00 90.94 338 LYS A O 1
ATOM 2552 N N . ALA A 1 339 ? 33.166 9.402 -58.613 1.00 92.12 339 ALA A N 1
ATOM 2553 C CA . ALA A 1 339 ? 33.987 10.432 -59.247 1.00 92.12 339 ALA A CA 1
ATOM 2554 C C . ALA A 1 339 ? 35.150 9.825 -60.054 1.00 92.12 339 ALA A C 1
ATOM 2556 O O . ALA A 1 339 ? 35.441 10.285 -61.158 1.00 92.12 339 ALA A O 1
ATOM 2557 N N . GLU A 1 340 ? 35.783 8.770 -59.534 1.00 90.50 340 GLU A N 1
ATOM 2558 C CA . GLU A 1 340 ? 36.831 8.023 -60.238 1.00 90.50 340 GLU A CA 1
ATOM 2559 C C . GLU A 1 340 ? 36.292 7.301 -61.475 1.00 90.50 340 GLU A C 1
ATOM 2561 O O . GLU A 1 340 ? 36.916 7.374 -62.533 1.00 90.50 340 GLU A O 1
ATOM 2566 N N . ALA A 1 341 ? 35.112 6.684 -61.386 1.00 86.81 341 ALA A N 1
ATOM 2567 C CA . ALA A 1 341 ? 34.454 6.042 -62.521 1.00 86.81 341 ALA A CA 1
ATOM 2568 C C . ALA A 1 341 ? 34.122 7.046 -63.641 1.00 86.81 341 ALA A C 1
ATOM 2570 O O . ALA A 1 341 ? 34.416 6.786 -64.807 1.00 86.81 341 ALA A O 1
ATOM 2571 N N . GLU A 1 342 ? 33.583 8.221 -63.302 1.00 91.88 342 GLU A N 1
ATOM 2572 C CA . GLU A 1 342 ? 33.321 9.290 -64.277 1.00 91.88 342 GLU A CA 1
ATOM 2573 C C . GLU A 1 342 ? 34.611 9.828 -64.913 1.00 91.88 342 GLU A C 1
ATOM 2575 O O . GLU A 1 342 ? 34.646 10.120 -66.110 1.00 91.88 342 GLU A O 1
ATOM 2580 N N . LYS A 1 343 ? 35.699 9.932 -64.139 1.00 93.62 343 LYS A N 1
ATOM 2581 C CA . LYS A 1 343 ? 37.011 10.314 -64.675 1.00 93.62 343 LYS A CA 1
ATOM 2582 C C . LYS A 1 343 ? 37.533 9.266 -65.659 1.00 93.62 343 LYS A C 1
ATOM 2584 O O . LYS A 1 343 ? 37.928 9.626 -66.764 1.00 93.62 343 LYS A O 1
ATOM 2589 N N . ALA A 1 344 ? 37.484 7.989 -65.285 1.00 90.06 344 ALA A N 1
ATOM 2590 C CA . ALA A 1 344 ? 37.915 6.884 -66.135 1.00 90.06 344 ALA A CA 1
ATOM 2591 C C . ALA A 1 344 ? 37.086 6.798 -67.427 1.00 90.06 344 ALA A C 1
ATOM 2593 O O . ALA A 1 344 ? 37.634 6.542 -68.498 1.00 90.06 344 ALA A O 1
ATOM 2594 N N . LYS A 1 345 ? 35.777 7.071 -67.352 1.00 92.25 345 LYS A N 1
ATOM 2595 C CA . LYS A 1 345 ? 34.903 7.150 -68.527 1.00 92.25 345 LYS A CA 1
ATOM 2596 C C . LYS A 1 345 ? 35.354 8.244 -69.499 1.00 92.25 345 LYS A C 1
ATOM 2598 O O . LYS A 1 345 ? 35.522 7.964 -70.680 1.00 92.25 345 LYS A O 1
ATOM 2603 N N . LYS A 1 346 ? 35.626 9.456 -69.003 1.00 93.12 346 LYS A N 1
ATOM 2604 C CA . LYS A 1 346 ? 36.143 10.562 -69.832 1.00 93.12 346 LYS A CA 1
ATOM 2605 C C . LYS A 1 346 ? 37.511 10.254 -70.435 1.00 93.12 346 LYS A C 1
ATOM 2607 O O . LYS A 1 346 ? 37.766 10.603 -71.582 1.00 93.12 346 LYS A O 1
ATOM 2612 N N . GLU A 1 347 ? 38.395 9.610 -69.673 1.00 91.50 347 GLU A N 1
ATOM 2613 C CA . GLU A 1 347 ? 39.697 9.165 -70.179 1.00 91.50 347 GLU A CA 1
ATOM 2614 C C . GLU A 1 347 ? 39.531 8.134 -71.309 1.00 91.50 347 GLU A C 1
ATOM 2616 O O . GLU A 1 347 ? 40.202 8.254 -72.332 1.00 91.50 347 GLU A O 1
ATOM 2621 N N . ARG A 1 348 ? 38.593 7.181 -71.181 1.00 86.25 348 ARG A N 1
ATOM 2622 C CA . ARG A 1 348 ? 38.254 6.237 -72.260 1.00 86.25 348 ARG A CA 1
ATOM 2623 C C . ARG A 1 348 ? 37.711 6.940 -73.504 1.00 86.25 348 ARG A C 1
ATOM 2625 O O . ARG A 1 348 ? 38.227 6.684 -74.585 1.00 86.25 348 ARG A O 1
ATOM 2632 N N . GLU A 1 349 ? 36.737 7.837 -73.354 1.00 91.81 349 GLU A N 1
ATOM 2633 C CA . GLU A 1 349 ? 36.161 8.605 -74.473 1.00 91.81 349 GLU A CA 1
ATOM 2634 C C . GLU A 1 349 ? 37.244 9.410 -75.219 1.00 91.81 349 GLU A C 1
ATOM 2636 O O . GLU A 1 349 ? 37.285 9.421 -76.448 1.00 91.81 349 GLU A O 1
ATOM 2641 N N . ALA A 1 350 ? 38.183 10.026 -74.490 1.00 91.81 350 ALA A N 1
ATOM 2642 C CA . ALA A 1 350 ? 39.296 10.764 -75.089 1.00 91.81 350 ALA A CA 1
ATOM 2643 C C . ALA A 1 350 ? 40.282 9.856 -75.847 1.00 91.81 350 ALA A C 1
ATOM 2645 O O . ALA A 1 350 ? 40.789 10.238 -76.906 1.00 91.81 350 ALA A O 1
ATOM 2646 N N . ILE A 1 351 ? 40.569 8.662 -75.315 1.00 91.00 351 ILE A N 1
ATOM 2647 C CA . ILE A 1 351 ? 41.410 7.664 -75.991 1.00 91.00 351 ILE A CA 1
ATOM 2648 C C . ILE A 1 351 ? 40.719 7.160 -77.262 1.00 91.00 351 ILE A C 1
ATOM 2650 O O . ILE A 1 351 ? 41.371 7.052 -78.298 1.00 91.00 351 ILE A O 1
ATOM 2654 N N . GLU A 1 352 ? 39.416 6.893 -77.206 1.00 89.44 352 GLU A N 1
ATOM 2655 C CA . GLU A 1 352 ? 38.621 6.454 -78.356 1.00 89.44 352 GLU A CA 1
ATOM 2656 C C . GLU A 1 352 ? 38.599 7.520 -79.463 1.00 89.44 352 GLU A C 1
ATOM 2658 O O . GLU A 1 352 ? 38.885 7.218 -80.622 1.00 89.44 352 GLU A O 1
ATOM 2663 N N . GLU A 1 353 ? 38.399 8.794 -79.112 1.00 91.25 353 GLU A N 1
ATOM 2664 C CA . GLU A 1 353 ? 38.476 9.904 -80.070 1.00 91.25 353 GLU A CA 1
ATOM 2665 C C . GLU A 1 353 ? 39.881 10.036 -80.690 1.00 91.25 353 GLU A C 1
ATOM 2667 O O . GLU A 1 353 ? 40.033 10.280 -81.892 1.00 91.25 353 GLU A O 1
ATOM 2672 N N . ALA A 1 354 ? 40.937 9.870 -79.885 1.00 90.75 354 ALA A N 1
ATOM 2673 C CA . ALA A 1 354 ? 42.311 9.887 -80.377 1.00 90.75 354 ALA A CA 1
ATOM 2674 C C . ALA A 1 354 ? 42.594 8.717 -81.333 1.00 90.75 354 ALA A C 1
ATOM 2676 O O . ALA A 1 354 ? 43.284 8.903 -82.340 1.00 90.75 354 ALA A O 1
ATOM 2677 N N . LEU A 1 355 ? 42.041 7.538 -81.044 1.00 88.00 355 LEU A N 1
ATOM 2678 C CA . LEU A 1 355 ? 42.154 6.341 -81.870 1.00 88.00 355 LEU A CA 1
ATOM 2679 C C . LEU A 1 355 ? 41.445 6.524 -83.219 1.00 88.00 355 LEU A C 1
ATOM 2681 O O . LEU A 1 355 ? 42.042 6.235 -84.254 1.00 88.00 355 LEU A O 1
ATOM 2685 N N . GLU A 1 356 ? 40.236 7.086 -83.240 1.00 90.25 356 GLU A N 1
ATOM 2686 C CA . GLU A 1 356 ? 39.514 7.396 -84.484 1.00 90.25 356 GLU A CA 1
ATOM 2687 C C . GLU A 1 356 ? 40.238 8.450 -85.339 1.00 90.25 356 GLU A C 1
ATOM 2689 O O . GLU A 1 356 ? 40.373 8.298 -86.559 1.00 90.25 356 GLU A O 1
ATOM 2694 N N . LYS A 1 357 ? 40.818 9.481 -84.709 1.00 91.75 357 LYS A N 1
ATOM 2695 C CA . LYS A 1 357 ? 41.691 10.444 -85.406 1.00 91.75 357 LYS A CA 1
ATOM 2696 C C . LYS A 1 357 ? 42.936 9.773 -85.984 1.00 91.75 357 LYS A C 1
ATOM 2698 O O . LYS A 1 357 ? 43.367 10.130 -87.081 1.00 91.75 357 LYS A O 1
ATOM 2703 N N . ALA A 1 358 ? 43.541 8.838 -85.253 1.00 88.12 358 ALA A N 1
ATOM 2704 C CA . ALA A 1 358 ? 44.714 8.107 -85.717 1.00 88.12 358 ALA A CA 1
ATOM 2705 C C . ALA A 1 358 ? 44.379 7.190 -86.904 1.00 88.12 358 ALA A C 1
ATOM 2707 O O . ALA A 1 358 ? 45.122 7.207 -87.885 1.00 88.12 358 ALA A O 1
ATOM 2708 N N . LYS A 1 359 ? 43.250 6.468 -86.860 1.00 89.94 359 LYS A N 1
ATOM 2709 C CA . LYS A 1 359 ? 42.742 5.671 -87.990 1.00 89.94 359 LYS A CA 1
ATOM 2710 C C . LYS A 1 359 ? 42.497 6.537 -89.222 1.00 89.94 359 LYS A C 1
ATOM 2712 O O . LYS A 1 359 ? 43.058 6.257 -90.271 1.00 89.94 359 LYS A O 1
ATOM 2717 N N . SER A 1 360 ? 41.786 7.655 -89.066 1.00 89.50 360 SER A N 1
ATOM 2718 C CA . SER A 1 360 ? 41.512 8.585 -90.173 1.00 89.50 360 SER A CA 1
ATOM 2719 C C . SER A 1 360 ? 42.799 9.103 -90.831 1.00 89.50 360 SER A C 1
ATOM 2721 O O . SER A 1 360 ? 42.899 9.176 -92.053 1.00 89.50 360 SER A O 1
ATOM 2723 N N . LYS A 1 361 ? 43.822 9.430 -90.027 1.00 90.62 361 LYS A N 1
ATOM 2724 C CA . LYS A 1 361 ? 45.145 9.824 -90.540 1.00 90.62 361 LYS A CA 1
ATOM 2725 C C . LYS A 1 361 ? 45.869 8.675 -91.237 1.00 90.62 361 LYS A C 1
ATOM 2727 O O . LYS A 1 361 ? 46.573 8.915 -92.215 1.00 90.62 361 LYS A O 1
ATOM 2732 N N . ALA A 1 362 ? 45.749 7.453 -90.722 1.00 87.06 362 ALA A N 1
ATOM 2733 C CA . ALA A 1 362 ? 46.332 6.273 -91.347 1.00 87.06 362 ALA A CA 1
ATOM 2734 C C . ALA A 1 362 ? 45.686 5.999 -92.716 1.00 87.06 362 ALA A C 1
ATOM 2736 O O . ALA A 1 362 ? 46.414 5.782 -93.683 1.00 87.06 362 ALA A O 1
ATOM 2737 N N . ASP A 1 363 ? 44.361 6.115 -92.819 1.00 87.75 363 ASP A N 1
ATOM 2738 C CA . ASP A 1 363 ? 43.620 5.982 -94.077 1.00 87.75 363 ASP A CA 1
ATOM 2739 C C . ASP A 1 363 ? 44.015 7.077 -95.075 1.00 87.75 363 ASP A C 1
ATOM 2741 O O . ASP A 1 363 ? 44.320 6.785 -96.231 1.00 87.75 363 ASP A O 1
ATOM 2745 N N . GLU A 1 364 ? 44.117 8.334 -94.626 1.00 87.50 364 GLU A N 1
ATOM 2746 C CA . GLU A 1 364 ? 44.603 9.440 -95.459 1.00 87.50 364 GLU A CA 1
ATOM 2747 C C . GLU A 1 364 ? 46.028 9.178 -95.975 1.00 87.50 364 GLU A C 1
ATOM 2749 O O . GLU A 1 364 ? 46.325 9.392 -97.153 1.00 87.50 364 GLU A O 1
ATOM 2754 N N . HIS A 1 365 ? 46.919 8.675 -95.116 1.00 84.69 365 HIS A N 1
ATOM 2755 C CA . HIS A 1 365 ? 48.260 8.270 -95.527 1.00 84.69 365 HIS A CA 1
ATOM 2756 C C . HIS A 1 365 ? 48.241 7.116 -96.532 1.00 84.69 365 HIS A C 1
ATOM 2758 O O . HIS A 1 365 ? 49.008 7.166 -97.493 1.00 84.69 365 HIS A O 1
ATOM 2764 N N . SER A 1 366 ? 47.375 6.116 -96.350 1.00 88.62 366 SER A N 1
ATOM 2765 C CA . SER A 1 366 ? 47.215 5.014 -97.304 1.00 88.62 366 SER A CA 1
ATOM 2766 C C . SER A 1 366 ? 46.783 5.534 -98.673 1.00 88.62 366 SER A C 1
ATOM 2768 O O . SER A 1 366 ? 47.431 5.229 -99.670 1.00 88.62 366 SER A O 1
ATOM 2770 N N . ILE A 1 367 ? 45.771 6.407 -98.720 1.00 88.19 367 ILE A N 1
ATOM 2771 C CA . ILE A 1 367 ? 45.289 7.031 -99.961 1.00 88.19 367 ILE A CA 1
ATOM 2772 C C . ILE A 1 367 ? 46.410 7.819 -100.645 1.00 88.19 367 ILE A C 1
ATOM 2774 O O . ILE A 1 367 ? 46.595 7.707 -101.857 1.00 88.19 367 ILE A O 1
ATOM 2778 N N . ARG A 1 368 ? 47.193 8.600 -99.888 1.00 87.06 368 ARG A N 1
ATOM 2779 C CA . ARG A 1 368 ? 48.339 9.342 -100.442 1.00 87.06 368 ARG A CA 1
ATOM 2780 C C . ARG A 1 368 ? 49.405 8.409 -101.010 1.00 87.06 368 ARG A C 1
ATOM 2782 O O . ARG A 1 368 ? 49.941 8.691 -102.076 1.00 87.06 368 ARG A O 1
ATOM 2789 N N . VAL A 1 369 ? 49.714 7.313 -100.318 1.00 85.94 369 VAL A N 1
ATOM 2790 C CA . VAL A 1 369 ? 50.674 6.308 -100.796 1.00 85.94 369 VAL A CA 1
ATOM 2791 C C . VAL A 1 369 ? 50.172 5.648 -102.077 1.00 85.94 369 VAL A C 1
ATOM 2793 O O . VAL A 1 369 ? 50.950 5.493 -103.015 1.00 85.94 369 VAL A O 1
ATOM 2796 N N . ASP A 1 370 ? 48.893 5.288 -102.144 1.00 86.62 370 ASP A N 1
ATOM 2797 C CA . ASP A 1 370 ? 48.313 4.664 -103.333 1.00 86.62 370 ASP A CA 1
ATOM 2798 C C . ASP A 1 370 ? 48.223 5.650 -104.507 1.00 86.62 370 ASP A C 1
ATOM 2800 O O . ASP A 1 370 ? 48.534 5.280 -105.638 1.00 86.62 370 ASP A O 1
ATOM 2804 N N . THR A 1 371 ? 47.931 6.926 -104.235 1.00 86.94 371 THR A N 1
ATOM 2805 C CA . THR A 1 371 ? 47.996 8.009 -105.234 1.00 86.94 371 THR A CA 1
ATOM 2806 C C . THR A 1 371 ? 49.416 8.158 -105.781 1.00 86.94 371 THR A C 1
ATOM 2808 O O . THR A 1 371 ? 49.614 8.117 -106.991 1.00 86.94 371 THR A O 1
ATOM 2811 N N . ALA A 1 372 ? 50.423 8.239 -104.907 1.00 83.88 372 ALA A N 1
ATOM 2812 C CA . ALA A 1 372 ? 51.822 8.357 -105.315 1.00 83.88 372 ALA A CA 1
ATOM 2813 C C . ALA A 1 372 ? 52.314 7.127 -106.099 1.00 83.88 372 ALA A C 1
ATOM 2815 O O . ALA A 1 372 ? 53.086 7.262 -107.048 1.00 83.88 372 ALA A O 1
ATOM 2816 N N . LYS A 1 373 ? 51.863 5.915 -105.740 1.00 86.44 373 LYS A N 1
ATOM 2817 C CA . LYS A 1 373 ? 52.145 4.702 -106.527 1.00 86.44 373 LYS A CA 1
ATOM 2818 C C . LYS A 1 373 ? 51.535 4.789 -107.924 1.00 86.44 373 LYS A C 1
ATOM 2820 O O . LYS A 1 373 ? 52.226 4.472 -108.886 1.00 86.44 373 LYS A O 1
ATOM 2825 N N . ALA A 1 374 ? 50.282 5.226 -108.042 1.00 84.31 374 ALA A N 1
ATOM 2826 C CA . ALA A 1 374 ? 49.616 5.378 -109.333 1.00 84.31 374 ALA A CA 1
ATOM 2827 C C . ALA A 1 374 ? 50.301 6.440 -110.212 1.00 84.31 374 ALA A C 1
ATOM 2829 O O . ALA A 1 374 ? 50.508 6.216 -111.406 1.00 84.31 374 ALA A O 1
ATOM 2830 N N . GLU A 1 375 ? 50.713 7.570 -109.630 1.00 84.31 375 GLU A N 1
ATOM 2831 C CA . GLU A 1 375 ? 51.516 8.588 -110.319 1.00 84.31 375 GLU A CA 1
ATOM 2832 C C . GLU A 1 375 ? 52.846 8.003 -110.809 1.00 84.31 375 GLU A C 1
ATOM 2834 O O . GLU A 1 375 ? 53.175 8.133 -111.988 1.00 84.31 375 GLU A O 1
ATOM 2839 N N . ALA A 1 376 ? 53.566 7.273 -109.952 1.00 80.62 376 ALA A N 1
ATOM 2840 C CA . ALA A 1 376 ? 54.825 6.625 -110.316 1.00 80.62 376 ALA A CA 1
ATOM 2841 C C . ALA A 1 376 ? 54.654 5.561 -111.419 1.00 80.62 376 ALA A C 1
ATOM 2843 O O . ALA A 1 376 ? 55.493 5.453 -112.316 1.00 80.62 376 ALA A O 1
ATOM 2844 N N . GLU A 1 377 ? 53.575 4.774 -111.393 1.00 82.94 377 GLU A N 1
ATOM 2845 C CA . GLU A 1 377 ? 53.244 3.832 -112.470 1.00 82.94 377 GLU A CA 1
ATOM 2846 C C . GLU A 1 377 ? 52.905 4.556 -113.778 1.00 82.94 377 GLU A C 1
ATOM 2848 O O . GLU A 1 377 ? 53.340 4.130 -114.852 1.00 82.94 377 GLU A O 1
ATOM 2853 N N . THR A 1 378 ? 52.203 5.689 -113.697 1.00 81.19 378 THR A N 1
ATOM 2854 C CA . THR A 1 378 ? 51.884 6.530 -114.857 1.00 81.19 378 THR A CA 1
ATOM 2855 C C . THR A 1 378 ? 53.153 7.130 -115.463 1.00 81.19 378 THR A C 1
ATOM 2857 O O . THR A 1 378 ? 53.349 7.052 -116.677 1.00 81.19 378 THR A O 1
ATOM 2860 N N . GLU A 1 379 ? 54.060 7.666 -114.644 1.00 78.56 379 GLU A N 1
ATOM 2861 C CA . GLU A 1 379 ? 55.371 8.144 -115.095 1.00 78.56 379 GLU A CA 1
ATOM 2862 C C . GLU A 1 379 ? 56.197 7.024 -115.720 1.00 78.56 379 GLU A C 1
ATOM 2864 O O . GLU A 1 379 ? 56.786 7.208 -116.786 1.00 78.56 379 GLU A O 1
ATOM 2869 N N . LYS A 1 380 ? 56.203 5.834 -115.112 1.00 82.81 380 LYS A N 1
ATOM 2870 C CA . LYS A 1 380 ? 56.880 4.662 -115.672 1.00 82.81 380 LYS A CA 1
ATOM 2871 C C . LYS A 1 380 ? 56.315 4.296 -117.047 1.00 82.81 380 LYS A C 1
ATOM 2873 O O . LYS A 1 380 ? 57.091 4.050 -117.968 1.00 82.81 380 LYS A O 1
ATOM 2878 N N . SER A 1 381 ? 54.993 4.323 -117.214 1.00 78.44 381 SER A N 1
ATOM 2879 C CA . SER A 1 381 ? 54.333 4.108 -118.507 1.00 78.44 381 SER A CA 1
ATOM 2880 C C . SER A 1 381 ? 54.669 5.208 -119.519 1.00 78.44 381 SER A C 1
ATOM 2882 O O . SER A 1 381 ? 54.897 4.922 -120.696 1.00 78.44 381 SER A O 1
ATOM 2884 N N . MET A 1 382 ? 54.738 6.473 -119.093 1.00 78.75 382 MET A N 1
ATOM 2885 C CA . MET A 1 382 ? 55.159 7.584 -119.953 1.00 78.75 382 MET A CA 1
ATOM 2886 C C . MET A 1 382 ? 56.616 7.436 -120.395 1.00 78.75 382 MET A C 1
ATOM 2888 O O . MET A 1 382 ? 56.917 7.651 -121.568 1.00 78.75 382 MET A O 1
ATOM 2892 N N . LEU A 1 383 ? 57.509 7.018 -119.495 1.00 77.50 383 LEU A N 1
ATOM 2893 C CA . LEU A 1 383 ? 58.908 6.730 -119.804 1.00 77.50 383 LEU A CA 1
ATOM 2894 C C . LEU A 1 383 ? 59.047 5.538 -120.754 1.00 77.50 383 LEU A C 1
ATOM 2896 O O . LEU A 1 383 ? 59.831 5.619 -121.696 1.00 77.50 383 LEU A O 1
ATOM 2900 N N . GLU A 1 384 ? 58.278 4.461 -120.571 1.00 76.06 384 GLU A N 1
ATOM 2901 C CA . GLU A 1 384 ? 58.244 3.355 -121.537 1.00 76.06 384 GLU A CA 1
ATOM 2902 C C . GLU A 1 384 ? 57.700 3.806 -122.895 1.00 76.06 384 GLU A C 1
ATOM 2904 O O . GLU A 1 384 ? 58.295 3.497 -123.924 1.00 76.06 384 GLU A O 1
ATOM 2909 N N . THR A 1 385 ? 56.641 4.615 -122.919 1.00 73.75 385 THR A N 1
ATOM 2910 C CA . THR A 1 385 ? 56.093 5.181 -124.161 1.00 73.75 385 THR A CA 1
ATOM 2911 C C . THR A 1 385 ? 57.111 6.087 -124.859 1.00 73.75 385 THR A C 1
ATOM 2913 O O . THR A 1 385 ? 57.270 6.029 -126.079 1.00 73.75 385 THR A O 1
ATOM 2916 N N . ALA A 1 386 ? 57.836 6.915 -124.101 1.00 73.56 386 ALA A N 1
ATOM 2917 C CA . ALA A 1 386 ? 58.911 7.760 -124.612 1.00 73.56 386 ALA A CA 1
ATOM 2918 C C . ALA A 1 386 ? 60.085 6.924 -125.136 1.00 73.56 386 ALA A C 1
ATOM 2920 O O . ALA A 1 386 ? 60.631 7.239 -126.191 1.00 73.56 386 ALA A O 1
ATOM 2921 N N . LYS A 1 387 ? 60.430 5.828 -124.451 1.00 73.94 387 LYS A N 1
ATOM 2922 C CA . LYS A 1 387 ? 61.447 4.873 -124.895 1.00 73.94 387 LYS A CA 1
ATOM 2923 C C . LYS A 1 387 ? 61.045 4.204 -126.211 1.00 73.94 387 LYS A C 1
ATOM 2925 O O . LYS A 1 387 ? 61.839 4.215 -127.144 1.00 73.94 387 LYS A O 1
ATOM 2930 N N . ILE A 1 388 ? 59.807 3.720 -126.326 1.00 73.38 388 ILE A N 1
ATOM 2931 C CA . ILE A 1 388 ? 59.263 3.144 -127.566 1.00 73.38 388 ILE A CA 1
ATOM 2932 C C . ILE A 1 388 ? 59.276 4.188 -128.693 1.00 73.38 388 ILE A C 1
ATOM 2934 O O . ILE A 1 388 ? 59.697 3.886 -129.807 1.00 73.38 388 ILE A O 1
ATOM 2938 N N . ARG A 1 389 ? 58.884 5.444 -128.424 1.00 70.00 389 ARG A N 1
ATOM 2939 C CA . ARG A 1 389 ? 58.973 6.537 -129.413 1.00 70.00 389 ARG A CA 1
ATOM 2940 C C . ARG A 1 389 ? 60.411 6.825 -129.846 1.00 70.00 389 ARG A C 1
ATOM 2942 O O . ARG A 1 389 ? 60.637 7.029 -131.034 1.00 70.00 389 ARG A O 1
ATOM 2949 N N . ALA A 1 390 ? 61.370 6.823 -128.920 1.00 59.53 390 ALA A N 1
ATOM 2950 C CA . ALA A 1 390 ? 62.786 7.003 -129.233 1.00 59.53 390 ALA A CA 1
ATOM 2951 C C . ALA A 1 390 ? 63.338 5.841 -130.081 1.00 59.53 390 ALA A C 1
ATOM 2953 O O . ALA A 1 390 ? 64.045 6.087 -131.055 1.00 59.53 390 ALA A O 1
ATOM 2954 N N . GLU A 1 391 ? 62.951 4.600 -129.767 1.00 61.31 391 GLU A N 1
ATOM 2955 C CA . GLU A 1 391 ? 63.283 3.403 -130.555 1.00 61.31 391 GLU A CA 1
ATOM 2956 C C . GLU A 1 391 ? 62.641 3.444 -131.961 1.00 61.31 391 GLU A C 1
ATOM 2958 O O . GLU A 1 391 ? 63.272 3.048 -132.939 1.00 61.31 391 GLU A O 1
ATOM 2963 N N . THR A 1 392 ? 61.430 3.998 -132.099 1.00 60.12 392 THR A N 1
ATOM 2964 C CA . THR A 1 392 ? 60.707 4.101 -133.387 1.00 60.12 392 THR A CA 1
ATOM 2965 C C . THR A 1 392 ? 61.227 5.241 -134.281 1.00 60.12 392 THR A C 1
ATOM 2967 O O . THR A 1 392 ? 61.103 5.178 -135.501 1.00 60.12 392 THR A O 1
ATOM 2970 N N . ALA A 1 393 ? 61.846 6.279 -133.708 1.00 55.69 393 ALA A N 1
ATOM 2971 C CA . ALA A 1 393 ? 62.363 7.447 -134.433 1.00 55.69 393 ALA A CA 1
ATOM 2972 C C . ALA A 1 393 ? 63.756 7.246 -135.073 1.00 55.69 393 ALA A C 1
ATOM 2974 O O . ALA A 1 393 ? 64.349 8.207 -135.560 1.00 55.69 393 ALA A O 1
ATOM 2975 N N . GLY A 1 394 ? 64.309 6.026 -135.073 1.00 48.03 394 GLY A N 1
ATOM 2976 C CA . GLY A 1 394 ? 65.592 5.730 -135.727 1.00 48.03 394 GLY A CA 1
ATOM 2977 C C . GLY A 1 394 ? 66.823 6.334 -135.037 1.00 48.03 394 GLY A C 1
ATOM 2978 O O . GLY A 1 394 ? 67.917 6.323 -135.603 1.00 48.03 394 GLY A O 1
ATOM 2979 N N . LEU A 1 395 ? 66.678 6.830 -133.804 1.00 40.38 395 LEU A N 1
ATOM 2980 C CA . LEU A 1 395 ? 67.808 7.169 -132.946 1.00 40.38 395 LEU A CA 1
ATOM 2981 C C . LEU A 1 395 ? 68.362 5.869 -132.371 1.00 40.38 395 LEU A C 1
ATOM 2983 O O . LEU A 1 395 ? 67.775 5.252 -131.486 1.00 40.38 395 LEU A O 1
ATOM 2987 N N . ASN A 1 396 ? 69.502 5.442 -132.901 1.00 40.66 396 ASN A N 1
ATOM 2988 C CA . ASN A 1 396 ? 70.243 4.304 -132.390 1.00 40.66 396 ASN A CA 1
ATOM 2989 C C . ASN A 1 396 ? 70.711 4.610 -130.954 1.00 40.66 396 ASN A C 1
ATOM 2991 O O . ASN A 1 396 ? 71.769 5.201 -130.745 1.00 40.66 396 ASN A O 1
ATOM 2995 N N . VAL A 1 397 ? 69.924 4.216 -129.948 1.00 44.44 397 VAL A N 1
ATOM 2996 C CA . VAL A 1 397 ? 70.323 4.247 -128.529 1.00 44.44 397 VAL A CA 1
ATOM 2997 C C . VAL A 1 397 ? 71.135 2.986 -128.197 1.00 44.44 397 VAL A C 1
ATOM 2999 O O . VAL A 1 397 ? 70.967 2.341 -127.164 1.00 44.44 397 VAL A O 1
ATOM 3002 N N . SER A 1 398 ? 72.068 2.630 -129.082 1.00 37.97 398 SER A N 1
ATOM 3003 C CA . SER A 1 398 ? 73.174 1.719 -128.804 1.00 37.97 398 SER A CA 1
ATOM 3004 C C . SER A 1 398 ? 74.241 2.486 -128.015 1.00 37.97 398 SER A C 1
ATOM 3006 O O . SER A 1 398 ? 75.266 2.894 -128.556 1.00 37.97 398 SER A O 1
ATOM 3008 N N . GLY A 1 399 ? 73.965 2.774 -126.741 1.00 39.56 399 GLY A N 1
ATOM 3009 C CA . GLY A 1 399 ? 74.898 3.560 -125.927 1.00 39.56 399 GLY A CA 1
ATOM 3010 C C . GLY A 1 399 ? 74.505 3.867 -124.485 1.00 39.56 399 GLY A C 1
ATOM 3011 O O . GLY A 1 399 ? 75.215 4.625 -123.838 1.00 39.56 399 GLY A O 1
ATOM 3012 N N . ILE A 1 400 ? 73.416 3.307 -123.942 1.00 39.97 400 ILE A N 1
ATOM 3013 C CA . ILE A 1 400 ? 73.025 3.527 -122.533 1.00 39.97 400 ILE A CA 1
ATOM 3014 C C . ILE A 1 400 ? 72.715 2.183 -121.856 1.00 39.97 400 ILE A C 1
ATOM 3016 O O . ILE A 1 400 ? 71.669 1.961 -121.256 1.00 39.97 400 ILE A O 1
ATOM 3020 N N . ALA A 1 401 ? 73.665 1.252 -121.970 1.00 36.59 401 ALA A N 1
ATOM 3021 C CA . ALA A 1 401 ? 73.715 0.004 -121.202 1.00 36.59 401 ALA A CA 1
ATOM 3022 C C . ALA A 1 401 ? 74.780 0.043 -120.080 1.00 36.59 401 ALA A C 1
ATOM 3024 O O . ALA A 1 401 ? 75.032 -0.969 -119.433 1.00 36.59 401 ALA A O 1
ATOM 3025 N N . ALA A 1 402 ? 75.385 1.207 -119.805 1.00 40.44 402 ALA A N 1
ATOM 3026 C CA . ALA A 1 402 ? 76.491 1.353 -118.850 1.00 40.44 402 ALA A CA 1
ATOM 3027 C C . ALA A 1 402 ? 76.298 2.477 -117.809 1.00 40.44 402 ALA A C 1
ATOM 3029 O O . ALA A 1 402 ? 77.273 3.011 -117.297 1.00 40.44 402 ALA A O 1
ATOM 3030 N N . ILE A 1 403 ? 75.054 2.827 -117.457 1.00 40.97 403 ILE A N 1
ATOM 3031 C CA . ILE A 1 403 ? 74.744 3.701 -116.303 1.00 40.97 403 ILE A CA 1
ATOM 3032 C C . ILE A 1 403 ? 73.532 3.128 -115.549 1.00 40.97 403 ILE A C 1
ATOM 3034 O O . ILE A 1 403 ? 72.528 3.785 -115.306 1.00 40.97 403 ILE A O 1
ATOM 3038 N N . LYS A 1 404 ? 73.595 1.833 -115.216 1.00 36.69 404 LYS A N 1
ATOM 3039 C CA . LYS A 1 404 ? 72.620 1.150 -114.340 1.00 36.69 404 LYS A CA 1
ATOM 3040 C C . LYS A 1 404 ? 73.275 0.636 -113.051 1.00 36.69 404 LYS A C 1
ATOM 3042 O O . LYS A 1 404 ? 72.819 -0.328 -112.446 1.00 36.69 404 LYS A O 1
ATOM 3047 N N . LYS A 1 405 ? 74.387 1.270 -112.654 1.00 35.97 405 LYS A N 1
ATOM 3048 C CA . LYS A 1 405 ? 75.198 0.896 -111.487 1.00 35.97 405 LYS A CA 1
ATOM 3049 C C . LYS A 1 405 ? 75.940 2.102 -110.890 1.00 35.97 405 LYS A C 1
ATOM 3051 O O . LYS A 1 405 ? 77.139 2.038 -110.672 1.00 35.97 405 LYS A O 1
ATOM 3056 N N . SER A 1 406 ? 75.246 3.217 -110.663 1.00 33.84 406 SER A N 1
ATOM 3057 C CA . SER A 1 406 ? 75.820 4.372 -109.950 1.00 33.84 406 SER A CA 1
ATOM 3058 C C . SER A 1 406 ? 74.740 5.364 -109.501 1.00 33.84 406 SER A C 1
ATOM 3060 O O . SER A 1 406 ? 74.693 6.498 -109.960 1.00 33.84 406 SER A O 1
ATOM 3062 N N . ALA A 1 407 ? 73.849 4.924 -108.615 1.00 33.12 407 ALA A N 1
ATOM 3063 C CA . ALA A 1 407 ? 73.090 5.811 -107.726 1.00 33.12 407 ALA A CA 1
ATOM 3064 C C . ALA A 1 407 ? 72.706 5.059 -106.440 1.00 33.12 407 ALA A C 1
ATOM 3066 O O . ALA A 1 407 ? 71.612 5.192 -105.909 1.00 33.12 407 ALA A O 1
ATOM 3067 N N . THR A 1 408 ? 73.633 4.242 -105.939 1.00 35.66 408 THR A N 1
ATOM 3068 C CA . THR A 1 408 ? 73.685 3.856 -104.529 1.00 35.66 408 THR A CA 1
ATOM 3069 C C . THR A 1 408 ? 74.655 4.833 -103.864 1.00 35.66 408 THR A C 1
ATOM 3071 O O . THR A 1 408 ? 75.785 4.486 -103.538 1.00 35.66 408 THR A O 1
ATOM 3074 N N . GLY A 1 409 ? 74.259 6.105 -103.763 1.00 35.12 409 GLY A N 1
ATOM 3075 C CA . GLY A 1 409 ? 74.859 7.019 -102.790 1.00 35.12 409 GLY A CA 1
ATOM 3076 C C . GLY A 1 409 ? 74.213 6.678 -101.452 1.00 35.12 409 GLY A C 1
ATOM 3077 O O . GLY A 1 409 ? 73.023 6.899 -101.283 1.00 35.12 409 GLY A O 1
ATOM 3078 N N . SER A 1 410 ? 74.871 5.906 -100.583 1.00 34.56 410 SER A N 1
ATOM 3079 C CA . SER A 1 410 ? 75.771 6.460 -99.563 1.00 34.56 410 SER A CA 1
ATOM 3080 C C . SER A 1 410 ? 75.057 7.600 -98.834 1.00 34.56 410 SER A C 1
ATOM 3082 O O . SER A 1 410 ? 75.034 8.728 -99.305 1.00 34.56 410 SER A O 1
ATOM 3084 N N . THR A 1 411 ? 74.373 7.311 -97.737 1.00 38.09 411 THR A N 1
ATOM 3085 C CA . THR A 1 411 ? 75.056 7.086 -96.465 1.00 38.09 411 THR A CA 1
ATOM 3086 C C . THR A 1 411 ? 74.688 5.737 -95.856 1.00 38.09 411 THR A C 1
ATOM 3088 O O . THR A 1 411 ? 73.572 5.504 -95.401 1.00 38.09 411 THR A O 1
ATOM 3091 N N . GLY A 1 412 ? 75.658 4.821 -95.846 1.00 44.22 412 GLY A N 1
ATOM 3092 C CA . GLY A 1 412 ? 75.563 3.561 -95.119 1.00 44.22 412 GLY A CA 1
ATOM 3093 C C . GLY A 1 412 ? 75.530 3.819 -93.616 1.00 44.22 412 GLY A C 1
ATOM 3094 O O . GLY A 1 412 ? 76.558 3.755 -92.950 1.00 44.22 412 GLY A O 1
ATOM 3095 N N . ALA A 1 413 ? 74.342 4.104 -93.094 1.00 54.97 413 ALA A N 1
ATOM 3096 C CA . ALA A 1 413 ? 74.015 3.971 -91.689 1.00 54.97 413 ALA A CA 1
ATOM 3097 C C . ALA A 1 413 ? 74.115 2.485 -91.316 1.00 54.97 413 ALA A C 1
ATOM 3099 O O . ALA A 1 413 ? 73.152 1.731 -91.433 1.00 54.97 413 ALA A O 1
ATOM 3100 N N . SER A 1 414 ? 75.304 2.029 -90.919 1.00 70.38 414 SER A N 1
ATOM 3101 C CA . SER A 1 414 ? 75.450 0.672 -90.391 1.00 70.38 414 SER A CA 1
ATOM 3102 C C . SER A 1 414 ? 74.905 0.653 -88.965 1.00 70.38 414 SER A C 1
ATOM 3104 O O . SER A 1 414 ? 75.401 1.353 -88.080 1.00 70.38 414 SER A O 1
ATOM 3106 N N . THR A 1 415 ? 73.825 -0.096 -88.745 1.00 80.12 415 THR A N 1
ATOM 3107 C CA . THR A 1 415 ? 73.281 -0.301 -87.403 1.00 80.12 415 THR A CA 1
ATOM 3108 C C . THR A 1 415 ? 74.137 -1.334 -86.683 1.00 80.12 415 THR A C 1
ATOM 3110 O O . THR A 1 415 ? 74.229 -2.478 -87.123 1.00 80.12 415 THR A O 1
ATOM 3113 N N . LYS A 1 416 ? 74.775 -0.944 -85.578 1.00 85.88 416 LYS A N 1
ATOM 3114 C CA . LYS A 1 416 ? 75.541 -1.854 -84.721 1.00 85.88 416 LYS A CA 1
ATOM 3115 C C . LYS A 1 416 ? 74.953 -1.886 -83.319 1.00 85.88 416 LYS A C 1
ATOM 3117 O O . LYS A 1 416 ? 74.543 -0.858 -82.786 1.00 85.88 416 LYS A O 1
ATOM 3122 N N . THR A 1 417 ? 74.940 -3.063 -82.707 1.00 87.94 417 THR A N 1
ATOM 3123 C CA . THR A 1 417 ? 74.515 -3.230 -81.316 1.00 87.94 417 THR A CA 1
ATOM 3124 C C . THR A 1 417 ? 75.668 -2.898 -80.371 1.00 87.94 417 THR A C 1
ATOM 3126 O O . THR A 1 417 ? 76.809 -3.330 -80.575 1.00 87.94 417 THR A O 1
ATOM 3129 N N . LEU A 1 418 ? 75.374 -2.127 -79.326 1.00 89.25 418 LEU A N 1
ATOM 3130 C CA . LEU A 1 418 ? 76.357 -1.749 -78.315 1.00 89.25 418 LEU A CA 1
ATOM 3131 C C . LEU A 1 418 ? 76.701 -2.919 -77.393 1.00 89.25 418 LEU A C 1
ATOM 3133 O O . LEU A 1 418 ? 75.818 -3.541 -76.802 1.00 89.25 418 LEU A O 1
ATOM 3137 N N . VAL A 1 419 ? 77.996 -3.178 -77.207 1.00 90.31 419 VAL A N 1
ATOM 3138 C CA . VAL A 1 419 ? 78.491 -4.253 -76.326 1.00 90.31 419 VAL A CA 1
ATOM 3139 C C . VAL A 1 419 ? 78.640 -3.812 -74.865 1.00 90.31 419 VAL A C 1
ATOM 3141 O O . VAL A 1 419 ? 78.748 -4.654 -73.971 1.00 90.31 419 VAL A O 1
ATOM 3144 N N . LYS A 1 420 ? 78.602 -2.500 -74.601 1.00 90.12 420 LYS A N 1
ATOM 3145 C CA . LYS A 1 420 ? 78.643 -1.879 -73.268 1.00 90.12 420 LYS A CA 1
ATOM 3146 C C . LYS A 1 420 ? 77.992 -0.491 -73.292 1.00 90.12 420 LYS A C 1
ATOM 3148 O O . LYS A 1 420 ? 77.818 0.080 -74.365 1.00 90.12 420 LYS A O 1
ATOM 3153 N N . ASP A 1 421 ? 77.669 0.043 -72.116 1.00 91.56 421 ASP A N 1
ATOM 3154 C CA . ASP A 1 421 ? 77.210 1.427 -71.972 1.00 91.56 421 ASP A CA 1
ATOM 3155 C C . ASP A 1 421 ? 78.311 2.386 -72.433 1.00 91.56 421 ASP A C 1
ATOM 3157 O O . ASP A 1 421 ? 79.462 2.275 -71.999 1.00 91.56 421 ASP A O 1
ATOM 3161 N N . CYS A 1 422 ? 77.964 3.325 -73.313 1.00 91.88 422 CYS A N 1
ATOM 3162 C CA . CYS A 1 422 ? 78.937 4.208 -73.934 1.00 91.88 422 CYS A CA 1
ATOM 3163 C C . CYS A 1 422 ? 78.521 5.668 -73.938 1.00 91.88 422 CYS A C 1
ATOM 3165 O O . CYS A 1 422 ? 77.403 6.036 -74.292 1.00 91.88 422 CYS A O 1
ATOM 3167 N N . VAL A 1 423 ? 79.474 6.508 -73.542 1.00 92.25 423 VAL A N 1
ATOM 3168 C CA . VAL A 1 423 ? 79.313 7.956 -73.478 1.00 92.25 423 VAL A CA 1
ATOM 3169 C C . VAL A 1 423 ? 79.414 8.538 -74.883 1.00 92.25 423 VAL A C 1
ATOM 3171 O O . VAL A 1 423 ? 80.409 8.321 -75.576 1.00 92.25 423 VAL A O 1
ATOM 3174 N N . VAL A 1 424 ? 78.400 9.306 -75.275 1.00 93.00 424 VAL A N 1
ATOM 3175 C CA . VAL A 1 424 ? 78.368 10.046 -76.539 1.00 93.00 424 VAL A CA 1
ATOM 3176 C C . VAL A 1 424 ? 78.780 11.491 -76.270 1.00 93.00 424 VAL A C 1
ATOM 3178 O O . VAL A 1 424 ? 78.308 12.109 -75.313 1.00 93.00 424 VAL A O 1
ATOM 3181 N N . ARG A 1 425 ? 79.688 12.029 -77.088 1.00 93.69 425 ARG A N 1
ATOM 3182 C CA . ARG A 1 425 ? 80.266 13.377 -76.958 1.00 93.69 425 ARG A CA 1
ATOM 3183 C C . ARG A 1 425 ? 80.040 14.213 -78.213 1.00 93.69 425 ARG A C 1
ATOM 3185 O O . ARG A 1 425 ? 80.003 13.672 -79.308 1.00 93.69 425 ARG A O 1
ATOM 3192 N N . THR A 1 426 ? 79.974 15.538 -78.088 1.00 91.56 426 THR A N 1
ATOM 3193 C CA . THR A 1 426 ? 79.805 16.431 -79.256 1.00 91.56 426 THR A CA 1
ATOM 3194 C C . THR A 1 426 ? 80.986 16.430 -80.234 1.00 91.56 426 THR A C 1
ATOM 3196 O O . THR A 1 426 ? 80.802 16.733 -81.408 1.00 91.56 426 THR A O 1
ATOM 3199 N N . LYS A 1 427 ? 82.204 16.126 -79.763 1.00 88.56 427 LYS A N 1
ATOM 3200 C CA . LYS A 1 427 ? 83.450 16.086 -80.549 1.00 88.56 427 LYS A CA 1
ATOM 3201 C C . LYS A 1 427 ? 84.375 14.977 -80.026 1.00 88.56 427 LYS A C 1
ATOM 3203 O O . LYS A 1 427 ? 84.335 14.714 -78.816 1.00 88.56 427 LYS A O 1
ATOM 3208 N N . PRO A 1 428 ? 85.230 14.377 -80.875 1.00 88.69 428 PRO A N 1
ATOM 3209 C CA . PRO A 1 428 ? 86.288 13.469 -80.430 1.00 88.69 428 PRO A CA 1
ATOM 3210 C C . PRO A 1 428 ? 87.178 14.117 -79.356 1.00 88.69 428 PRO A C 1
ATOM 3212 O O . PRO A 1 428 ? 87.550 15.282 -79.488 1.00 88.69 428 PRO A O 1
ATOM 3215 N N . GLU A 1 429 ? 87.492 13.370 -78.292 1.00 82.69 429 GLU A N 1
ATOM 3216 C CA . GLU A 1 429 ? 88.419 13.701 -77.182 1.00 82.69 429 GLU A CA 1
ATOM 3217 C C . GLU A 1 429 ? 88.050 14.886 -76.269 1.00 82.69 429 GLU A C 1
ATOM 3219 O O . GLU A 1 429 ? 88.105 14.756 -75.048 1.00 82.69 429 GLU A O 1
ATOM 3224 N N . THR A 1 430 ? 87.624 16.019 -76.822 1.00 85.88 430 THR A N 1
ATOM 3225 C CA . THR A 1 430 ? 87.413 17.284 -76.089 1.00 85.88 430 THR A CA 1
ATOM 3226 C C . THR A 1 430 ? 85.943 17.705 -75.998 1.00 85.88 430 THR A C 1
ATOM 3228 O O . THR A 1 430 ? 85.613 18.709 -75.366 1.00 85.88 430 THR A O 1
ATOM 3231 N N . GLY A 1 431 ? 85.030 16.941 -76.606 1.00 86.25 431 GLY A N 1
ATOM 3232 C CA . GLY A 1 431 ? 83.599 17.239 -76.602 1.00 86.25 431 GLY A CA 1
ATOM 3233 C C . GLY A 1 431 ? 82.930 17.037 -75.240 1.00 86.25 431 GLY A C 1
ATOM 3234 O O . GLY A 1 431 ? 83.272 16.117 -74.488 1.00 86.25 431 GLY A O 1
ATOM 3235 N N . LYS A 1 432 ? 81.916 17.864 -74.952 1.00 90.94 432 LYS A N 1
ATOM 3236 C CA . LYS A 1 432 ? 81.009 17.666 -73.810 1.00 90.94 432 LYS A CA 1
ATOM 3237 C C . LYS A 1 432 ? 80.182 16.397 -74.027 1.00 90.94 432 LYS A C 1
ATOM 3239 O O . LYS A 1 432 ? 79.833 16.071 -75.161 1.00 90.94 432 LYS A O 1
ATOM 3244 N N . GLN A 1 433 ? 79.873 15.693 -72.943 1.00 92.50 433 GLN A N 1
ATOM 3245 C CA . GLN A 1 433 ? 78.978 14.538 -72.966 1.00 92.50 433 GLN A CA 1
ATOM 3246 C C . GLN A 1 433 ? 77.546 14.988 -73.283 1.00 92.50 433 GLN A C 1
ATOM 3248 O O . GLN A 1 433 ? 77.016 15.861 -72.602 1.00 92.50 433 GLN A O 1
ATOM 3253 N N . VAL A 1 434 ? 76.940 14.389 -74.308 1.00 89.31 434 VAL A N 1
ATOM 3254 C CA . VAL A 1 434 ? 75.556 14.658 -74.743 1.00 89.31 434 VAL A CA 1
ATOM 3255 C C . VAL A 1 434 ? 74.579 13.571 -74.316 1.00 89.31 434 VAL A C 1
ATOM 3257 O O . VAL A 1 434 ? 73.379 13.808 -74.262 1.00 89.31 434 VAL A O 1
ATOM 3260 N N . GLY A 1 435 ? 75.079 12.383 -73.976 1.00 90.25 435 GLY A N 1
ATOM 3261 C CA . GLY A 1 435 ? 74.247 11.282 -73.509 1.00 90.25 435 GLY A CA 1
ATOM 3262 C C . GLY A 1 435 ? 75.043 10.010 -73.249 1.00 90.25 435 GLY A C 1
ATOM 3263 O O . GLY A 1 435 ? 76.266 9.972 -73.415 1.00 90.25 435 GLY A O 1
ATOM 3264 N N . VAL A 1 436 ? 74.336 8.963 -72.830 1.00 91.38 436 VAL A N 1
ATOM 3265 C CA . VAL A 1 436 ? 74.876 7.607 -72.682 1.00 91.38 436 VAL A CA 1
ATOM 3266 C C . VAL A 1 436 ? 73.982 6.661 -73.467 1.00 91.38 436 VAL A C 1
ATOM 3268 O O . VAL A 1 436 ? 72.794 6.553 -73.174 1.00 91.38 436 VAL A O 1
ATOM 3271 N N . ALA A 1 437 ? 74.550 5.980 -74.456 1.00 89.25 437 ALA A N 1
ATOM 3272 C CA . ALA A 1 437 ? 73.863 4.927 -75.185 1.00 89.25 437 ALA A CA 1
ATOM 3273 C C . ALA A 1 437 ? 74.045 3.597 -74.434 1.00 89.25 437 ALA A C 1
ATOM 3275 O O . ALA A 1 437 ? 75.159 3.258 -74.022 1.00 89.25 437 ALA A O 1
ATOM 3276 N N . LYS A 1 438 ? 72.944 2.880 -74.190 1.00 91.81 438 LYS A N 1
ATOM 3277 C CA . LYS A 1 438 ? 72.916 1.689 -73.330 1.00 91.81 438 LYS A CA 1
ATOM 3278 C C . LYS A 1 438 ? 73.362 0.429 -74.071 1.00 91.81 438 LYS A C 1
ATOM 3280 O O . LYS A 1 438 ? 73.121 0.274 -75.267 1.00 91.81 438 LYS A O 1
ATOM 3285 N N . LYS A 1 439 ? 74.003 -0.496 -73.354 1.00 91.06 439 LYS A N 1
ATOM 3286 C CA . LYS A 1 439 ? 74.342 -1.832 -73.865 1.00 91.06 439 LYS A CA 1
ATOM 3287 C C . LYS A 1 439 ? 73.093 -2.514 -74.440 1.00 91.06 439 LYS A C 1
ATOM 3289 O O . LYS A 1 439 ? 72.033 -2.480 -73.826 1.00 91.06 439 LYS A O 1
ATOM 3294 N N . GLY A 1 440 ? 73.228 -3.157 -75.599 1.00 86.38 440 GLY A N 1
ATOM 3295 C CA . GLY A 1 440 ? 72.124 -3.827 -76.293 1.00 86.38 440 GLY A CA 1
ATOM 3296 C C . GLY A 1 440 ? 71.269 -2.906 -77.167 1.00 86.38 440 GLY A C 1
ATOM 3297 O O . GLY A 1 440 ? 70.504 -3.402 -77.988 1.00 86.38 440 GLY A O 1
ATOM 3298 N N . SER A 1 441 ? 71.419 -1.581 -77.063 1.00 87.56 441 SER A N 1
ATOM 3299 C CA . SER A 1 441 ? 70.777 -0.653 -77.992 1.00 87.56 441 SER A CA 1
ATOM 3300 C C . SER A 1 441 ? 71.454 -0.698 -79.364 1.00 87.56 441 SER A C 1
ATOM 3302 O O . SER A 1 441 ? 72.678 -0.816 -79.477 1.00 87.56 441 SER A O 1
ATOM 3304 N N . ASN A 1 442 ? 70.641 -0.582 -80.409 1.00 88.12 442 ASN A N 1
ATOM 3305 C CA . ASN A 1 442 ? 71.092 -0.467 -81.788 1.00 88.12 442 ASN A CA 1
ATOM 3306 C C . ASN A 1 442 ? 71.403 0.997 -82.098 1.00 88.12 442 ASN A C 1
ATOM 3308 O O . ASN A 1 442 ? 70.531 1.853 -81.970 1.00 88.12 442 ASN A O 1
ATOM 3312 N N . VAL A 1 443 ? 72.637 1.287 -82.510 1.00 88.19 443 VAL A N 1
ATOM 3313 C CA . VAL A 1 443 ? 73.061 2.635 -82.898 1.00 88.19 443 VAL A CA 1
ATOM 3314 C C . VAL A 1 443 ? 73.403 2.682 -84.378 1.00 88.19 443 VAL A C 1
ATOM 3316 O O . VAL A 1 443 ? 74.081 1.803 -84.907 1.00 88.19 443 VAL A O 1
ATOM 3319 N N . SER A 1 444 ? 72.914 3.719 -85.051 1.00 88.44 444 SER A N 1
ATOM 3320 C CA . SER A 1 444 ? 73.211 3.987 -86.456 1.00 88.44 444 SER A CA 1
ATOM 3321 C C . SER A 1 444 ? 74.523 4.754 -86.560 1.00 88.44 444 SER A C 1
ATOM 3323 O O . SER A 1 444 ? 74.572 5.919 -86.160 1.00 88.44 444 SER A O 1
ATOM 3325 N N . ILE A 1 445 ? 75.563 4.112 -87.093 1.00 87.50 445 ILE A N 1
ATOM 3326 C CA . ILE A 1 445 ? 76.877 4.726 -87.303 1.00 87.50 445 ILE A CA 1
ATOM 3327 C C . ILE A 1 445 ? 76.888 5.431 -88.656 1.00 87.50 445 ILE A C 1
ATOM 3329 O O . ILE A 1 445 ? 76.692 4.786 -89.685 1.00 87.50 445 ILE A O 1
ATOM 3333 N N . THR A 1 446 ? 77.132 6.740 -88.649 1.00 87.00 446 THR A N 1
ATOM 3334 C CA . THR A 1 446 ? 77.121 7.595 -89.847 1.00 87.00 446 THR A CA 1
ATOM 3335 C C . THR A 1 446 ? 78.512 7.991 -90.337 1.00 87.00 446 THR A C 1
ATOM 3337 O O . THR A 1 446 ? 78.657 8.392 -91.488 1.00 87.00 446 THR A O 1
ATOM 3340 N N . GLY A 1 447 ? 79.546 7.819 -89.510 1.00 85.81 447 GLY A N 1
ATOM 3341 C CA . GLY A 1 447 ? 80.930 8.124 -89.867 1.00 85.81 447 GLY A CA 1
ATOM 3342 C C . GLY A 1 447 ? 81.934 7.595 -88.844 1.00 85.81 447 GLY A C 1
ATOM 3343 O O . GLY A 1 447 ? 81.567 7.216 -87.731 1.00 85.81 447 GLY A O 1
ATOM 3344 N N . GLN A 1 448 ? 83.215 7.562 -89.208 1.00 86.88 448 GLN A N 1
ATOM 3345 C CA . GLN A 1 448 ? 84.307 7.186 -88.310 1.00 86.88 448 GLN A CA 1
ATOM 3346 C C . GLN A 1 448 ? 85.482 8.153 -88.480 1.00 86.88 448 GLN A C 1
ATOM 3348 O O . GLN A 1 448 ? 85.914 8.422 -89.598 1.00 86.88 448 GLN A O 1
ATOM 3353 N N . GLN A 1 449 ? 86.019 8.646 -87.364 1.00 85.06 449 GLN A N 1
ATOM 3354 C CA . GLN A 1 449 ? 87.191 9.514 -87.310 1.00 85.06 449 GLN A CA 1
ATOM 3355 C C . GLN A 1 449 ? 88.189 8.934 -86.297 1.00 85.06 449 GLN A C 1
ATOM 3357 O O . GLN A 1 449 ? 88.061 9.110 -85.084 1.00 85.06 449 GLN A O 1
ATOM 3362 N N . GLY A 1 450 ? 89.172 8.177 -86.792 1.00 87.81 450 GLY A N 1
ATOM 3363 C CA . GLY A 1 450 ? 90.127 7.452 -85.947 1.00 87.81 450 GLY A CA 1
ATOM 3364 C C . GLY A 1 450 ? 89.441 6.387 -85.084 1.00 87.81 450 GLY A C 1
ATOM 3365 O O . GLY A 1 450 ? 88.714 5.537 -85.597 1.00 87.81 450 GLY A O 1
ATOM 3366 N N . VAL A 1 451 ? 89.656 6.441 -83.766 1.00 89.94 451 VAL A N 1
ATOM 3367 C CA . VAL A 1 451 ? 89.028 5.532 -82.785 1.00 89.94 451 VAL A CA 1
ATOM 3368 C C . VAL A 1 451 ? 87.614 5.959 -82.365 1.00 89.94 451 VAL A C 1
ATOM 3370 O O . VAL A 1 451 ? 87.024 5.330 -81.488 1.00 89.94 451 VAL A O 1
ATOM 3373 N N . TRP A 1 452 ? 87.050 7.006 -82.974 1.00 90.75 452 TRP A N 1
ATOM 3374 C CA . TRP A 1 452 ? 85.717 7.528 -82.669 1.00 90.75 452 TRP A CA 1
ATOM 3375 C C . TRP A 1 452 ? 84.739 7.255 -83.814 1.00 90.75 452 TRP A C 1
ATOM 3377 O O . TRP A 1 452 ? 85.060 7.468 -84.980 1.00 90.75 452 TRP A O 1
ATOM 3387 N N . VAL A 1 453 ? 83.532 6.807 -83.481 1.00 91.00 453 VAL A N 1
ATOM 3388 C CA . VAL A 1 453 ? 82.417 6.572 -84.407 1.00 91.00 453 VAL A CA 1
ATOM 3389 C C . VAL A 1 453 ? 81.305 7.582 -84.146 1.00 91.00 453 VAL A C 1
ATOM 3391 O O . VAL A 1 453 ? 80.920 7.811 -82.999 1.00 91.00 453 VAL A O 1
ATOM 3394 N N . GLN A 1 454 ? 80.808 8.193 -85.216 1.00 91.69 454 GLN A N 1
ATOM 3395 C CA . GLN A 1 454 ? 79.699 9.137 -85.197 1.00 91.69 454 GLN A CA 1
ATOM 3396 C C . GLN A 1 454 ? 78.374 8.371 -85.215 1.00 91.69 454 GLN A C 1
ATOM 3398 O O . GLN A 1 454 ? 78.190 7.468 -86.031 1.00 91.69 454 GLN A O 1
ATOM 3403 N N . VAL A 1 455 ? 77.464 8.723 -84.315 1.00 90.50 455 VAL A N 1
ATOM 3404 C CA . VAL A 1 455 ? 76.137 8.123 -84.157 1.00 90.50 455 VAL A CA 1
ATOM 3405 C C . VAL A 1 455 ? 75.051 9.188 -84.261 1.00 90.50 455 VAL A C 1
ATOM 3407 O O . VAL A 1 455 ? 75.282 10.336 -83.894 1.00 90.50 455 VAL A O 1
ATOM 3410 N N . ASN A 1 456 ? 73.864 8.805 -84.740 1.00 86.88 456 ASN A N 1
ATOM 3411 C CA . ASN A 1 456 ? 72.737 9.735 -84.931 1.00 86.88 456 ASN A CA 1
ATOM 3412 C C . ASN A 1 456 ? 71.771 9.833 -83.739 1.00 86.88 456 ASN A C 1
ATOM 3414 O O . ASN A 1 456 ? 70.954 10.747 -83.705 1.00 86.88 456 ASN A O 1
ATOM 3418 N N . SER A 1 457 ? 71.804 8.904 -82.778 1.00 79.88 457 SER A N 1
ATOM 3419 C CA . SER A 1 457 ? 70.874 8.941 -81.642 1.00 79.88 457 SER A CA 1
ATOM 3420 C C . SER A 1 457 ? 71.465 8.282 -80.385 1.00 79.88 457 SER A C 1
ATOM 3422 O O . SER A 1 457 ? 71.610 7.056 -80.359 1.00 79.88 457 SER A O 1
ATOM 3424 N N . PRO A 1 458 ? 71.826 9.066 -79.348 1.00 80.94 458 PRO A N 1
ATOM 3425 C CA . PRO A 1 458 ? 71.946 10.530 -79.373 1.00 80.94 458 PRO A CA 1
ATOM 3426 C C . PRO A 1 458 ? 73.025 10.976 -80.376 1.00 80.94 458 PRO A C 1
ATOM 3428 O O . PRO A 1 458 ? 74.013 10.269 -80.561 1.00 80.94 458 PRO A O 1
ATOM 3431 N N . GLU A 1 459 ? 72.829 12.116 -81.045 1.00 88.44 459 GLU A N 1
ATOM 3432 C CA . GLU A 1 459 ? 73.758 12.605 -82.072 1.00 88.44 459 GLU A CA 1
ATOM 3433 C C . GLU A 1 459 ? 75.117 12.987 -81.460 1.00 88.44 459 GLU A C 1
ATOM 3435 O O . GLU A 1 459 ? 75.193 13.813 -80.548 1.00 88.44 459 GLU A O 1
ATOM 3440 N N . GLY A 1 460 ? 76.205 12.382 -81.939 1.00 91.69 460 GLY A N 1
ATOM 3441 C CA . GLY A 1 460 ? 77.560 12.694 -81.482 1.00 91.69 460 GLY A CA 1
ATOM 3442 C C . GLY A 1 460 ? 78.571 11.589 -81.776 1.00 91.69 460 GLY A C 1
ATOM 3443 O O . GLY A 1 460 ? 78.355 10.743 -82.632 1.00 91.69 460 GLY A O 1
ATOM 3444 N N . TYR A 1 461 ? 79.692 11.589 -81.061 1.00 93.25 461 TYR A N 1
ATOM 3445 C CA . TYR A 1 461 ? 80.810 10.664 -81.227 1.00 93.25 461 TYR A CA 1
ATOM 3446 C C . TYR A 1 461 ? 80.952 9.768 -79.996 1.00 93.25 461 TYR A C 1
ATOM 3448 O O . TYR A 1 461 ? 80.965 10.252 -78.864 1.00 93.25 461 TYR A O 1
ATOM 3456 N N . MET A 1 462 ? 81.114 8.466 -80.206 1.00 93.12 462 MET A N 1
ATOM 3457 C CA . MET A 1 462 ? 81.461 7.497 -79.163 1.00 93.12 462 MET A CA 1
ATOM 3458 C C . MET A 1 462 ? 82.698 6.696 -79.572 1.00 93.12 462 MET A C 1
ATOM 3460 O O . MET A 1 462 ? 83.080 6.677 -80.737 1.00 93.12 462 MET A O 1
ATOM 3464 N N . HIS A 1 463 ? 83.350 6.034 -78.625 1.00 92.50 463 HIS A N 1
ATOM 3465 C CA . HIS A 1 463 ? 84.566 5.278 -78.918 1.00 92.50 463 HIS A CA 1
ATOM 3466 C C . HIS A 1 463 ? 84.242 3.968 -79.669 1.00 92.50 463 HIS A C 1
ATOM 3468 O O . HIS A 1 463 ? 83.292 3.271 -79.327 1.00 92.50 463 HIS A O 1
ATOM 3474 N N . GLN A 1 464 ? 85.034 3.576 -80.670 1.00 90.31 464 GLN A N 1
ATOM 3475 C CA . GLN A 1 464 ? 84.761 2.413 -81.534 1.00 90.31 464 GLN A CA 1
ATOM 3476 C C . GLN A 1 464 ? 84.691 1.084 -80.757 1.00 90.31 464 GLN A C 1
ATOM 3478 O O . GLN A 1 464 ? 83.964 0.177 -81.140 1.00 90.31 464 GLN A O 1
ATOM 3483 N N . ASN A 1 465 ? 85.382 0.975 -79.618 1.00 91.31 465 ASN A N 1
ATOM 3484 C CA . ASN A 1 465 ? 85.306 -0.194 -78.720 1.00 91.31 465 ASN A CA 1
ATOM 3485 C C . ASN A 1 465 ? 83.921 -0.417 -78.064 1.00 91.31 465 ASN A C 1
ATOM 3487 O O . ASN A 1 465 ? 83.759 -1.354 -77.282 1.00 91.31 465 ASN A O 1
ATOM 3491 N N . CYS A 1 466 ? 82.961 0.471 -78.311 1.00 89.44 466 CYS A N 1
ATOM 3492 C CA . CYS A 1 466 ? 81.585 0.391 -77.838 1.00 89.44 466 CYS A CA 1
ATOM 3493 C C . CYS A 1 466 ? 80.679 -0.462 -78.719 1.00 89.44 466 CYS A C 1
ATOM 3495 O O . CYS A 1 466 ? 79.654 -0.955 -78.251 1.00 89.44 466 CYS A O 1
ATOM 3497 N N . VAL A 1 467 ? 81.050 -0.628 -79.985 1.00 87.44 467 VAL A N 1
ATOM 3498 C CA . VAL A 1 467 ? 80.277 -1.361 -80.984 1.00 87.44 467 VAL A CA 1
ATOM 3499 C C . VAL A 1 467 ? 80.984 -2.672 -81.299 1.00 87.44 467 VAL A C 1
ATOM 3501 O O . VAL A 1 467 ? 82.214 -2.738 -81.294 1.00 87.44 467 VAL A O 1
ATOM 3504 N N . ASN A 1 468 ? 80.216 -3.731 -81.547 1.00 79.69 468 ASN A N 1
ATOM 3505 C CA . ASN A 1 468 ? 80.805 -5.007 -81.946 1.00 79.69 468 ASN A CA 1
ATOM 3506 C C . ASN A 1 468 ? 81.500 -4.854 -83.318 1.00 79.69 468 ASN A C 1
ATOM 3508 O O . ASN A 1 468 ? 81.019 -4.093 -84.168 1.00 79.69 468 ASN A O 1
ATOM 3512 N N . LYS A 1 469 ? 82.660 -5.494 -83.515 1.00 66.56 469 LYS A N 1
ATOM 3513 C CA . LYS A 1 469 ? 83.421 -5.370 -84.774 1.00 66.56 469 LYS A CA 1
ATOM 3514 C C . LYS A 1 469 ? 82.617 -5.856 -85.970 1.00 66.56 469 LYS A C 1
ATOM 3516 O O . LYS A 1 469 ? 81.934 -6.887 -85.833 1.00 66.56 469 LYS A O 1
#

Sequence (469 aa):
MGTLKPLLLVIALLASTSLMTSAHAKSVDSAQVDAEEAATDAESAKADAAEAKRRAEEERKRLDKARAEAKAALEKARSAEANAKKEQAEAEREVARAKQETAENEKQQKQAEQQQAQAEARIKAAQEKVAQAKAAKEQAIEKRKAAVKSSEDVASKAKDSEKEGQKAMDEAAKATKELEDAKLKLKQTEAEMAKTQLNTQKAVAQGKATEARVKAEMARIEADKARAEADIKKNQAAHAQADASVKKLEEDQKAAAESFAKIKSSLEEEKKKADEAKANEEKARAAFAKSKTDLEKSKAELQKATAEATFETGKAKKAVAEFEAQSTKADAELARLKAEAEKAKKEREAIEEALEKAKSKADEHSIRVDTAKAEAETEKSMLETAKIRAETAGLNVSGIAAIKKSATGSTGASTKTLVKDCVVRTKPETGKQVGVAKKGSNVSITGQQGVWVQVNSPEGYMHQNCVNK

Foldseek 3Di:
DDDDDDDDDDDDDDDDDDDDYDDDDDPPPVVVVVVVVVVVVVVVVVVVVVVVVVVVVVVVVVVVVVVVVVVVVVVVVVVVVVVVVVVVVVVVVVVVVVVVVVVVVVVVVVVVVVVVVVVVVVVVVVVVVVVVVVVVVVVVVVVVVVVVVVVVVVVVVVVVVVVVVVVVVVVVVVVVVVVVVVPPVVCPPPPPPCPVVVVVVVVVVVVVVVVVVVVVVVVVVVVVVVVVVVVVVVVVVVVVVVVVVVVVVVVVVVVVVVVVVVVVVVVVVVVVVVVVVVVVVVVVVVVVVVVVVVVVVVVVVVVVVVVVVVVVVVVVVVVVVVVVVVVVVVVVVVVVVVVVVVVVVVVVVVVVVVVVVVVVVVVVVVVVVVVVVVVVVVVVVVVVVVVVVCVVVPPPPPDPPPPPPPDPDDDQQPWFFFQAWWFFFADPPPGDTPDIDGGRDIWGFRDDDVQWTATVVVGGITGVNGTDD